Protein AF-A0A4S8LI85-F1 (afdb_monomer)

InterPro domains:
  IPR003107 HAT (Half-A-TPR) repeat [SM00386] (54-86)
  IPR003107 HAT (Half-A-TPR) repeat [SM00386] (88-119)
  IPR003107 HAT (Half-A-TPR) repeat [SM00386] (122-157)
  IPR003107 HAT (Half-A-TPR) repeat [SM00386] (202-234)
  IPR003107 HAT (Half-A-TPR) repeat [SM00386] (372-404)
  IPR003107 HAT (Half-A-TPR) repeat [SM00386] (406-440)
  IPR008847 Suppressor of forked [PF05843] (28-160)
  IPR008847 Suppressor of forked [PF05843] (167-483)
  IPR011990 Tetratricopeptide-like helical domain superfamily [SSF48452] (32-484)
  IPR045243 mRNA 3'-end-processing protein Rna14-like [PTHR19980] (164-557)

pLDDT: mean 75.92, std 24.06, range [22.66, 98.44]

Sequence (604 aa):
MKTTAAPEITLPKNDRPTASTKPTEFDLLRARLQKYPFDVAGWQKFIVCAEDSGDIEKVKTAYEDLLKHYPHTSTVQISYIKHFSRSGTFDQVEHLFERFFKGPKSVELLRFYLSYIRRKTSATDTIRKAYEFVLSRVGHERDSGDIWASYITFLNAERPLHYLPTLPTFTPSERQLVGKWKAYLKWEESDPLGLQETETALLHSRISRAYQKAVVQMRYFPEIWFMAYTRMNNIGRHHEAIQILKTGMDANPASFVLNFAHIDLLESKREFQEVHNAFDRFLDVLRKNLEIVHKEASTASVHEPSDSDTEPGELMQRKQEYGLVWIMYLRFGRRAEGVQTARMIFAKARQCKFTPWQVYEAAASTEYHCFGEKEVAIKIFNLGMKLYSDDMDFVLKYFRFLISLNDENNAQALFEGVVSACPPEHSKILWQHWSSYQYQYGTFEATQKLEKRMMQVFPEDPPIKRFAQRYTYLDIDAVASRDIGFAIAKHHERLGTSNTGFLKRQREECSDLGLDYGQKKEAQSDRTKRQRTLSPHPTRYTQTRDVSRDDPADPSHHVEPREYVVDFEATATSAQSAKREEDRKSRWKKGVGMFSKWSDLQRA

Structure (mmCIF, N/CA/C/O backbone):
data_AF-A0A4S8LI85-F1
#
_entry.id   AF-A0A4S8LI85-F1
#
loop_
_atom_site.group_PDB
_atom_site.id
_atom_site.type_symbol
_atom_site.label_atom_id
_atom_site.label_alt_id
_atom_site.label_comp_id
_atom_site.label_asym_id
_atom_site.label_entity_id
_atom_site.label_seq_id
_atom_site.pdbx_PDB_ins_code
_atom_site.Cartn_x
_atom_site.Cartn_y
_atom_site.Cartn_z
_atom_site.occupancy
_atom_site.B_iso_or_equiv
_atom_site.auth_seq_id
_atom_site.auth_comp_id
_atom_site.auth_asym_id
_atom_site.auth_atom_id
_atom_site.pdbx_PDB_model_num
ATOM 1 N N . MET A 1 1 ? -95.830 19.476 -0.090 1.00 38.00 1 MET A N 1
ATOM 2 C CA . MET A 1 1 ? -96.177 18.112 -0.554 1.00 38.00 1 MET A CA 1
ATOM 3 C C . MET A 1 1 ? -95.115 17.179 0.015 1.00 38.00 1 MET A C 1
ATOM 5 O O . MET A 1 1 ? -93.973 17.359 -0.352 1.00 38.00 1 MET A O 1
ATOM 9 N N . LYS A 1 2 ? -95.318 16.269 0.963 1.00 40.12 2 LYS A N 1
ATOM 10 C CA . LYS A 1 2 ? -96.495 15.602 1.515 1.00 40.12 2 LYS A CA 1
ATOM 11 C C . LYS A 1 2 ? -96.198 15.282 2.995 1.00 40.12 2 LYS A C 1
ATOM 13 O O . LYS A 1 2 ? -95.214 14.616 3.281 1.00 40.12 2 LYS A O 1
ATOM 18 N N . THR A 1 3 ? -97.055 15.812 3.869 1.00 32.94 3 THR A N 1
ATOM 19 C CA . THR A 1 3 ? -97.715 15.145 5.012 1.00 32.94 3 THR A CA 1
ATOM 20 C C . THR A 1 3 ? -96.855 14.256 5.916 1.00 32.94 3 THR A C 1
ATOM 22 O O . THR A 1 3 ? -96.609 13.108 5.568 1.00 32.94 3 THR A O 1
ATOM 25 N N . THR A 1 4 ? -96.293 14.735 7.034 1.00 38.06 4 THR A N 1
ATOM 26 C CA . THR A 1 4 ? -96.929 15.151 8.316 1.00 38.06 4 THR A CA 1
ATOM 27 C C . THR A 1 4 ? -97.978 14.170 8.835 1.00 38.06 4 THR A C 1
ATOM 29 O O . THR A 1 4 ? -99.131 14.217 8.409 1.00 38.06 4 THR A O 1
ATOM 32 N N . ALA A 1 5 ? -97.569 13.336 9.795 1.00 33.16 5 ALA A N 1
ATOM 33 C CA . ALA A 1 5 ? -98.447 12.602 10.696 1.00 33.16 5 ALA A CA 1
ATOM 34 C C . ALA A 1 5 ? -98.347 13.206 12.106 1.00 33.16 5 ALA A C 1
ATOM 36 O O . ALA A 1 5 ? -97.271 13.589 12.564 1.00 33.16 5 ALA A O 1
ATOM 37 N N . ALA A 1 6 ? -99.522 13.332 12.710 1.00 33.12 6 ALA A N 1
ATOM 38 C CA . ALA A 1 6 ? -99.835 13.901 14.010 1.00 33.12 6 ALA A CA 1
ATOM 39 C C . ALA A 1 6 ? -99.440 12.944 15.172 1.00 33.12 6 ALA A C 1
ATOM 41 O O . ALA A 1 6 ? -98.984 11.832 14.910 1.00 33.12 6 ALA A O 1
ATOM 42 N N . PRO A 1 7 ? -99.575 13.376 16.442 1.00 45.12 7 PRO A N 1
ATOM 43 C CA . PRO A 1 7 ? -98.860 12.830 17.593 1.00 45.12 7 PRO A CA 1
ATOM 44 C C . PRO A 1 7 ? -99.625 11.710 18.310 1.00 45.12 7 PRO A C 1
ATOM 46 O O . PRO A 1 7 ? -100.852 11.663 18.268 1.00 45.12 7 PRO A O 1
ATOM 49 N N . GLU A 1 8 ? -98.902 10.877 19.060 1.00 27.08 8 GLU A N 1
ATOM 50 C CA . GLU A 1 8 ? -99.484 9.998 20.075 1.00 27.08 8 GLU A CA 1
ATOM 51 C C . GLU A 1 8 ? -99.005 10.452 21.461 1.00 27.08 8 GLU A C 1
ATOM 53 O O . GLU A 1 8 ? -97.812 10.505 21.763 1.00 27.08 8 GLU A O 1
ATOM 58 N N . ILE A 1 9 ? -99.969 10.876 22.276 1.00 42.50 9 ILE A N 1
ATOM 59 C CA . ILE A 1 9 ? -99.804 11.281 23.669 1.00 42.50 9 ILE A CA 1
ATOM 60 C C . ILE A 1 9 ? -99.775 9.999 24.502 1.00 42.50 9 ILE A C 1
ATOM 62 O O . ILE A 1 9 ? -100.798 9.333 24.634 1.00 42.50 9 ILE A O 1
ATOM 66 N N . THR A 1 10 ? -98.635 9.674 25.110 1.00 31.36 10 THR A N 1
ATOM 67 C CA . THR A 1 10 ? -98.537 8.589 26.099 1.00 31.36 10 THR A CA 1
ATOM 68 C C . THR A 1 10 ? -97.812 9.058 27.358 1.00 31.36 10 THR A C 1
ATOM 70 O O . THR A 1 10 ? -96.620 9.358 27.335 1.00 31.36 10 THR A O 1
ATOM 73 N N . LEU A 1 11 ? -98.565 9.100 28.463 1.00 43.28 11 LEU A N 1
ATOM 74 C CA . LEU A 1 11 ? -98.096 9.179 29.853 1.00 43.28 11 LEU A CA 1
ATOM 75 C C . LEU A 1 11 ? -96.982 8.151 30.122 1.00 43.28 11 LEU A C 1
ATOM 77 O O . LEU A 1 11 ? -97.105 7.008 29.676 1.00 43.28 11 LEU A O 1
ATOM 81 N N . PRO A 1 12 ? -95.965 8.485 30.941 1.00 35.44 12 PRO A N 1
ATOM 82 C CA . PRO A 1 12 ? -95.834 7.709 32.179 1.00 35.44 12 PRO A CA 1
ATOM 83 C C . PRO A 1 12 ? -95.256 8.458 33.401 1.00 35.44 12 PRO A C 1
ATOM 85 O O . PRO A 1 12 ? -94.268 9.174 33.332 1.00 35.44 12 PRO A O 1
ATOM 88 N N . LYS A 1 13 ? -95.909 8.173 34.535 1.00 30.47 13 LYS A N 1
ATOM 89 C CA . LYS A 1 13 ? -95.389 7.713 35.840 1.00 30.47 13 LYS A CA 1
ATOM 90 C C . LYS A 1 13 ? -94.230 8.461 36.524 1.00 30.47 13 LYS A C 1
ATOM 92 O O . LYS A 1 13 ? -93.087 8.417 36.100 1.00 30.47 13 LYS A O 1
ATOM 97 N N . ASN A 1 14 ? -94.586 8.987 37.704 1.00 45.78 14 ASN A N 1
ATOM 98 C CA . ASN A 1 14 ? -93.811 8.992 38.952 1.00 45.78 14 ASN A CA 1
ATOM 99 C C . ASN A 1 14 ? -92.555 8.111 38.932 1.00 45.78 14 ASN A C 1
ATOM 101 O O . ASN A 1 14 ? -92.700 6.895 38.862 1.00 45.78 14 ASN A O 1
ATOM 105 N N . ASP A 1 15 ? -91.399 8.715 39.207 1.00 32.25 15 ASP A N 1
ATOM 106 C CA . ASP A 1 15 ? -90.348 8.081 40.000 1.00 32.25 15 ASP A CA 1
ATOM 107 C C . ASP A 1 15 ? -89.620 9.123 40.866 1.00 32.25 15 ASP A C 1
ATOM 109 O O . ASP A 1 15 ? -89.318 10.242 40.454 1.00 32.25 15 ASP A O 1
ATOM 113 N N . ARG A 1 16 ? -89.432 8.752 42.133 1.00 42.19 16 ARG A N 1
ATOM 114 C CA . ARG A 1 16 ? -88.870 9.553 43.232 1.00 42.19 16 ARG A CA 1
ATOM 115 C C . ARG A 1 16 ? -87.394 9.898 42.979 1.00 42.19 16 ARG A C 1
ATOM 117 O O . ARG A 1 16 ? -86.664 9.020 42.530 1.00 42.19 16 ARG A O 1
ATOM 124 N N . PRO A 1 17 ? -86.871 11.045 43.452 1.00 39.97 17 PRO A N 1
ATOM 125 C CA . PRO A 1 17 ? -85.443 11.179 43.710 1.00 39.97 17 PRO A CA 1
ATOM 126 C C . PRO A 1 17 ? -85.132 10.636 45.112 1.00 39.97 17 PRO A C 1
ATOM 128 O O . PRO A 1 17 ? -85.441 11.251 46.133 1.00 39.97 17 PRO A O 1
ATOM 131 N N . THR A 1 18 ? -84.549 9.443 45.164 1.00 36.78 18 THR A N 1
ATOM 132 C CA . THR A 1 18 ? -83.999 8.822 46.374 1.00 36.78 18 THR A CA 1
ATOM 133 C C . THR A 1 18 ? -82.570 9.283 46.673 1.00 36.78 18 THR A C 1
ATOM 135 O O . THR A 1 18 ? -81.748 9.380 45.770 1.00 36.78 18 THR A O 1
ATOM 138 N N . ALA A 1 19 ? -82.293 9.383 47.979 1.00 37.50 19 ALA A N 1
ATOM 139 C CA . ALA A 1 19 ? -81.012 9.193 48.672 1.00 37.50 19 ALA A CA 1
ATOM 140 C C . ALA A 1 19 ? -80.005 10.363 48.748 1.00 37.50 19 ALA A C 1
ATOM 142 O O . ALA A 1 19 ? -79.158 10.577 47.889 1.00 37.50 19 ALA A O 1
ATOM 143 N N . SER A 1 20 ? -80.025 11.014 49.917 1.00 48.56 20 SER A N 1
ATOM 144 C CA . SER A 1 20 ? -78.868 11.637 50.570 1.00 48.56 20 SER A CA 1
ATOM 145 C C . SER A 1 20 ? -77.725 10.616 50.703 1.00 48.56 20 SER A C 1
ATOM 147 O O . SER A 1 20 ? -77.860 9.613 51.408 1.00 48.56 20 SER A O 1
ATOM 149 N N . THR A 1 21 ? -76.608 10.848 50.016 1.00 45.41 21 THR A N 1
ATOM 150 C CA . THR A 1 21 ? -75.388 10.036 50.114 1.00 45.41 21 THR A CA 1
ATOM 151 C C . THR A 1 21 ? -74.506 10.551 51.251 1.00 45.41 21 THR A C 1
ATOM 153 O O . THR A 1 21 ? -74.122 11.718 51.295 1.00 45.41 21 THR A O 1
ATOM 156 N N . LYS A 1 22 ? -74.190 9.674 52.211 1.00 53.69 22 LYS A N 1
ATOM 157 C CA . LYS A 1 22 ? -73.179 9.938 53.246 1.00 53.69 22 LYS A CA 1
ATOM 158 C C . LYS A 1 22 ? -71.815 10.169 52.567 1.00 53.69 22 LYS A C 1
ATOM 160 O O . LYS A 1 22 ? -71.556 9.493 51.571 1.00 53.69 22 LYS A O 1
ATOM 165 N N . PRO A 1 23 ? -70.946 11.063 53.083 1.00 62.62 23 PRO A N 1
ATOM 166 C CA . PRO A 1 23 ? -69.619 11.280 52.512 1.00 62.62 23 PRO A CA 1
ATOM 167 C C . PRO A 1 23 ? -68.854 9.958 52.435 1.00 62.62 23 PRO A C 1
ATOM 169 O O . PRO A 1 23 ? -68.764 9.239 53.434 1.00 62.62 23 PRO A O 1
ATOM 172 N N . THR A 1 24 ? -68.332 9.629 51.256 1.00 75.00 24 THR A N 1
ATOM 173 C CA . THR A 1 24 ? -67.541 8.413 51.050 1.00 75.00 24 THR A CA 1
ATOM 174 C C . THR A 1 24 ? -66.251 8.510 51.866 1.00 75.00 24 THR A C 1
ATOM 176 O O . THR A 1 24 ? -65.745 9.607 52.103 1.00 75.00 24 THR A O 1
ATOM 179 N N . GLU A 1 25 ? -65.671 7.380 52.278 1.00 79.00 25 GLU A N 1
ATOM 180 C CA . GLU A 1 25 ? -64.390 7.359 53.007 1.00 79.00 25 GLU A CA 1
ATOM 181 C C . GLU A 1 25 ? -63.289 8.148 52.268 1.00 79.00 25 GLU A C 1
ATOM 183 O O . GLU A 1 25 ? -62.542 8.908 52.882 1.00 79.00 25 GLU A O 1
ATOM 188 N N . PHE A 1 26 ? -63.284 8.074 50.933 1.00 81.50 26 PHE A N 1
ATOM 189 C CA . PHE A 1 26 ? -62.443 8.875 50.042 1.00 81.50 26 PHE A CA 1
ATOM 190 C C . PHE A 1 26 ? -62.625 10.395 50.226 1.00 81.50 26 PHE A C 1
ATOM 192 O O . PHE A 1 26 ? -61.642 11.130 50.320 1.00 81.50 26 PHE A O 1
ATOM 199 N N . ASP A 1 27 ? -63.867 10.874 50.328 1.00 81.88 27 ASP A N 1
ATOM 200 C CA . ASP A 1 27 ? -64.187 12.303 50.458 1.00 81.88 27 ASP A CA 1
ATOM 201 C C . ASP A 1 27 ? -63.795 12.839 51.842 1.00 81.88 27 ASP A C 1
ATOM 203 O O . ASP A 1 27 ? -63.278 13.953 51.967 1.00 81.88 27 ASP A O 1
ATOM 207 N N . LEU A 1 28 ? -63.973 12.019 52.885 1.00 81.88 28 LEU A N 1
ATOM 208 C CA . LEU A 1 28 ? -63.549 12.333 54.253 1.00 81.88 28 LEU A CA 1
ATOM 209 C C . LEU A 1 28 ? -62.022 12.408 54.370 1.00 81.88 28 LEU A C 1
ATOM 211 O O . LEU A 1 28 ? -61.493 13.331 55.000 1.00 81.88 28 LEU A O 1
ATOM 215 N N . LEU A 1 29 ? -61.308 11.464 53.749 1.00 81.50 29 LEU A N 1
ATOM 216 C CA . LEU A 1 29 ? -59.845 11.455 53.710 1.00 81.50 29 LEU A CA 1
ATOM 217 C C . LEU A 1 29 ? -59.304 12.656 52.928 1.00 81.50 29 LEU A C 1
ATOM 219 O O . LEU A 1 29 ? -58.412 13.347 53.424 1.00 81.50 29 LEU A O 1
ATOM 223 N N . ARG A 1 30 ? -59.893 12.980 51.771 1.00 83.19 30 ARG A N 1
ATOM 224 C CA . ARG A 1 30 ? -59.517 14.156 50.973 1.00 83.19 30 ARG A CA 1
ATOM 225 C C . ARG A 1 30 ? -59.725 15.466 51.739 1.00 83.19 30 ARG A C 1
ATOM 227 O O . ARG A 1 30 ? -58.825 16.304 51.769 1.00 83.19 30 ARG A O 1
ATOM 234 N N . ALA A 1 31 ? -60.866 15.631 52.415 1.00 81.38 31 ALA A N 1
ATOM 235 C CA . ALA A 1 31 ? -61.155 16.816 53.229 1.00 81.38 31 ALA A CA 1
ATOM 236 C C . ALA A 1 31 ? -60.197 16.956 54.428 1.00 81.38 31 ALA A C 1
ATOM 238 O O . ALA A 1 31 ? -59.749 18.057 54.760 1.00 81.38 31 ALA A O 1
ATOM 239 N N . ARG A 1 32 ? -59.826 15.836 55.064 1.00 82.25 32 ARG A N 1
ATOM 240 C CA . ARG A 1 32 ? -58.830 15.819 56.144 1.00 82.25 32 ARG A CA 1
ATOM 241 C C . ARG A 1 32 ? -57.442 16.218 55.646 1.00 82.25 32 ARG A C 1
ATOM 243 O O . ARG A 1 32 ? -56.770 16.991 56.323 1.00 82.25 32 ARG A O 1
ATOM 250 N N . LEU A 1 33 ? -57.033 15.731 54.478 1.00 84.38 33 LEU A N 1
ATOM 251 C CA . LEU A 1 33 ? -55.728 16.030 53.882 1.00 84.38 33 LEU A CA 1
ATOM 252 C C . LEU A 1 33 ? -55.632 17.465 53.349 1.00 84.38 33 LEU A C 1
ATOM 254 O O . LEU A 1 33 ? -54.560 18.057 53.410 1.00 84.38 33 LEU A O 1
ATOM 258 N N . GLN A 1 34 ? -56.750 18.079 52.947 1.00 81.25 34 GLN A N 1
ATOM 259 C CA . GLN A 1 34 ? -56.801 19.526 52.694 1.00 81.25 34 GLN A CA 1
ATOM 260 C C . GLN A 1 34 ? -56.544 20.349 53.966 1.00 81.25 34 GLN A C 1
ATOM 262 O O . GLN A 1 34 ? -55.906 21.398 53.902 1.00 81.25 34 GLN A O 1
ATOM 267 N N . LYS A 1 35 ? -57.018 19.875 55.127 1.00 80.44 35 LYS A N 1
ATOM 268 C CA . LYS A 1 35 ? -56.817 20.541 56.423 1.00 80.44 35 LYS A CA 1
ATOM 269 C C . LYS A 1 35 ? -55.443 20.252 57.041 1.00 80.44 35 LYS A C 1
ATOM 271 O O . LYS A 1 35 ? -54.898 21.114 57.726 1.00 80.44 35 LYS A O 1
ATOM 276 N N . TYR A 1 36 ? -54.877 19.071 56.786 1.00 82.44 36 TYR A N 1
ATOM 277 C CA . TYR A 1 36 ? -53.571 18.636 57.292 1.00 82.44 36 TYR A CA 1
ATOM 278 C C . TYR A 1 36 ? -52.677 18.081 56.161 1.00 82.44 36 TYR A C 1
ATOM 280 O O . TYR A 1 36 ? -52.477 16.868 56.076 1.00 82.44 36 TYR A O 1
ATOM 288 N N . PRO A 1 37 ? -52.088 18.948 55.309 1.00 79.19 37 PRO A N 1
ATOM 289 C CA . PRO A 1 37 ? -51.366 18.518 54.104 1.00 79.19 37 PRO A CA 1
ATOM 290 C C . PRO A 1 37 ? -50.074 17.724 54.343 1.00 79.19 37 PRO A C 1
ATOM 292 O O . PRO A 1 37 ? -49.581 17.080 53.422 1.00 79.19 37 PRO A O 1
ATOM 295 N N . PHE A 1 38 ? -49.519 17.754 55.557 1.00 79.50 38 PHE A N 1
ATOM 296 C CA . PHE A 1 38 ? -48.265 17.074 55.909 1.00 79.50 38 PHE A CA 1
ATOM 297 C C . PHE A 1 38 ? -48.467 15.693 56.572 1.00 79.50 38 PHE A C 1
ATOM 299 O O . PHE A 1 38 ? -47.505 15.093 57.049 1.00 79.50 38 PHE A O 1
ATOM 306 N N . ASP A 1 39 ? -49.702 15.176 56.623 1.00 84.12 39 ASP A N 1
ATOM 307 C CA . ASP A 1 39 ? -50.019 13.851 57.181 1.00 84.12 39 ASP A CA 1
ATOM 308 C C . ASP A 1 39 ? -49.652 12.724 56.194 1.00 84.12 39 ASP A C 1
ATOM 310 O O . ASP A 1 39 ? -50.459 12.295 55.367 1.00 84.12 39 ASP A O 1
ATOM 314 N N . VAL A 1 40 ? -48.411 12.232 56.278 1.00 80.75 40 VAL A N 1
ATOM 315 C CA . VAL A 1 40 ? -47.877 11.172 55.397 1.00 80.75 40 VAL A CA 1
ATOM 316 C C . VAL A 1 40 ? -48.691 9.874 55.490 1.00 80.75 40 VAL A C 1
ATOM 318 O O . VAL A 1 40 ? -48.956 9.236 54.471 1.00 80.75 40 VAL A O 1
ATOM 321 N N . ALA A 1 41 ? -49.117 9.488 56.696 1.00 83.88 41 ALA A N 1
ATOM 322 C CA . ALA A 1 41 ? -49.907 8.275 56.908 1.00 83.88 41 ALA A CA 1
ATOM 323 C C . ALA A 1 41 ? -51.324 8.421 56.328 1.00 83.88 41 ALA A C 1
ATOM 325 O O . ALA A 1 41 ? -51.878 7.463 55.784 1.00 83.88 41 ALA A O 1
ATOM 326 N N . GLY A 1 42 ? -51.895 9.626 56.402 1.00 83.75 42 GLY A N 1
ATOM 327 C CA . GLY A 1 42 ? -53.155 9.965 55.748 1.00 83.75 42 GLY A CA 1
ATOM 328 C C . GLY A 1 42 ? -53.070 9.861 54.222 1.00 83.75 42 GLY A C 1
ATOM 329 O O . GLY A 1 42 ? -53.935 9.234 53.612 1.00 83.75 42 GLY A O 1
ATOM 330 N N . TRP A 1 43 ? -52.005 10.388 53.608 1.00 85.31 43 TRP A N 1
ATOM 331 C CA . TRP A 1 43 ? -51.785 10.295 52.158 1.00 85.31 43 TRP A CA 1
ATOM 332 C C . TRP A 1 43 ? -51.614 8.852 51.664 1.00 85.31 43 TRP A C 1
ATOM 334 O O . TRP A 1 43 ? -52.157 8.495 50.620 1.00 85.31 43 TRP A O 1
ATOM 344 N N . GLN A 1 44 ? -50.913 8.000 52.419 1.00 84.12 44 GLN A N 1
ATOM 345 C CA . GLN A 1 44 ? -50.784 6.574 52.091 1.00 84.12 44 GLN A CA 1
ATOM 346 C C . GLN A 1 44 ? -52.141 5.860 52.110 1.00 84.12 44 GLN A C 1
ATOM 348 O O . GLN A 1 44 ? -52.472 5.152 51.162 1.00 84.12 44 GLN A O 1
ATOM 353 N N . LYS A 1 45 ? -52.954 6.090 53.151 1.00 84.44 45 LYS A N 1
ATOM 354 C CA . LYS A 1 45 ? -54.314 5.530 53.241 1.00 84.44 45 LYS A CA 1
ATOM 355 C C . LYS A 1 45 ? -55.227 6.042 52.128 1.00 84.44 45 LYS A C 1
ATOM 357 O O . LYS A 1 45 ? -56.046 5.285 51.622 1.00 84.44 45 LYS A O 1
ATOM 362 N N . PHE A 1 46 ? -55.065 7.300 51.725 1.00 84.94 46 PHE A N 1
ATOM 363 C CA . PHE A 1 46 ? -55.831 7.899 50.636 1.00 84.94 46 PHE A CA 1
ATOM 364 C C . PHE A 1 46 ? -55.500 7.280 49.272 1.00 84.94 46 PHE A C 1
ATOM 366 O O . PHE A 1 46 ? -56.420 6.976 48.519 1.00 84.94 46 PHE A O 1
ATOM 373 N N . ILE A 1 47 ? -54.219 7.017 48.983 1.00 85.56 47 ILE A N 1
ATOM 374 C CA . ILE A 1 47 ? -53.818 6.298 47.762 1.00 85.56 47 ILE A CA 1
ATOM 375 C C . ILE A 1 47 ? -54.373 4.874 47.764 1.00 85.56 47 ILE A C 1
ATOM 377 O O . ILE A 1 47 ? -54.970 4.475 46.773 1.00 85.56 47 ILE A O 1
ATOM 381 N N . VAL A 1 48 ? -54.225 4.130 48.866 1.00 85.56 48 VAL A N 1
ATOM 382 C CA . VAL A 1 48 ? -54.733 2.748 48.960 1.00 85.56 48 VAL A CA 1
ATOM 383 C C . VAL A 1 48 ? -56.249 2.712 48.754 1.00 85.56 48 VAL A C 1
ATOM 385 O O . VAL A 1 48 ? -56.731 1.961 47.917 1.00 85.56 48 VAL A O 1
ATOM 388 N N . CYS A 1 49 ? -56.995 3.603 49.415 1.00 84.94 49 CYS A N 1
ATOM 389 C CA . CYS A 1 49 ? -58.443 3.735 49.227 1.00 84.94 49 CYS A CA 1
ATOM 390 C C . CYS A 1 49 ? -58.818 4.061 47.766 1.00 84.94 49 CYS A C 1
ATOM 392 O O . CYS A 1 49 ? -59.818 3.558 47.253 1.00 84.94 49 CYS A O 1
ATOM 394 N N . ALA A 1 50 ? -58.015 4.879 47.077 1.00 83.56 50 ALA A N 1
ATOM 395 C CA . ALA A 1 50 ? -58.216 5.189 45.665 1.00 83.56 50 ALA A CA 1
ATOM 396 C C . ALA A 1 50 ? -57.929 3.978 44.761 1.00 83.56 50 ALA A C 1
ATOM 398 O O . ALA A 1 50 ? -58.738 3.675 43.885 1.00 83.56 50 ALA A O 1
ATOM 399 N N . GLU A 1 51 ? -56.818 3.271 44.978 1.00 84.06 51 GLU A N 1
ATOM 400 C CA . GLU A 1 51 ? -56.438 2.086 44.199 1.00 84.06 51 GLU A CA 1
ATOM 401 C C . GLU A 1 51 ? -57.425 0.925 44.397 1.00 84.06 51 GLU A C 1
ATOM 403 O O . GLU A 1 51 ? -57.836 0.311 43.411 1.00 84.06 51 GLU A O 1
ATOM 408 N N . ASP A 1 52 ? -57.878 0.686 45.632 1.00 84.00 52 ASP A N 1
ATOM 409 C CA . ASP A 1 52 ? -58.861 -0.353 45.976 1.00 84.00 52 ASP A CA 1
ATOM 410 C C . ASP A 1 52 ? -60.248 -0.065 45.383 1.00 84.00 52 ASP A C 1
ATOM 412 O O . ASP A 1 52 ? -61.032 -0.982 45.135 1.00 84.00 52 ASP A O 1
ATOM 416 N N . SER A 1 53 ? -60.559 1.208 45.117 1.00 80.88 53 SER A N 1
ATOM 417 C CA . SER A 1 53 ? -61.827 1.593 44.493 1.00 80.88 53 SER A CA 1
ATOM 418 C C . SER A 1 53 ? -61.927 1.202 43.013 1.00 80.88 53 SER A C 1
ATOM 420 O O . SER A 1 53 ? -63.032 1.189 42.470 1.00 80.88 53 SER A O 1
ATOM 422 N N . GLY A 1 54 ? -60.798 0.915 42.349 1.00 75.44 54 GLY A N 1
ATOM 423 C CA . GLY A 1 54 ? -60.730 0.577 40.921 1.00 75.44 54 GLY A CA 1
ATOM 424 C C . GLY A 1 54 ? -61.115 1.712 39.957 1.00 75.44 54 GLY A C 1
ATOM 425 O O . GLY A 1 54 ? -61.108 1.513 38.743 1.00 75.44 54 GLY A O 1
ATOM 426 N N . ASP A 1 55 ? -61.446 2.898 40.474 1.00 81.88 55 ASP A N 1
ATOM 427 C CA . ASP A 1 55 ? -61.881 4.059 39.699 1.00 81.88 55 ASP A CA 1
ATOM 428 C C . ASP A 1 55 ? -60.677 4.916 39.275 1.00 81.88 55 ASP A C 1
ATOM 430 O O . ASP A 1 55 ? -60.020 5.572 40.090 1.00 81.88 55 ASP A O 1
ATOM 434 N N . ILE A 1 56 ? -60.406 4.930 37.967 1.00 81.38 56 ILE A N 1
ATOM 435 C CA . ILE A 1 56 ? -59.258 5.613 37.357 1.00 81.38 56 ILE A CA 1
ATOM 436 C C . ILE A 1 56 ? -59.246 7.115 37.684 1.00 81.38 56 ILE A C 1
ATOM 438 O O . ILE A 1 56 ? -58.175 7.690 37.894 1.00 81.38 56 ILE A O 1
ATOM 442 N N . GLU A 1 57 ? -60.409 7.766 37.753 1.00 82.44 57 GLU A N 1
ATOM 443 C CA . GLU A 1 57 ? -60.483 9.208 38.007 1.00 82.44 57 GLU A CA 1
ATOM 444 C C . GLU A 1 57 ? -60.221 9.539 39.481 1.00 82.44 57 GLU A C 1
ATOM 446 O O . GLU A 1 57 ? -59.561 10.540 39.785 1.00 82.44 57 GLU A O 1
ATOM 451 N N . LYS A 1 58 ? -60.628 8.661 40.407 1.00 84.25 58 LYS A N 1
ATOM 452 C CA . LYS A 1 58 ? -60.260 8.783 41.829 1.00 84.25 58 LYS A CA 1
ATOM 453 C C . LYS A 1 58 ? -58.767 8.580 42.040 1.00 84.25 58 LYS A C 1
ATOM 455 O O . LYS A 1 58 ? -58.161 9.344 42.790 1.00 84.25 58 LYS A O 1
ATOM 460 N N . VAL A 1 59 ? -58.162 7.621 41.339 1.00 85.06 59 VAL A N 1
ATOM 461 C CA . VAL A 1 59 ? -56.714 7.371 41.391 1.00 85.06 59 VAL A CA 1
ATOM 462 C C . VAL A 1 59 ? -55.925 8.564 40.846 1.00 85.06 59 VAL A C 1
ATOM 464 O O . VAL A 1 59 ? -55.015 9.046 41.524 1.00 85.06 59 VAL A O 1
ATOM 467 N N . LYS A 1 60 ? -56.299 9.108 39.677 1.00 85.00 60 LYS A N 1
ATOM 468 C CA . LYS A 1 60 ? -55.703 10.349 39.143 1.00 85.00 60 LYS A CA 1
ATOM 469 C C . LYS A 1 60 ? -55.802 11.483 40.147 1.00 85.00 60 LYS A C 1
ATOM 471 O O . LYS A 1 60 ? -54.795 12.096 40.480 1.00 85.00 60 LYS A O 1
ATOM 476 N N . THR A 1 61 ? -57.005 11.728 40.661 1.00 87.00 61 THR A N 1
ATOM 477 C CA . THR A 1 61 ? -57.255 12.811 41.617 1.00 87.00 61 THR A CA 1
ATOM 478 C C . THR A 1 61 ? -56.392 12.654 42.868 1.00 87.00 61 THR A C 1
ATOM 480 O O . THR A 1 61 ? -55.791 13.626 43.319 1.00 87.00 61 THR A O 1
ATOM 483 N N . ALA A 1 62 ? -56.267 11.433 43.395 1.00 86.12 62 ALA A N 1
ATOM 484 C CA . ALA A 1 62 ? -55.477 11.164 44.588 1.00 86.12 62 ALA A CA 1
ATOM 485 C C . ALA A 1 62 ? -53.973 11.400 44.380 1.00 86.12 62 ALA A C 1
ATOM 487 O O . ALA A 1 62 ? -53.327 12.047 45.209 1.00 86.12 62 ALA A O 1
ATOM 488 N N . TYR A 1 63 ? -53.417 10.925 43.262 1.00 87.44 63 TYR A N 1
ATOM 489 C CA . TYR A 1 63 ? -52.007 11.141 42.933 1.00 87.44 63 TYR A CA 1
ATOM 490 C C . TYR A 1 63 ? -51.697 12.594 42.551 1.00 87.44 63 TYR A C 1
ATOM 492 O O . TYR A 1 63 ? -50.649 13.103 42.945 1.00 87.44 63 TYR A O 1
ATOM 500 N N . GLU A 1 64 ? -52.582 13.282 41.826 1.00 87.88 64 GLU A N 1
ATOM 501 C CA . GLU A 1 64 ? -52.409 14.700 41.476 1.00 87.88 64 GLU A CA 1
ATOM 502 C C . GLU A 1 64 ? -52.474 15.602 42.716 1.00 87.88 64 GLU A C 1
ATOM 504 O O . GLU A 1 64 ? -51.621 16.479 42.875 1.00 87.88 64 GLU A O 1
ATOM 509 N N . ASP A 1 65 ? -53.421 15.357 43.630 1.00 85.75 65 ASP A N 1
ATOM 510 C CA . ASP A 1 65 ? -53.520 16.094 44.895 1.00 85.75 65 ASP A CA 1
ATOM 511 C C . ASP A 1 65 ? -52.262 15.877 45.757 1.00 85.75 65 ASP A C 1
ATOM 513 O O . ASP A 1 65 ? -51.727 16.830 46.327 1.00 85.75 65 ASP A O 1
ATOM 517 N N . LEU A 1 66 ? -51.720 14.654 45.790 1.00 85.94 66 LEU A N 1
ATOM 518 C CA . LEU A 1 66 ? -50.477 14.359 46.505 1.00 85.94 66 LEU A CA 1
ATOM 519 C C . LEU A 1 66 ? -49.253 15.028 45.860 1.00 85.94 66 LEU A C 1
ATOM 521 O O . LEU A 1 66 ? -48.438 15.642 46.553 1.00 85.94 66 LEU A O 1
ATOM 525 N N . LEU A 1 67 ? -49.112 14.935 44.535 1.00 86.38 67 LEU A N 1
ATOM 526 C CA . LEU A 1 67 ? -47.995 15.529 43.790 1.00 86.38 67 LEU A CA 1
ATOM 527 C C . LEU A 1 67 ? -48.043 17.062 43.789 1.00 86.38 67 LEU A C 1
ATOM 529 O O . LEU A 1 67 ? -47.008 17.699 43.601 1.00 86.38 67 LEU A O 1
ATOM 533 N N . LYS A 1 68 ? -49.202 17.673 44.056 1.00 86.75 68 LYS A N 1
ATOM 534 C CA . LYS A 1 68 ? -49.311 19.118 44.298 1.00 86.75 68 LYS A CA 1
ATOM 535 C C . LYS A 1 68 ? -48.551 19.549 45.556 1.00 86.75 68 LYS A C 1
ATOM 537 O O . LYS A 1 68 ? -47.953 20.623 45.561 1.00 86.75 68 LYS A O 1
ATOM 542 N N . HIS A 1 69 ? -48.555 18.718 46.598 1.00 82.94 69 HIS A N 1
ATOM 543 C CA . HIS A 1 69 ? -47.843 18.979 47.853 1.00 82.94 69 HIS A CA 1
ATOM 544 C C . HIS A 1 69 ? -46.410 18.427 47.854 1.00 82.94 69 HIS A C 1
ATOM 546 O O . HIS A 1 69 ? -45.520 19.039 48.441 1.00 82.94 69 HIS A O 1
ATOM 552 N N . TYR A 1 70 ? -46.169 17.315 47.153 1.00 82.75 70 TYR A N 1
ATOM 553 C CA . TYR A 1 70 ? -44.870 16.641 47.070 1.00 82.75 70 TYR A CA 1
ATOM 554 C C . TYR A 1 70 ? -44.425 16.426 45.608 1.00 82.75 70 TYR A C 1
ATOM 556 O O . TYR A 1 70 ? -44.343 15.289 45.134 1.00 82.75 70 TYR A O 1
ATOM 564 N N . PRO A 1 71 ? -44.101 17.502 44.867 1.00 79.44 71 PRO A N 1
ATOM 565 C CA . PRO A 1 71 ? -43.914 17.456 43.411 1.00 79.44 71 PRO A CA 1
ATOM 566 C C . PRO A 1 71 ? -42.693 16.660 42.935 1.00 79.44 71 PRO A C 1
ATOM 568 O O . PRO A 1 71 ? -42.615 16.301 41.759 1.00 79.44 71 PRO A O 1
ATOM 571 N N . HIS A 1 72 ? -41.723 16.393 43.812 1.00 78.31 72 HIS A N 1
ATOM 572 C CA . HIS A 1 72 ? -40.429 15.793 43.456 1.00 78.31 72 HIS A CA 1
ATOM 573 C C . HIS A 1 72 ? -40.212 14.395 44.038 1.00 78.31 72 HIS A C 1
ATOM 575 O O . HIS A 1 72 ? -39.124 13.835 43.916 1.00 78.31 72 HIS A O 1
ATOM 581 N N . THR A 1 73 ? -41.236 13.810 44.653 1.00 85.81 73 THR A N 1
ATOM 582 C CA . THR A 1 73 ? -41.133 12.484 45.260 1.00 85.81 73 THR A CA 1
ATOM 583 C C . THR A 1 73 ? -41.162 11.401 44.179 1.00 85.81 73 THR A C 1
ATOM 585 O O . THR A 1 73 ? -42.228 11.032 43.679 1.00 85.81 73 THR A O 1
ATOM 588 N N . SER A 1 74 ? -39.984 10.873 43.823 1.00 81.69 74 SER A N 1
ATOM 589 C CA . SER A 1 74 ? -39.813 9.872 42.757 1.00 81.69 74 SER A CA 1
ATOM 590 C C . SER A 1 74 ? -40.618 8.604 42.993 1.00 81.69 74 SER A C 1
ATOM 592 O O . SER A 1 74 ? -41.177 8.051 42.052 1.00 81.69 74 SER A O 1
ATOM 594 N N . THR A 1 75 ? -40.736 8.159 44.241 1.00 84.81 75 THR A N 1
ATOM 595 C CA . THR A 1 75 ? -41.497 6.957 44.600 1.00 84.81 75 THR A CA 1
ATOM 596 C C . THR A 1 75 ? -42.983 7.099 44.275 1.00 84.81 75 THR A C 1
ATOM 598 O O . THR A 1 75 ? -43.572 6.182 43.708 1.00 84.81 75 THR A O 1
ATOM 601 N N . VAL A 1 76 ? -43.574 8.268 44.540 1.00 84.94 76 VAL A N 1
ATOM 602 C CA . VAL A 1 76 ? -44.977 8.579 44.220 1.00 84.94 76 VAL A CA 1
ATOM 603 C C . VAL A 1 76 ? -45.177 8.686 42.710 1.00 84.94 76 VAL A C 1
ATOM 605 O O . VAL A 1 76 ? -46.109 8.087 42.178 1.00 84.94 76 VAL A O 1
ATOM 608 N N . GLN A 1 77 ? -44.274 9.377 42.007 1.00 87.25 77 GLN A N 1
ATOM 609 C CA . GLN A 1 77 ? -44.301 9.472 40.541 1.00 87.25 77 GLN A CA 1
ATOM 610 C C . GLN A 1 77 ? -44.217 8.084 39.883 1.00 87.25 77 GLN A C 1
ATOM 612 O O . GLN A 1 77 ? -44.983 7.779 38.971 1.00 87.25 77 GLN A O 1
ATOM 617 N N . ILE A 1 78 ? -43.324 7.215 40.370 1.00 86.25 78 ILE A N 1
ATOM 618 C CA . ILE A 1 78 ? -43.172 5.840 39.879 1.00 86.25 78 ILE A CA 1
ATOM 619 C C . ILE A 1 78 ? -44.431 5.017 40.163 1.00 86.25 78 ILE A C 1
ATOM 621 O O . ILE A 1 78 ? -44.869 4.284 39.279 1.00 86.25 78 ILE A O 1
ATOM 625 N N . SER A 1 79 ? -45.020 5.111 41.359 1.00 85.44 79 SER A N 1
ATOM 626 C CA . SER A 1 79 ? -46.261 4.393 41.691 1.00 85.44 79 SER A CA 1
ATOM 627 C C . SER A 1 79 ? -47.429 4.832 40.810 1.00 85.44 79 SER A C 1
ATOM 629 O O . SER A 1 79 ? -48.126 3.980 40.262 1.00 85.44 79 SER A O 1
ATOM 631 N N . TYR A 1 80 ? -47.557 6.137 40.561 1.00 87.25 80 TYR A N 1
ATOM 632 C CA . TYR A 1 80 ? -48.573 6.674 39.660 1.00 87.25 80 TYR A CA 1
ATOM 633 C C . TYR A 1 80 ? -48.411 6.134 38.230 1.00 87.25 80 TYR A C 1
ATOM 635 O O . TYR A 1 80 ? -49.371 5.664 37.622 1.00 87.25 80 TYR A O 1
ATOM 643 N N . ILE A 1 81 ? -47.177 6.086 37.713 1.00 86.38 81 ILE A N 1
ATOM 644 C CA . ILE A 1 81 ? -46.900 5.486 36.398 1.00 86.38 81 ILE A CA 1
ATOM 645 C C . ILE A 1 81 ? -47.155 3.968 36.404 1.00 86.38 81 ILE A C 1
ATOM 647 O O . ILE A 1 81 ? -47.689 3.425 35.435 1.00 86.38 81 ILE A O 1
ATOM 651 N N . LYS A 1 82 ? -46.778 3.254 37.473 1.00 85.75 82 LYS A N 1
ATOM 652 C CA . LYS A 1 82 ? -46.997 1.801 37.599 1.00 85.75 82 LYS A CA 1
ATOM 653 C C . LYS A 1 82 ? -48.478 1.442 37.519 1.00 85.75 82 LYS A C 1
ATOM 655 O O . LYS A 1 82 ? -48.788 0.415 36.919 1.00 85.75 82 LYS A O 1
ATOM 660 N N . HIS A 1 83 ? -49.358 2.271 38.078 1.00 83.00 83 HIS A N 1
ATOM 661 C CA . HIS A 1 83 ? -50.802 2.071 38.006 1.00 83.00 83 HIS A CA 1
ATOM 662 C C . HIS A 1 83 ? -51.285 2.041 36.545 1.00 83.00 83 HIS A C 1
ATOM 664 O O . HIS A 1 83 ? -51.854 1.044 36.103 1.00 83.00 83 HIS A O 1
ATOM 670 N N . PHE A 1 84 ? -50.923 3.049 35.743 1.00 79.69 84 PHE A N 1
ATOM 671 C CA . PHE A 1 84 ? -51.296 3.091 34.319 1.00 79.69 84 PHE A CA 1
ATOM 672 C C . PHE A 1 84 ? -50.560 2.087 33.436 1.00 79.69 84 PHE A C 1
ATOM 674 O O . PHE A 1 84 ? -51.066 1.664 32.396 1.00 79.69 84 PHE A O 1
ATOM 681 N N . SER A 1 85 ? -49.361 1.677 33.850 1.00 77.81 85 SER A N 1
ATOM 682 C CA . SER A 1 85 ? -48.626 0.608 33.176 1.00 77.81 85 SER A CA 1
ATOM 683 C C . SER A 1 85 ? -49.305 -0.755 33.347 1.00 77.81 85 SER A C 1
ATOM 685 O O . SER A 1 85 ? -49.062 -1.629 32.518 1.00 77.81 85 SER A O 1
ATOM 687 N N . ARG A 1 86 ? -50.110 -0.957 34.402 1.00 72.94 86 ARG A N 1
ATOM 688 C CA . ARG A 1 86 ? -50.891 -2.187 34.633 1.00 72.94 86 ARG A CA 1
ATOM 689 C C . ARG A 1 86 ? -52.220 -2.183 33.877 1.00 72.94 86 ARG A C 1
ATOM 691 O O . ARG A 1 86 ? -52.652 -3.243 33.445 1.00 72.94 86 ARG A O 1
ATOM 698 N N . SER A 1 87 ? -52.830 -1.014 33.677 1.00 69.81 87 SER A N 1
ATOM 699 C CA . SER A 1 87 ? -54.099 -0.855 32.951 1.00 69.81 87 SER A CA 1
ATOM 700 C C . SER A 1 87 ? -53.958 -0.820 31.421 1.00 69.81 87 SER A C 1
ATOM 702 O O . SER A 1 87 ? -54.960 -0.700 30.725 1.00 69.81 87 SER A O 1
ATOM 704 N N . GLY A 1 88 ? -52.736 -0.909 30.876 1.00 66.12 88 GLY A N 1
ATOM 705 C CA . GLY A 1 88 ? -52.483 -0.957 29.425 1.00 66.12 88 GLY A CA 1
ATOM 706 C C . GLY A 1 88 ? -52.605 0.388 28.693 1.00 66.12 88 GLY A C 1
ATOM 707 O O . GLY A 1 88 ? -52.523 0.439 27.469 1.00 66.12 88 GLY A O 1
ATOM 708 N N . THR A 1 89 ? -52.770 1.494 29.417 1.00 77.25 89 THR A N 1
ATOM 709 C CA . THR A 1 89 ? -52.908 2.850 28.860 1.00 77.25 89 THR A CA 1
ATOM 710 C C . THR A 1 89 ? -51.541 3.507 28.641 1.00 77.25 89 THR A C 1
ATOM 712 O O . THR A 1 89 ? -51.105 4.346 29.433 1.00 77.25 89 THR A O 1
ATOM 715 N N . PHE A 1 90 ? -50.850 3.118 27.566 1.00 75.12 90 PHE A N 1
ATOM 716 C CA . PHE A 1 90 ? -49.481 3.566 27.263 1.00 75.12 90 PHE A CA 1
ATOM 717 C C . PHE A 1 90 ? -49.355 5.074 26.985 1.00 75.12 90 PHE A C 1
ATOM 719 O O . PHE A 1 90 ? -48.376 5.683 27.416 1.00 75.12 90 PHE A O 1
ATOM 726 N N . ASP A 1 91 ? -50.356 5.702 26.361 1.00 76.44 91 ASP A N 1
ATOM 727 C CA . ASP A 1 91 ? -50.324 7.142 26.047 1.00 76.44 91 ASP A CA 1
ATOM 728 C C . ASP A 1 91 ? -50.267 8.011 27.313 1.00 76.44 91 ASP A C 1
ATOM 730 O O . ASP A 1 91 ? -49.550 9.010 27.384 1.00 76.44 91 ASP A O 1
ATOM 734 N N . GLN A 1 92 ? -50.977 7.591 28.366 1.00 78.38 92 GLN A N 1
ATOM 735 C CA . GLN A 1 92 ? -50.961 8.285 29.656 1.00 78.38 92 GLN A CA 1
ATOM 736 C C . GLN A 1 92 ? -49.617 8.105 30.370 1.00 78.38 92 GLN A C 1
ATOM 738 O O . GLN A 1 92 ? -49.111 9.047 30.977 1.00 78.38 92 GLN A O 1
ATOM 743 N N . VAL A 1 93 ? -49.002 6.923 30.260 1.00 81.94 93 VAL A N 1
ATOM 744 C CA . VAL A 1 93 ? -47.662 6.653 30.804 1.00 81.94 93 VAL A CA 1
ATOM 745 C C . VAL A 1 93 ? -46.615 7.568 30.165 1.00 81.94 93 VAL A C 1
ATOM 747 O O . VAL A 1 93 ? -45.777 8.127 30.875 1.00 81.94 93 VAL A O 1
ATOM 750 N N . GLU A 1 94 ? -46.672 7.765 28.847 1.00 82.25 94 GLU A N 1
ATOM 751 C CA . GLU A 1 94 ? -45.746 8.652 28.134 1.00 82.25 94 GLU A CA 1
ATOM 752 C C . GLU A 1 94 ? -45.910 10.110 28.548 1.00 82.25 94 GLU A C 1
ATOM 754 O O . GLU A 1 94 ? -44.922 10.749 28.914 1.00 82.25 94 GLU A O 1
ATOM 759 N N . HIS A 1 95 ? -47.149 10.598 28.605 1.00 83.75 95 HIS A N 1
ATOM 760 C CA . HIS A 1 95 ? -47.437 11.957 29.058 1.00 83.75 95 HIS A CA 1
ATOM 761 C C . HIS A 1 95 ? -46.960 12.206 30.505 1.00 83.75 95 HIS A C 1
ATOM 763 O O . HIS A 1 95 ? -46.430 13.275 30.829 1.00 83.75 95 HIS A O 1
ATOM 769 N N . LEU A 1 96 ? -47.087 11.211 31.391 1.00 84.25 96 LEU A N 1
ATOM 770 C CA . LEU A 1 96 ? -46.574 11.295 32.762 1.00 84.25 96 LEU A CA 1
ATOM 771 C C . LEU A 1 96 ? -45.042 11.335 32.807 1.00 84.25 96 LEU A C 1
ATOM 773 O O . LEU A 1 96 ? -44.480 12.163 33.528 1.00 84.25 96 LEU A O 1
ATOM 777 N N . PHE A 1 97 ? -44.355 10.505 32.014 1.00 84.69 97 PHE A N 1
ATOM 778 C CA . PHE A 1 97 ? -42.896 10.572 31.894 1.00 84.69 97 PHE A CA 1
ATOM 779 C C . PHE A 1 97 ? -42.435 11.941 31.377 1.00 84.69 97 PHE A C 1
ATOM 781 O O . PHE A 1 97 ? -41.549 12.551 31.978 1.00 84.69 97 PHE A O 1
ATOM 788 N N . GLU A 1 98 ? -43.060 12.467 30.322 1.00 83.44 98 GLU A N 1
ATOM 789 C CA . GLU A 1 98 ? -42.752 13.799 29.790 1.00 83.44 98 GLU A CA 1
ATOM 790 C C . GLU A 1 98 ? -42.908 14.904 30.836 1.00 83.44 98 GLU A C 1
ATOM 792 O O . GLU A 1 98 ? -42.055 15.792 30.941 1.00 83.44 98 GLU A O 1
ATOM 797 N N . ARG A 1 99 ? -43.987 14.854 31.624 1.00 84.12 99 ARG A N 1
ATOM 798 C CA . ARG A 1 99 ? -44.247 15.823 32.691 1.00 84.12 99 ARG A CA 1
ATOM 799 C C . ARG A 1 99 ? -43.197 15.731 33.794 1.00 84.12 99 ARG A C 1
ATOM 801 O O . ARG A 1 99 ? -42.641 16.759 34.183 1.00 84.12 99 ARG A O 1
ATOM 808 N N . PHE A 1 100 ? -42.889 14.530 34.280 1.00 83.50 100 PHE A N 1
ATOM 809 C CA . PHE A 1 100 ? -41.956 14.348 35.399 1.00 83.50 100 PHE A CA 1
ATOM 810 C C . PHE A 1 100 ? -40.493 14.585 35.008 1.00 83.50 100 PHE A C 1
ATOM 812 O O . PHE A 1 100 ? -39.696 15.010 35.843 1.00 83.50 100 PHE A O 1
ATOM 819 N N . PHE A 1 101 ? -40.138 14.450 33.728 1.00 78.81 101 PHE A N 1
ATOM 820 C CA . PHE A 1 101 ? -38.800 14.782 33.226 1.00 78.81 101 PHE A CA 1
ATOM 821 C C . PHE A 1 101 ? -38.492 16.280 33.122 1.00 78.81 101 PHE A C 1
ATOM 823 O O . PHE A 1 101 ? -37.333 16.626 32.862 1.00 78.81 101 PHE A O 1
ATOM 830 N N . LYS A 1 102 ? -39.488 17.157 33.312 1.00 75.38 102 LYS A N 1
ATOM 831 C CA . LYS A 1 102 ? -39.301 18.619 33.369 1.00 75.38 102 LYS A CA 1
ATOM 832 C C . LYS A 1 102 ? -38.818 19.106 34.747 1.00 75.38 102 LYS A C 1
ATOM 834 O O . LYS A 1 102 ? -38.349 20.235 34.841 1.00 75.38 102 LYS A O 1
ATOM 839 N N . GLY A 1 103 ? -38.915 18.275 35.790 1.00 68.19 103 GLY A N 1
ATOM 840 C CA . GLY A 1 103 ? -38.488 18.583 37.161 1.00 68.19 103 GLY A CA 1
ATOM 841 C C . GLY A 1 103 ? -37.069 18.099 37.524 1.00 68.19 103 GLY A C 1
ATOM 842 O O . GLY A 1 103 ? -36.332 17.621 36.656 1.00 68.19 103 GLY A O 1
ATOM 843 N N . PRO A 1 104 ? -36.662 18.215 38.807 1.00 62.94 104 PRO A N 1
ATOM 844 C CA . PRO A 1 104 ? -35.414 17.652 39.319 1.00 62.94 104 PRO A CA 1
ATOM 845 C C . PRO A 1 104 ? -35.364 16.137 39.092 1.00 62.94 104 PRO A C 1
ATOM 847 O O . PRO A 1 104 ? -36.350 15.418 39.254 1.00 62.94 104 PRO A O 1
ATOM 850 N N . LYS A 1 105 ? -34.202 15.664 38.645 1.00 69.56 105 LYS A N 1
ATOM 851 C CA . LYS A 1 105 ? -34.058 14.369 37.979 1.00 69.56 105 LYS A CA 1
ATOM 852 C C . LYS A 1 105 ? -33.643 13.301 38.985 1.00 69.56 105 LYS A C 1
ATOM 854 O O . LYS A 1 105 ? -32.480 13.225 39.353 1.00 69.56 105 LYS A O 1
ATOM 859 N N . SER A 1 106 ? -34.587 12.461 39.399 1.00 81.94 106 SER A N 1
ATOM 860 C CA . SER A 1 106 ? -34.281 11.296 40.236 1.00 81.94 106 SER A CA 1
ATOM 861 C C . SER A 1 106 ? -33.702 10.148 39.404 1.00 81.94 106 SER A C 1
ATOM 863 O O . SER A 1 106 ? -34.252 9.777 38.359 1.00 81.94 106 SER A O 1
ATOM 865 N N . VAL A 1 107 ? -32.613 9.551 39.899 1.00 83.62 107 VAL A N 1
ATOM 866 C CA . VAL A 1 107 ? -31.987 8.348 39.324 1.00 83.62 107 VAL A CA 1
ATOM 867 C C . VAL A 1 107 ? -32.988 7.187 39.270 1.00 83.62 107 VAL A C 1
ATOM 869 O O . VAL A 1 107 ? -33.026 6.444 38.290 1.00 83.62 107 VAL A O 1
ATOM 872 N N . GLU A 1 108 ? -33.857 7.060 40.276 1.00 84.25 108 GLU A N 1
ATOM 873 C CA . GLU A 1 108 ? -34.859 5.991 40.355 1.00 84.25 108 GLU A CA 1
ATOM 874 C C . GLU A 1 108 ? -35.910 6.082 39.247 1.00 84.25 108 GLU A C 1
ATOM 876 O O . GLU A 1 108 ? -36.251 5.069 38.633 1.00 84.25 108 GLU A O 1
ATOM 881 N N . LEU A 1 109 ? -36.399 7.294 38.959 1.00 86.38 109 LEU A N 1
ATOM 882 C CA . LEU A 1 109 ? -37.402 7.516 37.916 1.00 86.38 109 LEU A CA 1
ATOM 883 C C . LEU A 1 109 ? -36.834 7.173 36.533 1.00 86.38 109 LEU A C 1
ATOM 885 O O . LEU A 1 109 ? -37.497 6.516 35.730 1.00 86.38 109 LEU A O 1
ATOM 889 N N . LEU A 1 110 ? -35.588 7.572 36.260 1.00 87.06 110 LEU A N 1
ATOM 890 C CA . LEU A 1 110 ? -34.930 7.280 34.985 1.00 87.06 110 LEU A CA 1
ATOM 891 C C . LEU A 1 110 ? -34.531 5.802 34.854 1.00 87.06 110 LEU A C 1
ATOM 893 O O . LEU A 1 110 ? -34.623 5.239 33.763 1.00 87.06 110 LEU A O 1
ATOM 897 N N . ARG A 1 111 ? -34.177 5.131 35.958 1.00 87.75 111 ARG A N 1
ATOM 898 C CA . ARG A 1 111 ? -34.008 3.667 35.991 1.00 87.75 111 ARG A CA 1
ATOM 899 C C . ARG A 1 111 ? -35.323 2.954 35.645 1.00 87.75 111 ARG A C 1
ATOM 901 O O . ARG A 1 111 ? -35.331 2.001 34.859 1.00 87.75 111 ARG A O 1
ATOM 908 N N . PHE A 1 112 ? -36.445 3.432 36.185 1.00 88.31 112 PHE A N 1
ATOM 909 C CA . PHE A 1 112 ? -37.769 2.893 35.870 1.00 88.31 112 PHE A CA 1
ATOM 910 C C . PHE A 1 112 ? -38.161 3.138 34.403 1.00 88.31 112 PHE A C 1
ATOM 912 O O . PHE A 1 112 ? -38.689 2.237 33.752 1.00 88.31 112 PHE A O 1
ATOM 919 N N . TYR A 1 113 ? -37.816 4.301 33.848 1.00 87.62 113 TYR A N 1
ATOM 920 C CA . TYR A 1 113 ? -37.984 4.608 32.425 1.00 87.62 113 TYR A CA 1
ATOM 921 C C . TYR A 1 113 ? -37.202 3.658 31.506 1.00 87.62 113 TYR A C 1
ATOM 923 O O . TYR A 1 113 ? -37.776 3.121 30.560 1.00 87.62 113 TYR A O 1
ATOM 931 N N . LEU A 1 114 ? -35.931 3.366 31.807 1.00 88.06 114 LEU A N 1
ATOM 932 C CA . LEU A 1 114 ? -35.150 2.381 31.040 1.00 88.06 114 LEU A CA 1
ATOM 933 C C . LEU A 1 114 ? -35.797 0.993 31.082 1.00 88.06 114 LEU A C 1
ATOM 935 O O . LEU A 1 114 ? -35.868 0.300 30.068 1.00 88.06 114 LEU A O 1
ATOM 939 N N . SER A 1 115 ? -36.331 0.612 32.244 1.00 88.00 115 SER A N 1
ATOM 940 C CA . SER A 1 115 ? -37.067 -0.645 32.418 1.00 88.00 115 SER A CA 1
ATOM 941 C C . SER A 1 115 ? -38.397 -0.660 31.653 1.00 88.00 115 SER A C 1
ATOM 943 O O . SER A 1 115 ? -38.869 -1.720 31.251 1.00 88.00 115 SER A O 1
ATOM 945 N N . TYR A 1 116 ? -39.034 0.495 31.457 1.00 86.56 116 TYR A N 1
ATOM 946 C CA . TYR A 1 116 ? -40.225 0.636 30.618 1.00 86.56 116 TYR A CA 1
ATOM 947 C C . TYR A 1 116 ? -39.881 0.511 29.128 1.00 86.56 116 TYR A C 1
ATOM 949 O O . TYR A 1 116 ? -40.486 -0.310 28.444 1.00 86.56 116 TYR A O 1
ATOM 957 N N . ILE A 1 117 ? -38.863 1.226 28.636 1.00 86.38 117 ILE A N 1
ATOM 958 C CA . ILE A 1 117 ? -38.456 1.159 27.221 1.00 86.38 117 ILE A CA 1
ATOM 959 C C . ILE A 1 117 ? -38.030 -0.249 26.823 1.00 86.38 117 ILE A C 1
ATOM 961 O O . ILE A 1 117 ? -38.494 -0.749 25.803 1.00 86.38 117 ILE A O 1
ATOM 965 N N . ARG A 1 118 ? -37.230 -0.926 27.654 1.00 85.25 118 ARG A N 1
ATOM 966 C CA . ARG A 1 118 ? -36.811 -2.314 27.396 1.00 85.25 118 ARG A CA 1
ATOM 967 C C . ARG A 1 118 ? -37.969 -3.316 27.366 1.00 85.25 118 ARG A C 1
ATOM 969 O O . ARG A 1 118 ? -37.807 -4.392 26.808 1.00 85.25 118 ARG A O 1
ATOM 976 N N . ARG A 1 119 ? -39.110 -2.989 27.985 1.00 84.94 119 ARG A N 1
ATOM 977 C CA . ARG A 1 119 ? -40.344 -3.788 27.896 1.00 84.94 119 ARG A CA 1
ATOM 978 C C . ARG A 1 119 ? -41.180 -3.422 26.673 1.00 84.94 119 ARG A C 1
ATOM 980 O O . ARG A 1 119 ? -41.827 -4.296 26.113 1.00 84.94 119 ARG A O 1
ATOM 987 N N . LYS A 1 120 ? -41.182 -2.146 26.277 1.00 82.25 120 LYS A N 1
ATOM 988 C CA . LYS A 1 120 ? -41.968 -1.639 25.146 1.00 82.25 120 LYS A CA 1
ATOM 989 C C . LYS A 1 120 ? -41.379 -2.046 23.795 1.00 82.25 120 LYS A C 1
ATOM 991 O O . LYS A 1 120 ? -42.133 -2.325 22.872 1.00 82.25 120 LYS A O 1
ATOM 996 N N . THR A 1 121 ? -40.055 -2.033 23.660 1.00 80.12 121 THR A N 1
ATOM 997 C CA . THR A 1 121 ? -39.384 -2.302 22.386 1.00 80.12 121 THR A CA 1
ATOM 998 C C . THR A 1 121 ? -38.215 -3.258 22.554 1.00 80.12 121 THR A C 1
ATOM 1000 O O . THR A 1 121 ? -37.491 -3.208 23.548 1.00 80.12 121 THR A O 1
ATOM 1003 N N . SER A 1 122 ? -38.025 -4.110 21.550 1.00 81.81 122 SER A N 1
ATOM 1004 C CA . SER A 1 122 ? -36.831 -4.933 21.357 1.00 81.81 122 SER A CA 1
ATOM 1005 C C . SER A 1 122 ? -35.812 -4.276 20.415 1.00 81.81 122 SER A C 1
ATOM 1007 O O . SER A 1 122 ? -34.735 -4.832 20.211 1.00 81.81 122 SER A O 1
ATOM 1009 N N . ALA A 1 123 ? -36.121 -3.100 19.852 1.00 83.38 123 ALA A N 1
ATOM 1010 C CA . ALA A 1 123 ? -35.227 -2.384 18.948 1.00 83.38 123 ALA A CA 1
ATOM 1011 C C . ALA A 1 123 ? -33.987 -1.865 19.696 1.00 83.38 123 ALA A C 1
ATOM 1013 O O . ALA A 1 123 ? -34.070 -0.981 20.557 1.00 83.38 123 ALA A O 1
ATOM 1014 N N . THR A 1 124 ? -32.828 -2.409 19.333 1.00 82.94 124 THR A N 1
ATOM 1015 C CA . THR A 1 124 ? -31.518 -2.140 19.939 1.00 82.94 124 THR A CA 1
ATOM 1016 C C . THR A 1 124 ? -31.141 -0.663 19.900 1.00 82.94 124 THR A C 1
ATOM 1018 O O . THR A 1 124 ? -30.791 -0.086 20.930 1.00 82.94 124 THR A O 1
ATOM 1021 N N . ASP A 1 125 ? -31.302 -0.005 18.753 1.00 82.69 125 ASP A N 1
ATOM 1022 C CA . ASP A 1 125 ? -30.969 1.415 18.605 1.00 82.69 125 ASP A CA 1
ATOM 1023 C C . ASP A 1 125 ? -31.842 2.326 19.482 1.00 82.69 125 ASP A C 1
ATOM 1025 O O . ASP A 1 125 ? -31.345 3.306 20.042 1.00 82.69 125 ASP A O 1
ATOM 1029 N N . THR A 1 126 ? -33.125 2.006 19.665 1.00 84.94 126 THR A N 1
ATOM 1030 C CA . THR A 1 126 ? -34.022 2.768 20.548 1.00 84.94 126 THR A CA 1
ATOM 1031 C C . THR A 1 126 ? -33.618 2.605 22.013 1.00 84.94 126 THR A C 1
ATOM 1033 O O . THR A 1 126 ? -33.577 3.586 22.759 1.00 84.94 126 THR A O 1
ATOM 1036 N N . ILE A 1 127 ? -33.262 1.384 22.424 1.00 86.44 127 ILE A N 1
ATOM 1037 C CA . ILE A 1 127 ? -32.760 1.102 23.776 1.00 86.44 127 ILE A CA 1
ATOM 1038 C C . ILE A 1 127 ? -31.422 1.821 24.006 1.00 86.44 127 ILE A C 1
ATOM 1040 O O . ILE A 1 127 ? -31.243 2.454 25.049 1.00 86.44 127 ILE A O 1
ATOM 1044 N N . ARG A 1 128 ? -30.509 1.799 23.025 1.00 87.31 128 ARG A N 1
ATOM 1045 C CA . ARG A 1 128 ? -29.222 2.509 23.081 1.00 87.31 128 ARG A CA 1
ATOM 1046 C C . ARG A 1 128 ? -29.423 4.012 23.273 1.00 87.31 128 ARG A C 1
ATOM 1048 O O . ARG A 1 128 ? -28.896 4.579 24.230 1.00 87.31 128 ARG A O 1
ATOM 1055 N N . LYS A 1 129 ? -30.255 4.639 22.434 1.00 88.12 129 LYS A N 1
ATOM 1056 C CA . LYS A 1 129 ? -30.601 6.069 22.541 1.00 88.12 129 LYS A CA 1
ATOM 1057 C C . LYS A 1 129 ? -31.216 6.410 23.903 1.00 88.12 129 LYS A C 1
ATOM 1059 O O . LYS A 1 129 ? -30.914 7.460 24.467 1.00 88.12 129 LYS A O 1
ATOM 1064 N N . ALA A 1 130 ? -32.039 5.522 24.464 1.00 86.81 130 ALA A N 1
ATOM 1065 C CA . ALA A 1 130 ? -32.613 5.708 25.795 1.00 86.81 130 ALA A CA 1
ATOM 1066 C C . ALA A 1 130 ? -31.549 5.683 26.907 1.00 86.81 130 ALA A C 1
ATOM 1068 O O . ALA A 1 130 ? -31.578 6.540 27.794 1.00 86.81 130 ALA A O 1
ATOM 1069 N N . TYR A 1 131 ? -30.590 4.752 26.857 1.00 89.38 131 TYR A N 1
ATOM 1070 C CA . TYR A 1 131 ? -29.465 4.717 27.800 1.00 89.38 131 TYR A CA 1
ATOM 1071 C C . TYR A 1 131 ? -28.605 5.980 27.711 1.00 89.38 131 TYR A C 1
ATOM 1073 O O . TYR A 1 131 ? -28.312 6.591 28.739 1.00 89.38 131 TYR A O 1
ATOM 1081 N N . GLU A 1 132 ? -28.252 6.417 26.502 1.00 90.06 132 GLU A N 1
ATOM 1082 C CA . GLU A 1 132 ? -27.472 7.643 26.288 1.00 90.06 132 GLU A CA 1
ATOM 1083 C C . GLU A 1 132 ? -28.201 8.885 26.811 1.00 90.06 132 GLU A C 1
ATOM 1085 O O . GLU A 1 132 ? -27.608 9.716 27.506 1.00 90.06 132 GLU A O 1
ATOM 1090 N N . PHE A 1 133 ? -29.511 8.981 26.565 1.00 87.31 133 PHE A N 1
ATOM 1091 C CA . PHE A 1 133 ? -30.352 10.044 27.105 1.00 87.31 133 PHE A CA 1
ATOM 1092 C C . PHE A 1 133 ? -30.333 10.071 28.637 1.00 87.31 133 PHE A C 1
ATOM 1094 O O . PHE A 1 133 ? -30.120 11.132 29.232 1.00 87.31 133 PHE A O 1
ATOM 1101 N N . VAL A 1 134 ? -30.513 8.923 29.293 1.00 88.19 134 VAL A N 1
ATOM 1102 C CA . VAL A 1 134 ? -30.505 8.843 30.760 1.00 88.19 134 VAL A CA 1
ATOM 1103 C C . VAL A 1 134 ? -29.130 9.189 31.327 1.00 88.19 134 VAL A C 1
ATOM 1105 O O . VAL A 1 134 ? -29.033 10.018 32.235 1.00 88.19 134 VAL A O 1
ATOM 1108 N N . LEU A 1 135 ? -28.060 8.628 30.768 1.00 88.44 135 LEU A N 1
ATOM 1109 C CA . LEU A 1 135 ? -26.692 8.874 31.228 1.00 88.44 135 LEU A CA 1
ATOM 1110 C C . LEU A 1 135 ? -26.258 10.328 31.019 1.00 88.44 135 LEU A C 1
ATOM 1112 O O . LEU A 1 135 ? -25.578 10.886 31.879 1.00 88.44 135 LEU A O 1
ATOM 1116 N N . SER A 1 136 ? -26.720 10.993 29.956 1.00 86.50 136 SER A N 1
ATOM 1117 C CA . SER A 1 136 ? -26.478 12.432 29.768 1.00 86.50 136 SER A CA 1
ATOM 1118 C C . SER A 1 136 ? -27.064 13.286 30.901 1.00 86.50 136 SER A C 1
ATOM 1120 O O . SER A 1 136 ? -26.565 14.374 31.190 1.00 86.50 136 SER A O 1
ATOM 1122 N N . ARG A 1 137 ? -28.122 12.791 31.558 1.00 81.62 137 ARG A N 1
ATOM 1123 C CA . ARG A 1 137 ? -28.878 13.516 32.580 1.00 81.62 137 ARG A CA 1
ATOM 1124 C C . ARG A 1 137 ? -28.444 13.196 34.003 1.00 81.62 137 ARG A C 1
ATOM 1126 O O . ARG A 1 137 ? -28.366 14.130 34.790 1.00 81.62 137 ARG A O 1
ATOM 1133 N N . VAL A 1 138 ? -28.201 11.924 34.323 1.00 85.00 138 VAL A N 1
ATOM 1134 C CA . VAL A 1 138 ? -27.888 11.458 35.691 1.00 85.00 138 VAL A CA 1
ATOM 1135 C C . VAL A 1 138 ? -26.603 10.642 35.790 1.00 85.00 138 VAL A C 1
ATOM 1137 O O . VAL A 1 138 ? -26.277 10.155 36.860 1.00 85.00 138 VAL A O 1
ATOM 1140 N N . GLY A 1 139 ? -25.826 10.502 34.715 1.00 82.25 139 GLY A N 1
ATOM 1141 C CA . GLY A 1 139 ? -24.604 9.687 34.726 1.00 82.25 139 GLY A CA 1
ATOM 1142 C C . GLY A 1 139 ? -23.477 10.209 35.626 1.00 82.25 139 GLY A C 1
ATOM 1143 O O . GLY A 1 139 ? -22.496 9.499 35.814 1.00 82.25 139 GLY A O 1
ATOM 1144 N N . HIS A 1 140 ? -23.601 11.429 36.161 1.00 81.88 140 HIS A N 1
ATOM 1145 C CA . HIS A 1 140 ? -22.678 12.024 37.133 1.00 81.88 140 HIS A CA 1
ATOM 1146 C C . HIS A 1 140 ? -23.139 11.854 38.591 1.00 81.88 140 HIS A C 1
ATOM 1148 O O . HIS A 1 140 ? -22.380 12.171 39.503 1.00 81.88 140 HIS A O 1
ATOM 1154 N N . GLU A 1 141 ? -24.364 11.370 38.815 1.00 81.56 141 GLU A N 1
ATOM 1155 C CA . GLU A 1 141 ? -24.905 11.117 40.150 1.00 81.56 141 GLU A CA 1
ATOM 1156 C C . GLU A 1 141 ? -24.250 9.884 40.771 1.00 81.56 141 GLU A C 1
ATOM 1158 O O . GLU A 1 141 ? -23.983 8.893 40.080 1.00 81.56 141 GLU A O 1
ATOM 1163 N N . ARG A 1 142 ? -24.057 9.914 42.093 1.00 84.38 142 ARG A N 1
ATOM 1164 C CA . ARG A 1 142 ? -23.452 8.811 42.857 1.00 84.38 142 ARG A CA 1
ATOM 1165 C C . ARG A 1 142 ? -24.169 7.475 42.619 1.00 84.38 142 ARG A C 1
ATOM 1167 O O . ARG A 1 142 ? -23.513 6.452 42.453 1.00 84.38 142 ARG A O 1
ATOM 1174 N N . ASP A 1 143 ? -25.497 7.492 42.550 1.00 84.56 143 ASP A N 1
ATOM 1175 C CA . ASP A 1 143 ? -26.319 6.275 42.481 1.00 84.56 143 ASP A CA 1
ATOM 1176 C C . ASP A 1 143 ? -26.542 5.764 41.043 1.00 84.56 143 ASP A C 1
ATOM 1178 O O . ASP A 1 143 ? -27.305 4.824 40.813 1.00 84.56 143 ASP A O 1
ATOM 1182 N N . SER A 1 144 ? -25.881 6.367 40.048 1.00 87.75 144 SER A N 1
ATOM 1183 C CA . SER A 1 144 ? -26.020 5.998 38.631 1.00 87.75 144 SER A CA 1
ATOM 1184 C C . SER A 1 144 ? -25.235 4.744 38.220 1.00 87.75 144 SER A C 1
ATOM 1186 O O . SER A 1 144 ? -25.365 4.288 37.080 1.00 87.75 144 SER A O 1
ATOM 1188 N N . GLY A 1 145 ? -24.448 4.157 39.130 1.00 86.56 145 GLY A N 1
ATOM 1189 C CA . GLY A 1 145 ? -23.577 3.006 38.859 1.00 86.56 145 GLY A CA 1
ATOM 1190 C C . GLY A 1 145 ? -24.294 1.822 38.200 1.00 86.56 145 GLY A C 1
ATOM 1191 O O . GLY A 1 145 ? -23.808 1.288 37.203 1.00 86.56 145 GLY A O 1
ATOM 1192 N N . ASP A 1 146 ? -25.495 1.472 38.668 1.00 87.62 146 ASP A N 1
ATOM 1193 C CA . ASP A 1 146 ? -26.280 0.370 38.087 1.00 87.62 146 ASP A CA 1
ATOM 1194 C C . ASP A 1 146 ? -26.706 0.641 36.640 1.00 87.62 146 ASP A C 1
ATOM 1196 O O . ASP A 1 146 ? -26.846 -0.285 35.837 1.00 87.62 146 ASP A O 1
ATOM 1200 N N . ILE A 1 147 ? -26.939 1.914 36.299 1.00 89.62 147 ILE A N 1
ATOM 1201 C CA . ILE A 1 147 ? -27.335 2.329 34.950 1.00 89.62 147 ILE A CA 1
ATOM 1202 C C . ILE A 1 147 ? -26.148 2.147 34.004 1.00 89.62 147 ILE A C 1
ATOM 1204 O O . ILE A 1 147 ? -26.316 1.580 32.923 1.00 89.62 147 ILE A O 1
ATOM 1208 N N . TRP A 1 148 ? -24.950 2.556 34.433 1.00 88.56 148 TRP A N 1
ATOM 1209 C CA . TRP A 1 148 ? -23.708 2.318 33.697 1.00 88.56 148 TRP A CA 1
ATOM 1210 C C . TRP A 1 148 ? -23.438 0.826 33.506 1.00 88.56 148 TRP A C 1
ATOM 1212 O O . TRP A 1 148 ? -23.223 0.392 32.375 1.00 88.56 148 TRP A O 1
ATOM 1222 N N . ALA A 1 149 ? -23.510 0.033 34.579 1.00 88.75 149 ALA A N 1
ATOM 1223 C CA . ALA A 1 149 ? -23.312 -1.413 34.517 1.00 88.75 149 ALA A CA 1
ATOM 1224 C C . ALA A 1 149 ? -24.304 -2.072 33.545 1.00 88.75 149 ALA A C 1
ATOM 1226 O O . ALA A 1 149 ? -23.898 -2.813 32.652 1.00 88.75 149 ALA A O 1
ATOM 1227 N N . SER A 1 150 ? -25.589 -1.718 33.643 1.00 88.06 150 SER A N 1
ATOM 1228 C CA . SER A 1 150 ? -26.633 -2.227 32.749 1.00 88.06 150 SER A CA 1
ATOM 1229 C C . SER A 1 150 ? -26.401 -1.846 31.285 1.00 88.06 150 SER A C 1
ATOM 1231 O O . SER A 1 150 ? -26.647 -2.668 30.403 1.00 88.06 150 SER A O 1
ATOM 1233 N N . TYR A 1 151 ? -25.928 -0.624 31.011 1.00 91.62 151 TYR A N 1
ATOM 1234 C CA . TYR A 1 151 ? -25.631 -0.189 29.646 1.00 91.62 151 TYR A CA 1
ATOM 1235 C C . TYR A 1 151 ? -24.427 -0.935 29.065 1.00 91.62 151 TYR A C 1
ATOM 1237 O O . TYR A 1 151 ? -24.471 -1.382 27.924 1.00 91.62 151 TYR A O 1
ATOM 1245 N N . ILE A 1 152 ? -23.379 -1.145 29.864 1.00 86.50 152 ILE A N 1
ATOM 1246 C CA . ILE A 1 152 ? -22.206 -1.929 29.461 1.00 86.50 152 ILE A CA 1
ATOM 1247 C C . ILE A 1 152 ? -22.608 -3.374 29.151 1.00 86.50 152 ILE A C 1
ATOM 1249 O O . ILE A 1 152 ? -22.210 -3.906 28.117 1.00 86.50 152 ILE A O 1
ATOM 1253 N N . THR A 1 153 ? -23.425 -4.005 30.001 1.00 88.12 153 THR A N 1
ATOM 1254 C CA . THR A 1 153 ? -23.945 -5.357 29.747 1.00 88.12 153 THR A CA 1
ATOM 1255 C C . THR A 1 153 ? -24.773 -5.406 28.465 1.00 88.12 153 THR A C 1
ATOM 1257 O O . THR A 1 153 ? -24.597 -6.326 27.673 1.00 88.12 153 THR A O 1
ATOM 1260 N N . PHE A 1 154 ? -25.629 -4.408 28.229 1.00 87.44 154 PHE A N 1
ATOM 1261 C CA . PHE A 1 154 ? -26.410 -4.287 26.996 1.00 87.44 154 PHE A CA 1
ATOM 1262 C C . PHE A 1 154 ? -25.510 -4.171 25.753 1.00 87.44 154 PHE A C 1
ATOM 1264 O O . PHE A 1 154 ? -25.659 -4.951 24.817 1.00 87.44 154 PHE A O 1
ATOM 1271 N N . LEU A 1 155 ? -24.514 -3.280 25.775 1.00 83.94 155 LEU A N 1
ATOM 1272 C CA . LEU A 1 155 ? -23.563 -3.109 24.670 1.00 83.94 155 LEU A CA 1
ATOM 1273 C C . LEU A 1 155 ? -22.697 -4.352 24.433 1.00 83.94 155 LEU A C 1
ATOM 1275 O O . LEU A 1 155 ? -22.331 -4.643 23.298 1.00 83.94 155 LEU A O 1
ATOM 1279 N N . ASN A 1 156 ? -22.345 -5.083 25.490 1.00 79.50 156 ASN A N 1
ATOM 1280 C CA . ASN A 1 156 ? -21.580 -6.322 25.371 1.00 79.50 156 ASN A CA 1
ATOM 1281 C C . ASN A 1 156 ? -22.430 -7.484 24.849 1.00 79.50 156 ASN A C 1
ATOM 1283 O O . ASN A 1 156 ? -21.887 -8.339 24.162 1.00 79.50 156 ASN A O 1
ATOM 1287 N N . ALA A 1 157 ? -23.735 -7.511 25.133 1.00 76.69 157 ALA A N 1
ATOM 1288 C CA . ALA A 1 157 ? -24.652 -8.504 24.577 1.00 76.69 157 ALA A CA 1
ATOM 1289 C C . ALA A 1 157 ? -24.883 -8.313 23.065 1.00 76.69 157 ALA A C 1
ATOM 1291 O O . ALA A 1 157 ? -25.125 -9.285 22.359 1.00 76.69 157 ALA A O 1
ATOM 1292 N N . GLU A 1 158 ? -24.774 -7.079 22.560 1.00 66.81 158 GLU A N 1
ATOM 1293 C CA . GLU A 1 158 ? -24.797 -6.786 21.118 1.00 66.81 158 GLU A CA 1
ATOM 1294 C C . GLU A 1 158 ? -23.493 -7.154 20.402 1.00 66.81 158 GLU A C 1
ATOM 1296 O O . GLU A 1 158 ? -23.468 -7.269 19.175 1.00 66.81 158 GLU A O 1
ATOM 1301 N N . ARG A 1 159 ? -22.389 -7.326 21.136 1.00 63.84 159 ARG A N 1
ATOM 1302 C CA . ARG A 1 159 ? -21.143 -7.789 20.529 1.00 63.84 159 ARG A CA 1
ATOM 1303 C C . ARG A 1 159 ? -21.272 -9.285 20.253 1.00 63.84 159 ARG A C 1
ATOM 1305 O O . ARG A 1 159 ? -21.619 -10.031 21.168 1.00 63.84 159 ARG A O 1
ATOM 1312 N N . PRO A 1 160 ? -20.948 -9.752 19.035 1.00 60.19 160 PRO A N 1
ATOM 1313 C CA . PRO A 1 160 ? -20.827 -11.179 18.785 1.00 60.19 160 PRO A CA 1
ATOM 1314 C C . PRO A 1 160 ? -19.899 -11.786 19.841 1.00 60.19 160 PRO A C 1
ATOM 1316 O O . PRO A 1 160 ? -18.815 -11.248 20.082 1.00 60.19 160 PRO A O 1
ATOM 1319 N N . LEU A 1 161 ? -20.306 -12.906 20.453 1.00 56.59 161 LEU A N 1
ATOM 1320 C CA . LEU A 1 161 ? -19.512 -13.626 21.464 1.00 56.59 161 LEU A CA 1
ATOM 1321 C C . LEU A 1 161 ? -18.086 -13.952 20.974 1.00 56.59 161 LEU A C 1
ATOM 1323 O O . LEU A 1 161 ? -17.173 -14.127 21.780 1.00 56.59 161 LEU A O 1
ATOM 1327 N N . HIS A 1 162 ? -17.881 -13.945 19.654 1.00 66.75 162 HIS A N 1
ATOM 1328 C CA . HIS A 1 162 ? -16.586 -14.035 18.998 1.00 66.75 162 HIS A CA 1
ATOM 1329 C C . HIS A 1 162 ? -16.449 -12.905 17.969 1.00 66.75 162 HIS A C 1
ATOM 1331 O O . HIS A 1 162 ? -16.898 -13.026 16.832 1.00 66.75 162 HIS A O 1
ATOM 1337 N N . TYR A 1 163 ? -15.837 -11.785 18.360 1.00 67.31 163 TYR A N 1
ATOM 1338 C CA . TYR A 1 163 ? -15.402 -10.782 17.388 1.00 67.31 163 TYR A CA 1
ATOM 1339 C C . TYR A 1 163 ? -14.277 -11.380 16.537 1.00 67.31 163 TYR A C 1
ATOM 1341 O O . TYR A 1 163 ? -13.176 -11.622 17.035 1.00 67.31 163 TYR A O 1
ATOM 1349 N N . LEU A 1 164 ? -14.565 -11.623 15.260 1.00 77.94 164 LEU A N 1
ATOM 1350 C CA . LEU A 1 164 ? -13.565 -11.964 14.257 1.00 77.94 164 LEU A CA 1
ATOM 1351 C C . LEU A 1 164 ? -13.237 -10.694 13.464 1.00 77.94 164 LEU A C 1
ATOM 1353 O O . LEU A 1 164 ? -14.161 -10.047 12.968 1.00 77.94 164 LEU A O 1
ATOM 1357 N N . PRO A 1 165 ? -11.953 -10.314 13.341 1.00 83.69 165 PRO A N 1
ATOM 1358 C CA . PRO A 1 165 ? -11.562 -9.212 12.474 1.00 83.69 165 PRO A CA 1
ATOM 1359 C C . PRO A 1 165 ? -12.056 -9.454 11.044 1.00 83.69 165 PRO A C 1
ATOM 1361 O O . PRO A 1 165 ? -12.070 -10.590 10.575 1.00 83.69 165 PRO A O 1
ATOM 1364 N N . THR A 1 166 ? -12.439 -8.393 10.341 1.00 84.44 166 THR A N 1
ATOM 1365 C CA . THR A 1 166 ? -12.832 -8.448 8.927 1.00 84.44 166 THR A CA 1
ATOM 1366 C C . THR A 1 166 ? -11.723 -7.896 8.041 1.00 84.44 166 THR A C 1
ATOM 1368 O O . THR A 1 166 ? -10.886 -7.109 8.494 1.00 84.44 166 THR A O 1
ATOM 1371 N N . LEU A 1 167 ? -11.711 -8.303 6.769 1.00 88.19 167 LEU A N 1
ATOM 1372 C CA . LEU A 1 167 ? -10.798 -7.733 5.780 1.00 88.19 167 LEU A CA 1
ATOM 1373 C C . LEU A 1 167 ? -11.043 -6.219 5.635 1.00 88.19 167 LEU A C 1
ATOM 1375 O O . LEU A 1 167 ? -12.196 -5.785 5.703 1.00 88.19 167 LEU A O 1
ATOM 1379 N N . PRO A 1 168 ? -9.982 -5.414 5.453 1.00 89.06 168 PRO A N 1
ATOM 1380 C CA . PRO A 1 168 ? -10.109 -3.970 5.346 1.00 89.06 168 PRO A CA 1
ATOM 1381 C C . PRO A 1 168 ? -10.827 -3.593 4.051 1.00 89.06 168 PRO A C 1
ATOM 1383 O O . PRO A 1 168 ? -10.422 -3.992 2.961 1.00 89.06 168 PRO A O 1
ATOM 1386 N N . THR A 1 169 ? -11.856 -2.761 4.171 1.00 86.75 169 THR A N 1
ATOM 1387 C CA . THR A 1 169 ? -12.509 -2.096 3.030 1.00 86.75 169 THR A CA 1
ATOM 1388 C C . THR A 1 169 ? -11.964 -0.681 2.819 1.00 86.75 169 THR A C 1
ATOM 1390 O O . THR A 1 169 ? -12.279 -0.012 1.837 1.00 86.75 169 THR A O 1
ATOM 1393 N N . PHE A 1 170 ? -11.122 -0.214 3.749 1.00 86.69 170 PHE A N 1
ATOM 1394 C CA . PHE A 1 170 ? -10.488 1.103 3.770 1.00 86.69 170 PHE A CA 1
ATOM 1395 C C . PHE A 1 170 ? -11.480 2.267 3.740 1.00 86.69 170 PHE A C 1
ATOM 1397 O O . PHE A 1 170 ? -11.131 3.371 3.297 1.00 86.69 170 PHE A O 1
ATOM 1404 N N . THR A 1 171 ? -12.686 2.053 4.272 1.00 89.44 171 THR A N 1
ATOM 1405 C CA . THR A 1 171 ? -13.680 3.114 4.453 1.00 89.44 171 THR A CA 1
ATOM 1406 C C . THR A 1 171 ? -13.127 4.243 5.334 1.00 89.44 171 THR A C 1
ATOM 1408 O O . THR A 1 171 ? -12.241 4.018 6.168 1.00 89.44 171 THR A O 1
ATOM 1411 N N . PRO A 1 172 ? -13.643 5.481 5.210 1.00 90.69 172 PRO A N 1
ATOM 1412 C CA . PRO A 1 172 ? -13.204 6.593 6.053 1.00 90.69 172 PRO A CA 1
ATOM 1413 C C . PRO A 1 172 ? -13.291 6.285 7.558 1.00 90.69 172 PRO A C 1
ATOM 1415 O O . PRO A 1 172 ? -12.401 6.669 8.318 1.00 90.69 172 PRO A O 1
ATOM 1418 N N . SER A 1 173 ? -14.319 5.541 7.975 1.00 87.06 173 SER A N 1
ATOM 1419 C CA . SER A 1 173 ? -14.519 5.095 9.358 1.00 87.06 173 SER A CA 1
ATOM 1420 C C . SER A 1 173 ? -13.437 4.115 9.823 1.00 87.06 173 SER A C 1
ATOM 1422 O O . SER A 1 173 ? -12.879 4.291 10.908 1.00 87.06 173 SER A O 1
ATOM 1424 N N . GLU A 1 174 ? -13.079 3.124 8.998 1.00 88.38 174 GLU A N 1
ATOM 1425 C CA . GLU A 1 174 ? -11.972 2.201 9.287 1.00 88.38 174 GLU A CA 1
ATOM 1426 C C . GLU A 1 174 ? -10.631 2.936 9.355 1.00 88.38 174 GLU A C 1
ATOM 1428 O O . GLU A 1 174 ? -9.863 2.735 10.296 1.00 88.38 174 GLU A O 1
ATOM 1433 N N . ARG A 1 175 ? -10.362 3.856 8.419 1.00 91.12 175 ARG A N 1
ATOM 1434 C CA . ARG A 1 175 ? -9.141 4.682 8.451 1.00 91.12 175 ARG A CA 1
ATOM 1435 C C . ARG A 1 175 ? -9.066 5.523 9.722 1.00 91.12 175 ARG A C 1
ATOM 1437 O O . ARG A 1 175 ? -7.995 5.652 10.316 1.00 91.12 175 ARG A O 1
ATOM 1444 N N . GLN A 1 176 ? -10.194 6.068 10.178 1.00 92.75 176 GLN A N 1
ATOM 1445 C CA . GLN A 1 176 ? -10.258 6.789 11.447 1.00 92.75 176 GLN A CA 1
ATOM 1446 C C . GLN A 1 176 ? -9.975 5.861 12.638 1.00 92.75 176 GLN A C 1
ATOM 1448 O O . GLN A 1 176 ? -9.275 6.265 13.569 1.00 92.75 176 GLN A O 1
ATOM 1453 N N . LEU A 1 177 ? -10.487 4.627 12.619 1.00 90.12 177 LEU A N 1
ATOM 1454 C CA . LEU A 1 177 ? -10.222 3.625 1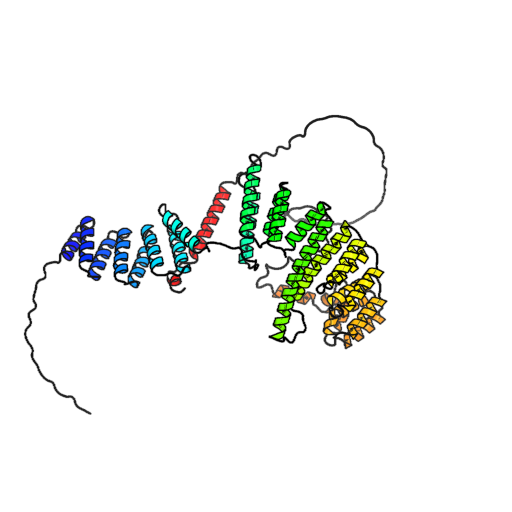3.653 1.00 90.12 177 LEU A CA 1
ATOM 1455 C C . LEU A 1 177 ? -8.736 3.241 13.704 1.00 90.12 177 LEU A C 1
ATOM 1457 O O . LEU A 1 177 ? -8.142 3.280 14.782 1.00 90.12 177 LEU A O 1
ATOM 1461 N N . VAL A 1 178 ? -8.116 2.958 12.554 1.00 92.94 178 VAL A N 1
ATOM 1462 C CA . VAL A 1 178 ? -6.661 2.740 12.438 1.00 92.94 178 VAL A CA 1
ATOM 1463 C C . VAL A 1 178 ? -5.903 3.948 12.995 1.00 92.94 178 VAL A C 1
ATOM 1465 O O . VAL A 1 178 ? -4.986 3.791 13.798 1.00 92.94 178 VAL A O 1
ATOM 1468 N N . GLY A 1 179 ? -6.326 5.168 12.648 1.00 94.25 179 GLY A N 1
ATOM 1469 C CA . GLY A 1 179 ? -5.741 6.404 13.169 1.00 94.25 179 GLY A CA 1
ATOM 1470 C C . GLY A 1 179 ? -5.785 6.506 14.699 1.00 94.25 179 GLY A C 1
ATOM 1471 O O . GLY A 1 179 ? -4.793 6.898 15.314 1.00 94.25 179 GLY A O 1
ATOM 1472 N N . LYS A 1 180 ? -6.896 6.101 15.329 1.00 93.44 180 LYS A N 1
ATOM 1473 C CA . LYS A 1 180 ? -7.027 6.050 16.797 1.00 93.44 180 LYS A CA 1
ATOM 1474 C C . LYS A 1 180 ? -6.086 5.016 17.418 1.00 93.44 180 LYS A C 1
ATOM 1476 O O . LYS A 1 180 ? -5.426 5.333 18.404 1.00 93.44 180 LYS A O 1
ATOM 1481 N N . TRP A 1 181 ? -5.975 3.824 16.828 1.00 95.44 181 TRP A N 1
ATOM 1482 C CA . TRP A 1 181 ? -5.020 2.803 17.275 1.00 95.44 181 TRP A CA 1
ATOM 1483 C C . TRP A 1 181 ? -3.577 3.291 17.185 1.00 95.44 181 TRP A C 1
ATOM 1485 O O . TRP A 1 181 ? -2.833 3.181 18.154 1.00 95.44 181 TRP A O 1
ATOM 1495 N N . LYS A 1 182 ? -3.193 3.908 16.065 1.00 96.06 182 LYS A N 1
ATOM 1496 C CA . LYS A 1 182 ? -1.856 4.492 15.889 1.00 96.06 182 LYS A CA 1
ATOM 1497 C C . LYS A 1 182 ? -1.563 5.576 16.923 1.00 96.06 182 LYS A C 1
ATOM 1499 O O . LYS A 1 182 ? -0.458 5.623 17.453 1.00 96.06 182 LYS A O 1
ATOM 1504 N N . ALA A 1 183 ? -2.537 6.436 17.218 1.00 95.56 183 ALA A N 1
ATOM 1505 C CA . ALA A 1 183 ? -2.393 7.456 18.252 1.00 95.56 183 ALA A CA 1
ATOM 1506 C C . ALA A 1 183 ? -2.207 6.834 19.646 1.00 95.56 183 ALA A C 1
ATOM 1508 O O . ALA A 1 183 ? -1.349 7.290 20.394 1.00 95.56 183 ALA A O 1
ATOM 1509 N N . TYR A 1 184 ? -2.957 5.776 19.971 1.00 94.75 184 TYR A N 1
ATOM 1510 C CA . TYR A 1 184 ? -2.798 5.037 21.226 1.00 94.75 184 TYR A CA 1
ATOM 1511 C C . TYR A 1 184 ? -1.418 4.374 21.342 1.00 94.75 184 TYR A C 1
ATOM 1513 O O . TYR A 1 184 ? -0.757 4.521 22.365 1.00 94.75 184 TYR A O 1
ATOM 1521 N N . LEU A 1 185 ? -0.949 3.704 20.286 1.00 95.06 185 LEU A N 1
ATOM 1522 C CA . LEU A 1 185 ? 0.367 3.058 20.271 1.00 95.06 185 LEU A CA 1
ATOM 1523 C C . LEU A 1 185 ? 1.494 4.080 20.453 1.00 95.06 185 LEU A C 1
ATOM 1525 O O . LEU A 1 185 ? 2.354 3.893 21.306 1.00 95.06 185 LEU A O 1
ATOM 1529 N N . LYS A 1 186 ? 1.433 5.207 19.732 1.00 95.06 186 LYS A N 1
ATOM 1530 C CA . LYS A 1 186 ? 2.384 6.315 19.909 1.00 95.06 186 LYS A CA 1
ATOM 1531 C C . LYS A 1 186 ? 2.324 6.930 21.305 1.00 95.06 186 LYS A C 1
ATOM 1533 O O . LYS A 1 186 ? 3.343 7.374 21.818 1.00 95.06 186 LYS A O 1
ATOM 1538 N N . TRP A 1 187 ? 1.140 6.979 21.914 1.00 93.44 187 TRP A N 1
ATOM 1539 C CA . TRP A 1 187 ? 0.989 7.452 23.286 1.00 93.44 187 TRP A CA 1
ATOM 1540 C C . TRP A 1 187 ? 1.663 6.503 24.284 1.00 93.44 187 TRP A C 1
ATOM 1542 O O . TRP A 1 187 ? 2.419 6.983 25.116 1.00 93.44 187 TRP A O 1
ATOM 1552 N N . GLU A 1 188 ? 1.492 5.181 24.173 1.00 92.69 188 GLU A N 1
ATOM 1553 C CA . GLU A 1 188 ? 2.236 4.228 25.024 1.00 92.69 188 GLU A CA 1
ATOM 1554 C C . GLU A 1 188 ? 3.754 4.303 24.778 1.00 92.69 188 GLU A C 1
ATOM 1556 O O . GLU A 1 188 ? 4.538 4.177 25.714 1.00 92.69 188 GLU A O 1
ATOM 1561 N N . GLU A 1 189 ? 4.184 4.549 23.535 1.00 92.12 189 GLU A N 1
ATOM 1562 C CA . GLU A 1 189 ? 5.601 4.752 23.199 1.00 92.12 189 GLU A CA 1
ATOM 1563 C C . GLU A 1 189 ? 6.189 6.043 23.767 1.00 92.12 189 GLU A C 1
ATOM 1565 O O . GLU A 1 189 ? 7.387 6.079 24.033 1.00 92.12 189 GLU A O 1
ATOM 1570 N N . SER A 1 190 ? 5.370 7.081 23.966 1.00 92.19 190 SER A N 1
ATOM 1571 C CA . SER A 1 190 ? 5.803 8.345 24.576 1.00 92.19 190 SER A CA 1
ATOM 1572 C C . SER A 1 190 ? 6.087 8.243 26.074 1.00 92.19 190 SER A C 1
ATOM 1574 O O . SER A 1 190 ? 6.436 9.249 26.681 1.00 92.19 190 SER A O 1
ATOM 1576 N N . ASP A 1 191 ? 5.916 7.049 26.650 1.00 90.50 191 ASP A N 1
ATOM 1577 C CA . ASP A 1 191 ? 6.138 6.749 28.059 1.00 90.50 191 ASP A CA 1
ATOM 1578 C C . ASP A 1 191 ? 5.499 7.788 29.001 1.00 90.50 191 ASP A C 1
ATOM 1580 O O . ASP A 1 191 ? 6.177 8.517 29.726 1.00 90.50 191 ASP A O 1
ATOM 1584 N N . PRO A 1 192 ? 4.158 7.868 29.025 1.00 88.69 192 PRO A N 1
ATOM 1585 C CA . PRO A 1 192 ? 3.431 8.867 29.807 1.00 88.69 192 PRO A CA 1
ATOM 1586 C C . PRO A 1 192 ? 3.627 8.712 31.323 1.00 88.69 192 PRO A C 1
ATOM 1588 O O . PRO A 1 192 ? 3.147 9.551 32.082 1.00 88.69 192 PRO A O 1
ATOM 1591 N N . LEU A 1 193 ? 4.268 7.627 31.765 1.00 85.19 193 LEU A N 1
ATOM 1592 C CA . LEU A 1 193 ? 4.544 7.326 33.165 1.00 85.19 193 LEU A CA 1
ATOM 1593 C C . LEU A 1 193 ? 6.025 7.495 33.535 1.00 85.19 193 LEU A C 1
ATOM 1595 O O . LEU A 1 193 ? 6.350 7.295 34.701 1.00 85.19 193 LEU A O 1
ATOM 1599 N N . GLY A 1 194 ? 6.898 7.856 32.587 1.00 86.50 194 GLY A N 1
ATOM 1600 C CA . GLY A 1 194 ? 8.329 8.051 32.841 1.00 86.50 194 GLY A CA 1
ATOM 1601 C C . GLY A 1 194 ? 9.035 6.795 33.364 1.00 86.50 194 GLY A C 1
ATOM 1602 O O . GLY A 1 194 ? 9.914 6.886 34.216 1.00 86.50 194 GLY A O 1
ATOM 1603 N N . LEU A 1 195 ? 8.623 5.613 32.901 1.00 83.31 195 LEU A N 1
ATOM 1604 C CA . LEU A 1 195 ? 9.181 4.322 33.312 1.00 83.31 195 LEU A CA 1
ATOM 1605 C C . LEU A 1 195 ? 10.544 4.020 32.677 1.00 83.31 195 LEU A C 1
ATOM 1607 O O . LEU A 1 195 ? 11.204 3.069 33.090 1.00 83.31 195 LEU A O 1
ATOM 1611 N N . GLN A 1 196 ? 10.966 4.766 31.657 1.00 81.19 196 GLN A N 1
ATOM 1612 C CA . GLN A 1 196 ? 12.187 4.487 30.903 1.00 81.19 196 GLN A CA 1
ATOM 1613 C C . GLN A 1 196 ? 13.443 4.472 31.785 1.00 81.19 196 GLN A C 1
ATOM 1615 O O . GLN A 1 196 ? 14.307 3.622 31.569 1.00 81.19 196 GLN A O 1
ATOM 1620 N N . GLU A 1 197 ? 13.522 5.368 32.772 1.00 73.31 197 GLU A N 1
ATOM 1621 C CA . GLU A 1 197 ? 14.689 5.540 33.650 1.00 73.31 197 GLU A CA 1
ATOM 1622 C C . GLU A 1 197 ? 14.736 4.524 34.799 1.00 73.31 197 GLU A C 1
ATOM 1624 O O . GLU A 1 197 ? 15.816 4.128 35.231 1.00 73.31 197 GLU A O 1
ATOM 1629 N N . THR A 1 198 ? 13.576 4.080 35.288 1.00 77.19 198 THR A N 1
ATOM 1630 C CA . THR A 1 198 ? 13.457 3.258 36.505 1.00 77.19 198 THR A CA 1
ATOM 1631 C C . THR A 1 198 ? 13.124 1.796 36.213 1.00 77.19 198 THR A C 1
ATOM 1633 O O . THR A 1 198 ? 13.655 0.896 36.861 1.00 77.19 198 THR A O 1
ATOM 1636 N N . GLU A 1 199 ? 12.267 1.533 35.225 1.00 86.81 199 GLU A N 1
ATOM 1637 C CA . GLU A 1 199 ? 11.680 0.217 34.955 1.00 86.81 199 GLU A CA 1
ATOM 1638 C C . GLU A 1 199 ? 11.540 -0.051 33.445 1.00 86.81 199 GLU A C 1
ATOM 1640 O O . GLU A 1 199 ? 10.470 -0.400 32.930 1.00 86.81 199 GLU A O 1
ATOM 1645 N N . THR A 1 200 ? 12.644 0.054 32.701 1.00 87.19 200 THR A N 1
ATOM 1646 C CA . THR A 1 200 ? 12.663 -0.110 31.235 1.00 87.19 200 THR A CA 1
ATOM 1647 C C . THR A 1 200 ? 12.033 -1.434 30.767 1.00 87.19 200 THR A C 1
ATOM 1649 O O . THR A 1 200 ? 11.332 -1.487 29.754 1.00 87.19 200 THR A O 1
ATOM 1652 N N . ALA A 1 201 ? 12.220 -2.521 31.525 1.00 87.25 201 ALA A N 1
ATOM 1653 C CA . ALA A 1 201 ? 11.613 -3.820 31.226 1.00 87.25 201 ALA A CA 1
ATOM 1654 C C . ALA A 1 201 ? 10.074 -3.794 31.315 1.00 87.25 201 ALA A C 1
ATOM 1656 O O . ALA A 1 201 ? 9.393 -4.399 30.477 1.00 87.25 201 ALA A O 1
ATOM 1657 N N . LEU A 1 202 ? 9.513 -3.064 32.287 1.00 88.25 202 LEU A N 1
ATOM 1658 C CA . LEU A 1 202 ? 8.068 -2.888 32.414 1.00 88.25 202 LEU A CA 1
ATOM 1659 C C . LEU A 1 202 ? 7.523 -2.061 31.246 1.00 88.25 202 LEU A C 1
ATOM 1661 O O . LEU A 1 202 ? 6.504 -2.439 30.662 1.00 88.25 202 LEU A O 1
ATOM 1665 N N . LEU A 1 203 ? 8.214 -0.985 30.859 1.00 88.00 203 LEU A N 1
ATOM 1666 C CA . LEU A 1 203 ? 7.853 -0.176 29.692 1.00 88.00 203 LEU A CA 1
ATOM 1667 C C . LEU A 1 203 ? 7.798 -1.031 28.417 1.00 88.00 203 LEU A C 1
ATOM 1669 O O . LEU A 1 203 ? 6.797 -1.015 27.697 1.00 88.00 203 LEU A O 1
ATOM 1673 N N . HIS A 1 204 ? 8.826 -1.848 28.167 1.00 89.44 204 HIS A N 1
ATOM 1674 C CA . HIS A 1 204 ? 8.854 -2.757 27.017 1.00 89.44 204 HIS A CA 1
ATOM 1675 C C . HIS A 1 204 ? 7.697 -3.766 27.038 1.00 89.44 204 HIS A C 1
ATOM 1677 O O . HIS A 1 204 ? 7.069 -4.003 26.003 1.00 89.44 204 HIS A O 1
ATOM 1683 N N . SER A 1 205 ? 7.367 -4.320 28.208 1.00 89.00 205 SER A N 1
ATOM 1684 C CA . SER A 1 205 ? 6.227 -5.230 28.380 1.00 89.00 205 SER A CA 1
ATOM 1685 C C . SER A 1 205 ? 4.886 -4.539 28.099 1.00 89.00 205 SER A C 1
ATOM 1687 O O . SER A 1 205 ? 4.036 -5.082 27.386 1.00 89.00 205 SER A O 1
ATOM 1689 N N . ARG A 1 206 ? 4.703 -3.302 28.581 1.00 91.25 206 ARG A N 1
ATOM 1690 C CA . ARG A 1 206 ? 3.501 -2.494 28.316 1.00 91.25 206 ARG A CA 1
ATOM 1691 C C . ARG A 1 206 ? 3.325 -2.209 26.831 1.00 91.25 206 ARG A C 1
ATOM 1693 O O . ARG A 1 206 ? 2.243 -2.462 26.298 1.00 91.25 206 ARG A O 1
ATOM 1700 N N . ILE A 1 207 ? 4.388 -1.755 26.168 1.00 91.44 207 ILE A N 1
ATOM 1701 C CA . ILE A 1 207 ? 4.386 -1.468 24.730 1.00 91.44 207 ILE A CA 1
ATOM 1702 C C . ILE A 1 207 ? 4.095 -2.747 23.936 1.00 91.44 207 ILE A C 1
ATOM 1704 O O . ILE A 1 207 ? 3.195 -2.746 23.097 1.00 91.44 207 ILE A O 1
ATOM 1708 N N . SER A 1 208 ? 4.778 -3.861 24.230 1.00 90.56 208 SER A N 1
ATOM 1709 C CA . SER A 1 208 ? 4.523 -5.144 23.554 1.00 90.56 208 SER A CA 1
ATOM 1710 C C . SER A 1 208 ? 3.067 -5.583 23.719 1.00 90.56 208 SER A C 1
ATOM 1712 O O . SER A 1 208 ? 2.400 -5.915 22.738 1.00 90.56 208 SER A O 1
ATOM 1714 N N . ARG A 1 209 ? 2.499 -5.463 24.925 1.00 91.19 209 ARG A N 1
ATOM 1715 C CA . ARG A 1 209 ? 1.094 -5.811 25.173 1.00 91.19 209 ARG A CA 1
ATOM 1716 C C . ARG A 1 209 ? 0.108 -4.883 24.457 1.00 91.19 209 ARG A C 1
ATOM 1718 O O . ARG A 1 209 ? -0.950 -5.343 24.025 1.00 91.19 209 ARG A O 1
ATOM 1725 N N . ALA A 1 210 ? 0.425 -3.596 24.319 1.00 93.75 210 ALA A N 1
ATOM 1726 C CA . ALA A 1 210 ? -0.379 -2.658 23.535 1.00 93.75 210 ALA A CA 1
ATOM 1727 C C . ALA A 1 210 ? -0.384 -3.044 22.047 1.00 93.75 210 ALA A C 1
ATOM 1729 O O . ALA A 1 210 ? -1.453 -3.127 21.437 1.00 93.75 210 ALA A O 1
ATOM 1730 N N . TYR A 1 211 ? 0.786 -3.378 21.494 1.00 95.25 211 TYR A N 1
ATOM 1731 C CA . TYR A 1 211 ? 0.913 -3.862 20.121 1.00 95.25 211 TYR A CA 1
ATOM 1732 C C . TYR A 1 211 ? 0.190 -5.191 19.898 1.00 95.25 211 TYR A C 1
ATOM 1734 O O . TYR A 1 211 ? -0.565 -5.295 18.936 1.00 95.25 211 TYR A O 1
ATOM 1742 N N . GLN A 1 212 ? 0.327 -6.166 20.804 1.00 92.69 212 GLN A N 1
ATOM 1743 C CA . GLN A 1 212 ? -0.392 -7.448 20.745 1.00 92.69 212 GLN A CA 1
ATOM 1744 C C . GLN A 1 212 ? -1.912 -7.252 20.685 1.00 92.69 212 GLN A C 1
ATOM 1746 O O . GLN A 1 212 ? -2.589 -7.859 19.856 1.00 92.69 212 GLN A O 1
ATOM 1751 N N . LYS A 1 213 ? -2.461 -6.355 21.514 1.00 91.75 213 LYS A N 1
ATOM 1752 C CA . LYS A 1 213 ? -3.890 -6.007 21.458 1.00 91.75 213 LYS A CA 1
ATOM 1753 C C . LYS A 1 213 ? -4.272 -5.410 20.104 1.00 91.75 213 LYS A C 1
ATOM 1755 O O . LYS A 1 213 ? -5.302 -5.788 19.548 1.00 91.75 213 LYS A O 1
ATOM 1760 N N . ALA A 1 214 ? -3.449 -4.507 19.576 1.00 94.19 214 ALA A N 1
ATOM 1761 C CA . ALA A 1 214 ? -3.711 -3.855 18.301 1.00 94.19 214 ALA A CA 1
ATOM 1762 C C . ALA A 1 214 ? -3.694 -4.851 17.130 1.00 94.19 214 ALA A C 1
ATOM 1764 O O . ALA A 1 214 ? -4.625 -4.838 16.330 1.00 94.19 214 ALA A O 1
ATOM 1765 N N . VAL A 1 215 ? -2.708 -5.755 17.047 1.00 93.81 215 VAL A N 1
ATOM 1766 C CA . VAL A 1 215 ? -2.633 -6.747 15.954 1.00 93.81 215 VAL A CA 1
ATOM 1767 C C . VAL A 1 215 ? -3.730 -7.809 16.023 1.00 93.81 215 VAL A C 1
ATOM 1769 O O . VAL A 1 215 ? -4.127 -8.333 14.989 1.00 93.81 215 VAL A O 1
ATOM 1772 N N . VAL A 1 216 ? -4.277 -8.112 17.205 1.00 91.00 216 VAL A N 1
ATOM 1773 C CA . VAL A 1 216 ? -5.451 -8.996 17.317 1.00 91.00 216 VAL A CA 1
ATOM 1774 C C . VAL A 1 216 ? -6.701 -8.307 16.772 1.00 91.00 216 VAL A C 1
ATOM 1776 O O . VAL A 1 216 ? -7.450 -8.907 16.006 1.00 91.00 216 VAL A O 1
ATOM 1779 N N . GLN A 1 217 ? -6.921 -7.041 17.133 1.00 89.12 217 GLN A N 1
ATOM 1780 C CA . GLN A 1 217 ? -8.106 -6.284 16.712 1.00 89.12 217 GLN A CA 1
ATOM 1781 C C . GLN A 1 217 ? -8.044 -5.863 15.238 1.00 89.12 217 GLN A C 1
ATOM 1783 O O . GLN A 1 217 ? -9.060 -5.872 14.547 1.00 89.12 217 GLN A O 1
ATOM 1788 N N . MET A 1 218 ? -6.843 -5.539 14.755 1.00 91.19 218 MET A N 1
ATOM 1789 C CA . MET A 1 218 ? -6.558 -5.042 13.408 1.00 91.19 218 MET A CA 1
ATOM 1790 C C . MET A 1 218 ? -5.728 -6.062 12.613 1.00 91.19 218 MET A C 1
ATOM 1792 O O . MET A 1 218 ? -4.775 -5.703 11.921 1.00 91.19 218 MET A O 1
ATOM 1796 N N . ARG A 1 219 ? -6.088 -7.350 12.713 1.00 93.94 219 ARG A N 1
ATOM 1797 C CA . ARG A 1 219 ? -5.327 -8.478 12.141 1.00 93.94 219 ARG A CA 1
ATOM 1798 C C . ARG A 1 219 ? -5.008 -8.319 10.659 1.00 93.94 219 ARG A C 1
ATOM 1800 O O . ARG A 1 219 ? -3.909 -8.680 10.245 1.00 93.94 219 ARG A O 1
ATOM 1807 N N . TYR A 1 220 ? -5.929 -7.753 9.887 1.00 94.88 220 TYR A N 1
ATOM 1808 C CA . TYR A 1 220 ? -5.784 -7.611 8.440 1.00 94.88 220 TYR A CA 1
ATOM 1809 C C . TYR A 1 220 ? -5.213 -6.260 7.986 1.00 94.88 220 TYR A C 1
ATOM 1811 O O . TYR A 1 220 ? -5.346 -5.887 6.825 1.00 94.88 220 TYR A O 1
ATOM 1819 N N . PHE A 1 221 ? -4.603 -5.494 8.899 1.00 95.00 221 PHE A N 1
ATOM 1820 C CA . PHE A 1 221 ? -4.012 -4.187 8.605 1.00 95.00 221 PHE A CA 1
ATOM 1821 C C . PHE A 1 221 ? -2.480 -4.266 8.696 1.00 95.00 221 PHE A C 1
ATOM 1823 O O . PHE A 1 221 ? -1.924 -4.137 9.793 1.00 95.00 221 PHE A O 1
ATOM 1830 N N . PRO A 1 222 ? -1.772 -4.439 7.561 1.00 95.94 222 PRO A N 1
ATOM 1831 C CA . PRO A 1 222 ? -0.317 -4.595 7.525 1.00 95.94 222 PRO A CA 1
ATOM 1832 C C . PRO A 1 222 ? 0.472 -3.478 8.210 1.00 95.94 222 PRO A C 1
ATOM 1834 O O . PRO A 1 222 ? 1.529 -3.726 8.780 1.00 95.94 222 PRO A O 1
ATOM 1837 N N . GLU A 1 223 ? -0.050 -2.250 8.194 1.00 95.19 223 GLU A N 1
ATOM 1838 C CA . GLU A 1 223 ? 0.596 -1.096 8.824 1.00 95.19 223 GLU A CA 1
ATOM 1839 C C . GLU A 1 223 ? 0.825 -1.303 10.331 1.00 95.19 223 GLU A C 1
ATOM 1841 O O . GLU A 1 223 ? 1.896 -0.979 10.842 1.00 95.19 223 GLU A O 1
ATOM 1846 N N . ILE A 1 224 ? -0.144 -1.886 11.046 1.00 96.25 224 ILE A N 1
ATOM 1847 C CA . ILE A 1 224 ? -0.037 -2.114 12.496 1.00 96.25 224 ILE A CA 1
ATOM 1848 C C . ILE A 1 224 ? 1.018 -3.182 12.801 1.00 96.25 224 ILE A C 1
ATOM 1850 O O . ILE A 1 224 ? 1.811 -3.022 13.730 1.00 96.25 224 ILE A O 1
ATOM 1854 N N . TRP A 1 225 ? 1.073 -4.239 11.988 1.00 97.44 225 TRP A N 1
ATOM 1855 C CA . TRP A 1 225 ? 2.112 -5.268 12.073 1.00 97.44 225 TRP A CA 1
ATOM 1856 C C . TRP A 1 225 ? 3.505 -4.692 11.817 1.00 97.44 225 TRP A C 1
ATOM 1858 O O . TRP A 1 225 ? 4.437 -4.981 12.566 1.00 97.44 225 TRP A O 1
ATOM 1868 N N . PHE A 1 226 ? 3.644 -3.836 10.803 1.00 97.50 226 PHE A N 1
ATOM 1869 C CA . PHE A 1 226 ? 4.912 -3.188 10.479 1.00 97.50 226 PHE A CA 1
ATOM 1870 C C . PHE A 1 226 ? 5.381 -2.237 11.590 1.00 97.50 226 PHE A C 1
ATOM 1872 O O . PHE A 1 226 ? 6.566 -2.225 11.932 1.00 97.50 226 PHE A O 1
ATOM 1879 N N . MET A 1 227 ? 4.462 -1.489 12.212 1.00 96.81 227 MET A N 1
ATOM 1880 C CA . MET A 1 227 ? 4.774 -0.672 13.390 1.00 96.81 227 MET A CA 1
ATOM 1881 C C . MET A 1 227 ? 5.260 -1.535 14.563 1.00 96.81 227 MET A C 1
ATOM 1883 O O . MET A 1 227 ? 6.284 -1.218 15.168 1.00 96.81 227 MET A O 1
ATOM 1887 N N . ALA A 1 228 ? 4.578 -2.652 14.843 1.00 96.31 228 ALA A N 1
ATOM 1888 C CA . ALA A 1 228 ? 4.974 -3.584 15.898 1.00 96.31 228 ALA A CA 1
ATOM 1889 C C . ALA A 1 228 ? 6.375 -4.167 15.646 1.00 96.31 228 ALA A C 1
ATOM 1891 O O . ALA A 1 228 ? 7.222 -4.149 16.541 1.00 96.31 228 ALA A O 1
ATOM 1892 N N . TYR A 1 229 ? 6.636 -4.624 14.416 1.00 96.44 229 TYR A N 1
ATOM 1893 C CA . TYR A 1 229 ? 7.948 -5.098 13.974 1.00 96.44 229 TYR A CA 1
ATOM 1894 C C . TYR A 1 229 ? 9.030 -4.035 14.194 1.00 96.44 229 TYR A C 1
ATOM 1896 O O . TYR A 1 229 ? 10.021 -4.295 14.876 1.00 96.44 229 TYR A O 1
ATOM 1904 N N . THR A 1 230 ? 8.807 -2.824 13.681 1.00 95.94 230 THR A N 1
ATOM 1905 C CA . THR A 1 230 ? 9.766 -1.715 13.770 1.00 95.94 230 THR A CA 1
ATOM 1906 C C . THR A 1 230 ? 10.078 -1.377 15.224 1.00 95.94 230 THR A C 1
ATOM 1908 O O . THR A 1 230 ? 11.242 -1.220 15.590 1.00 95.94 230 THR A O 1
ATOM 1911 N N . ARG A 1 231 ? 9.057 -1.321 16.090 1.00 94.25 231 ARG A N 1
ATOM 1912 C CA . ARG A 1 231 ? 9.260 -1.004 17.506 1.00 94.25 231 ARG A CA 1
ATOM 1913 C C . ARG A 1 231 ? 10.057 -2.087 18.229 1.00 94.25 231 ARG A C 1
ATOM 1915 O O . ARG A 1 231 ? 11.001 -1.744 18.936 1.00 94.25 231 ARG A O 1
ATOM 1922 N N . MET A 1 232 ? 9.721 -3.365 18.046 1.00 93.31 232 MET A N 1
ATOM 1923 C CA . MET A 1 232 ? 10.467 -4.460 18.687 1.00 93.31 232 MET A CA 1
ATOM 1924 C C . MET A 1 232 ? 11.903 -4.554 18.172 1.00 93.31 232 MET A C 1
ATOM 1926 O O . MET A 1 232 ? 12.817 -4.823 18.953 1.00 93.31 232 MET A O 1
ATOM 1930 N N . ASN A 1 233 ? 12.117 -4.262 16.886 1.00 93.69 233 ASN A N 1
ATOM 1931 C CA . ASN A 1 233 ? 13.450 -4.204 16.301 1.00 93.69 233 ASN A CA 1
ATOM 1932 C C . ASN A 1 233 ? 14.283 -3.062 16.907 1.00 93.69 233 ASN A C 1
ATOM 1934 O O . ASN A 1 233 ? 15.425 -3.286 17.296 1.00 93.69 233 ASN A O 1
ATOM 1938 N N . ASN A 1 234 ? 13.690 -1.876 17.081 1.00 92.12 234 ASN A N 1
ATOM 1939 C CA . ASN A 1 234 ? 14.356 -0.716 17.688 1.00 92.12 234 ASN A CA 1
ATOM 1940 C C . ASN A 1 234 ? 14.678 -0.910 19.178 1.00 92.12 234 ASN A C 1
ATOM 1942 O O . ASN A 1 234 ? 15.614 -0.302 19.682 1.00 92.12 234 ASN A O 1
ATOM 1946 N N . ILE A 1 235 ? 13.919 -1.752 19.887 1.00 89.94 235 ILE A N 1
ATOM 1947 C CA . ILE A 1 235 ? 14.199 -2.135 21.283 1.00 89.94 235 ILE A CA 1
ATOM 1948 C C . ILE A 1 235 ? 15.348 -3.172 21.368 1.00 89.94 235 ILE A C 1
ATOM 1950 O O . ILE A 1 235 ? 15.834 -3.477 22.453 1.00 89.94 235 ILE A O 1
ATOM 1954 N N . GLY A 1 236 ? 15.795 -3.738 20.240 1.00 89.50 236 GLY A N 1
ATOM 1955 C CA . GLY A 1 236 ? 16.808 -4.801 20.196 1.00 89.50 236 GLY A CA 1
ATOM 1956 C C . GLY A 1 236 ? 16.242 -6.213 20.398 1.00 89.50 236 GLY A C 1
ATOM 1957 O O . GLY A 1 236 ? 16.986 -7.193 20.445 1.00 89.50 236 GLY A O 1
ATOM 1958 N N . ARG A 1 237 ? 14.912 -6.372 20.473 1.00 90.81 237 ARG A N 1
ATOM 1959 C CA . ARG A 1 237 ? 14.237 -7.683 20.579 1.00 90.81 237 ARG A CA 1
ATOM 1960 C C . ARG A 1 237 ? 14.027 -8.300 19.192 1.00 90.81 237 ARG A C 1
ATOM 1962 O O . ARG A 1 237 ? 12.907 -8.615 18.791 1.00 90.81 237 ARG A O 1
ATOM 1969 N N . HIS A 1 238 ? 15.121 -8.504 18.458 1.00 93.00 238 HIS A N 1
ATOM 1970 C CA . HIS A 1 238 ? 15.100 -8.928 17.051 1.00 93.00 238 HIS A CA 1
ATOM 1971 C C . HIS A 1 238 ? 14.343 -10.244 16.811 1.00 93.00 238 HIS A C 1
ATOM 1973 O O . HIS A 1 238 ? 13.597 -10.356 15.843 1.00 93.00 238 HIS A O 1
ATOM 1979 N N . HIS A 1 239 ? 14.477 -11.236 17.699 1.00 93.44 239 HIS A N 1
ATOM 1980 C CA . HIS A 1 239 ? 13.781 -12.520 17.547 1.00 93.44 239 HIS A CA 1
ATOM 1981 C C . HIS A 1 239 ? 12.250 -12.372 17.607 1.00 93.44 239 HIS A C 1
ATOM 1983 O O . HIS A 1 239 ? 11.529 -12.949 16.795 1.00 93.44 239 HIS A O 1
ATOM 1989 N N . GLU A 1 240 ? 11.738 -11.565 18.540 1.00 92.69 240 GLU A N 1
ATOM 1990 C CA . GLU A 1 240 ? 10.300 -11.284 18.641 1.00 92.69 240 GLU A CA 1
ATOM 1991 C C . GLU A 1 240 ? 9.817 -10.458 17.446 1.00 92.69 240 GLU A C 1
ATOM 1993 O O . GLU A 1 240 ? 8.763 -10.756 16.891 1.00 92.69 240 GLU A O 1
ATOM 1998 N N . ALA A 1 241 ? 10.608 -9.477 16.997 1.00 94.62 241 ALA A N 1
ATOM 1999 C CA . ALA A 1 241 ? 10.299 -8.693 15.804 1.00 94.62 241 ALA A CA 1
ATOM 2000 C C . ALA A 1 241 ? 10.115 -9.599 14.571 1.00 94.62 241 ALA A C 1
ATOM 2002 O O . ALA A 1 241 ? 9.121 -9.481 13.854 1.00 94.62 241 ALA A O 1
ATOM 2003 N N . ILE A 1 242 ? 11.017 -10.566 14.368 1.00 94.69 242 ILE A N 1
ATOM 2004 C CA . ILE A 1 242 ? 10.918 -11.554 13.282 1.00 94.69 242 ILE A CA 1
ATOM 2005 C C . ILE A 1 242 ? 9.639 -12.380 13.400 1.00 94.69 242 ILE A C 1
ATOM 2007 O O . ILE A 1 242 ? 8.959 -12.605 12.399 1.00 94.69 242 ILE A O 1
ATOM 2011 N N . GLN A 1 243 ? 9.293 -12.820 14.610 1.00 95.50 243 GLN A N 1
ATOM 2012 C CA . GLN A 1 243 ? 8.080 -13.601 14.835 1.00 95.50 243 GLN A CA 1
ATOM 2013 C C . GLN A 1 243 ? 6.814 -12.787 14.541 1.00 95.50 243 GLN A C 1
ATOM 2015 O O . GLN A 1 243 ? 5.887 -13.297 13.910 1.00 95.50 243 GLN A O 1
ATOM 2020 N N . ILE A 1 244 ? 6.779 -11.514 14.944 1.00 95.56 244 ILE A N 1
ATOM 2021 C CA . ILE A 1 244 ? 5.689 -10.582 14.616 1.00 95.56 244 ILE A CA 1
ATOM 2022 C C . ILE A 1 244 ? 5.559 -10.432 13.099 1.00 95.56 244 ILE A C 1
ATOM 2024 O O . ILE A 1 244 ? 4.453 -10.472 12.569 1.00 95.56 244 ILE A O 1
ATOM 2028 N N . LEU A 1 245 ? 6.679 -10.306 12.390 1.00 95.81 245 LEU A N 1
ATOM 2029 C CA . LEU A 1 245 ? 6.667 -10.148 10.941 1.00 95.81 245 LEU A CA 1
ATOM 2030 C C . LEU A 1 245 ? 6.155 -11.409 10.230 1.00 95.81 245 LEU A C 1
ATOM 2032 O O . LEU A 1 245 ? 5.255 -11.308 9.399 1.00 95.81 245 LEU A O 1
ATOM 2036 N N . LYS A 1 246 ? 6.649 -12.594 10.615 1.00 95.81 246 LYS A N 1
ATOM 2037 C CA . LYS A 1 246 ? 6.189 -13.888 10.075 1.00 95.81 246 LYS A CA 1
ATOM 2038 C C . LYS A 1 246 ? 4.699 -14.115 10.333 1.00 95.81 246 LYS A C 1
ATOM 2040 O O . LYS A 1 246 ? 3.949 -14.376 9.403 1.00 95.81 246 LYS A O 1
ATOM 2045 N N . THR A 1 247 ? 4.247 -13.915 11.570 1.00 96.12 247 THR A N 1
ATOM 2046 C CA . THR A 1 247 ? 2.822 -14.059 11.922 1.00 96.12 247 THR A CA 1
ATOM 2047 C C . THR A 1 247 ? 1.931 -13.032 11.220 1.00 96.12 247 THR A C 1
ATOM 2049 O O . THR A 1 247 ? 0.796 -13.346 10.856 1.00 96.12 247 THR A O 1
ATOM 2052 N N . GLY A 1 248 ? 2.439 -11.820 10.982 1.00 96.44 248 GLY A N 1
ATOM 2053 C CA . GLY A 1 248 ? 1.767 -10.803 10.179 1.00 96.44 248 GLY A CA 1
ATOM 2054 C C . GLY A 1 248 ? 1.648 -11.192 8.704 1.00 96.44 248 GLY A C 1
ATOM 2055 O O . GLY A 1 248 ? 0.599 -10.947 8.106 1.00 96.44 248 GLY A O 1
ATOM 2056 N N . MET A 1 249 ? 2.679 -11.824 8.132 1.00 96.62 249 MET A N 1
ATOM 2057 C CA . MET A 1 249 ? 2.658 -12.371 6.769 1.00 96.62 249 MET A CA 1
ATOM 2058 C C . MET A 1 249 ? 1.695 -13.552 6.642 1.00 96.62 249 MET A C 1
ATOM 2060 O O . MET A 1 249 ? 0.932 -13.596 5.685 1.00 96.62 249 MET A O 1
ATOM 2064 N N . ASP A 1 250 ? 1.652 -14.453 7.624 1.00 95.19 250 ASP A N 1
ATOM 2065 C CA . ASP A 1 250 ? 0.680 -15.555 7.640 1.00 95.19 250 ASP A CA 1
ATOM 2066 C C . ASP A 1 250 ? -0.763 -15.028 7.711 1.00 95.19 250 ASP A C 1
ATOM 2068 O O . ASP A 1 250 ? -1.680 -15.590 7.114 1.00 95.19 250 ASP A O 1
ATOM 2072 N N . ALA A 1 251 ? -0.977 -13.921 8.430 1.00 94.81 251 ALA A N 1
ATOM 2073 C CA . ALA A 1 251 ? -2.268 -13.240 8.476 1.00 94.81 251 ALA A CA 1
ATOM 2074 C C . ALA A 1 251 ? -2.594 -12.478 7.178 1.00 94.81 251 ALA A C 1
ATOM 2076 O O . ALA A 1 251 ? -3.765 -12.376 6.814 1.00 94.81 251 ALA A O 1
ATOM 2077 N N . ASN A 1 252 ? -1.579 -11.931 6.502 1.00 96.00 252 ASN A N 1
ATOM 2078 C CA . ASN A 1 252 ? -1.706 -11.057 5.335 1.00 96.00 252 ASN A CA 1
ATOM 2079 C C . ASN A 1 252 ? -0.713 -11.458 4.229 1.00 96.00 252 ASN A C 1
ATOM 2081 O O . ASN A 1 252 ? 0.226 -10.708 3.943 1.00 96.00 252 ASN A O 1
ATOM 2085 N N . PRO A 1 253 ? -0.911 -12.606 3.564 1.00 95.94 253 PRO A N 1
ATOM 2086 C CA . PRO A 1 253 ? 0.090 -13.152 2.647 1.00 95.94 253 PRO A CA 1
ATOM 2087 C C . PRO A 1 253 ? 0.309 -12.274 1.406 1.00 95.94 253 PRO A C 1
ATOM 2089 O O . PRO A 1 253 ? 1.418 -12.198 0.887 1.00 95.94 253 PRO A O 1
ATOM 2092 N N . ALA A 1 254 ? -0.723 -11.549 0.964 1.00 95.50 254 ALA A N 1
ATOM 2093 C CA . ALA A 1 254 ? -0.654 -10.631 -0.175 1.00 95.50 254 ALA A CA 1
ATOM 2094 C C . ALA A 1 254 ? -0.132 -9.221 0.184 1.00 95.50 254 ALA A C 1
ATOM 2096 O O . ALA A 1 254 ? -0.122 -8.329 -0.661 1.00 95.50 254 ALA A O 1
ATOM 2097 N N . SER A 1 255 ? 0.276 -8.976 1.433 1.00 96.75 255 SER A N 1
ATOM 2098 C CA . SER A 1 255 ? 0.725 -7.650 1.860 1.00 96.75 255 SER A CA 1
ATOM 2099 C C . SER A 1 255 ? 2.119 -7.314 1.322 1.00 96.75 255 SER A C 1
ATOM 2101 O O . SER A 1 255 ? 3.113 -7.847 1.814 1.00 96.75 255 SER A O 1
ATOM 2103 N N . PHE A 1 256 ? 2.215 -6.303 0.462 1.00 97.56 256 PHE A N 1
ATOM 2104 C CA . PHE A 1 256 ? 3.490 -5.752 -0.017 1.00 97.56 256 PHE A CA 1
ATOM 2105 C C . PHE A 1 256 ? 4.397 -5.259 1.118 1.00 97.56 256 PHE A C 1
ATOM 2107 O O . PHE A 1 256 ? 5.572 -5.603 1.153 1.00 97.56 256 PHE A O 1
ATOM 2114 N N . VAL A 1 257 ? 3.846 -4.514 2.086 1.00 97.44 257 VAL A N 1
ATOM 2115 C CA . VAL A 1 257 ? 4.624 -3.907 3.185 1.00 97.44 257 VAL A CA 1
ATOM 2116 C C . VAL A 1 257 ? 5.372 -4.966 3.996 1.00 97.44 257 VAL A C 1
ATOM 2118 O O . VAL A 1 257 ? 6.579 -4.868 4.177 1.00 97.44 257 VAL A O 1
ATOM 2121 N N . LEU A 1 258 ? 4.661 -5.994 4.469 1.00 97.75 258 LEU A N 1
ATOM 2122 C CA . LEU A 1 258 ? 5.249 -7.052 5.294 1.00 97.75 258 LEU A CA 1
ATOM 2123 C C . LEU A 1 258 ? 6.213 -7.952 4.517 1.00 97.75 258 LEU A C 1
ATOM 2125 O O . LEU A 1 258 ? 7.274 -8.275 5.043 1.00 97.75 258 LEU A O 1
ATOM 2129 N N . ASN A 1 259 ? 5.880 -8.321 3.274 1.00 98.12 259 ASN A N 1
ATOM 2130 C CA . ASN A 1 259 ? 6.774 -9.135 2.449 1.00 98.12 259 ASN A CA 1
ATOM 2131 C C . ASN A 1 259 ? 8.084 -8.391 2.151 1.00 98.12 259 ASN A C 1
ATOM 2133 O O . ASN A 1 259 ? 9.155 -8.955 2.358 1.00 98.12 259 ASN A O 1
ATOM 2137 N N . PHE A 1 260 ? 8.023 -7.117 1.745 1.00 98.25 260 PHE A N 1
ATOM 2138 C CA . PHE A 1 260 ? 9.231 -6.326 1.495 1.00 98.25 260 PHE A CA 1
ATOM 2139 C C . PHE A 1 260 ? 10.028 -6.058 2.771 1.00 98.25 260 PHE A C 1
ATOM 2141 O O . PHE A 1 260 ? 11.238 -6.236 2.760 1.00 98.25 260 PHE A O 1
ATOM 2148 N N . ALA A 1 261 ? 9.373 -5.761 3.897 1.00 97.56 261 ALA A N 1
ATOM 2149 C CA . ALA A 1 261 ? 10.066 -5.631 5.179 1.00 97.56 261 ALA A CA 1
ATOM 2150 C C . ALA A 1 261 ? 10.797 -6.924 5.587 1.00 97.56 261 ALA A C 1
ATOM 2152 O O . ALA A 1 261 ? 11.872 -6.873 6.185 1.00 97.56 261 ALA A O 1
ATOM 2153 N N . HIS A 1 262 ? 10.224 -8.090 5.268 1.00 97.25 262 HIS A N 1
ATOM 2154 C CA . HIS A 1 262 ? 10.863 -9.376 5.535 1.00 97.25 262 HIS A CA 1
ATOM 2155 C C . HIS A 1 262 ? 12.041 -9.634 4.598 1.00 97.25 262 HIS A C 1
ATOM 2157 O O . HIS A 1 262 ? 13.092 -10.075 5.059 1.00 97.25 262 HIS A O 1
ATOM 2163 N N . ILE A 1 263 ? 11.885 -9.315 3.315 1.00 97.50 263 ILE A N 1
ATOM 2164 C CA . ILE A 1 263 ? 12.950 -9.393 2.312 1.00 97.50 263 ILE A CA 1
ATOM 2165 C C . ILE A 1 263 ? 14.124 -8.487 2.694 1.00 97.50 263 ILE A C 1
ATOM 2167 O O . ILE A 1 263 ? 15.251 -8.970 2.734 1.00 97.50 263 ILE A O 1
ATOM 2171 N N . ASP A 1 264 ? 13.869 -7.230 3.061 1.00 96.25 264 ASP A N 1
ATOM 2172 C CA . ASP A 1 264 ? 14.906 -6.282 3.488 1.00 96.25 264 ASP A CA 1
ATOM 2173 C C . ASP A 1 264 ? 15.666 -6.805 4.714 1.00 96.25 264 ASP A C 1
ATOM 2175 O O . ASP A 1 264 ? 16.891 -6.705 4.797 1.00 96.25 264 ASP A O 1
ATOM 2179 N N . LEU A 1 265 ? 14.952 -7.423 5.662 1.00 95.44 265 LEU A N 1
ATOM 2180 C CA . LEU A 1 265 ? 15.576 -8.059 6.816 1.00 95.44 265 LEU A CA 1
ATOM 2181 C C . LEU A 1 265 ? 16.485 -9.227 6.397 1.00 95.44 265 LEU A C 1
ATOM 2183 O O . LEU A 1 265 ? 17.611 -9.318 6.888 1.00 95.44 265 LEU A O 1
ATOM 2187 N N . LEU A 1 266 ? 16.019 -10.124 5.527 1.00 96.06 266 LEU A N 1
ATOM 2188 C CA . LEU A 1 266 ? 16.810 -11.266 5.049 1.00 96.06 266 LEU A CA 1
ATOM 2189 C C . LEU A 1 266 ? 18.035 -10.805 4.245 1.00 96.06 266 LEU A C 1
ATOM 2191 O O . LEU A 1 266 ? 19.139 -11.314 4.446 1.00 96.06 266 LEU A O 1
ATOM 2195 N N . GLU A 1 267 ? 17.870 -9.785 3.402 1.00 96.06 267 GLU A N 1
ATOM 2196 C CA . GLU A 1 267 ? 18.961 -9.176 2.640 1.00 96.06 267 GLU A CA 1
ATOM 2197 C C . GLU A 1 267 ? 19.989 -8.519 3.569 1.00 96.06 267 GLU A C 1
ATOM 2199 O O . GLU A 1 267 ? 21.191 -8.703 3.372 1.00 96.06 267 GLU A O 1
ATOM 2204 N N . SER A 1 268 ? 19.549 -7.838 4.636 1.00 94.56 268 SER A N 1
ATOM 2205 C CA . SER A 1 268 ? 20.456 -7.242 5.632 1.00 94.56 268 SER A CA 1
ATOM 2206 C C . SER A 1 268 ? 21.320 -8.284 6.351 1.00 94.56 268 SER A C 1
ATOM 2208 O O . SER A 1 268 ? 22.473 -8.013 6.690 1.00 94.56 268 SER A O 1
ATOM 2210 N N . LYS A 1 269 ? 20.794 -9.503 6.520 1.00 94.31 269 LYS A N 1
ATOM 2211 C CA . LYS A 1 269 ? 21.516 -10.659 7.070 1.00 94.31 269 LYS A CA 1
ATOM 2212 C C . LYS A 1 269 ? 22.353 -11.409 6.035 1.00 94.31 269 LYS A C 1
ATOM 2214 O O . LYS A 1 269 ? 23.063 -12.341 6.402 1.00 94.31 269 LYS A O 1
ATOM 2219 N N . ARG A 1 270 ? 22.290 -11.004 4.761 1.00 95.50 270 ARG A N 1
ATOM 2220 C CA . ARG A 1 270 ? 22.918 -11.678 3.612 1.00 95.50 270 ARG A CA 1
ATOM 2221 C C . ARG A 1 270 ? 22.429 -13.117 3.404 1.00 95.50 270 ARG A C 1
ATOM 2223 O O . ARG A 1 270 ? 23.134 -13.941 2.829 1.00 95.50 270 ARG A O 1
ATOM 2230 N N . GLU A 1 271 ? 21.204 -13.418 3.829 1.00 96.56 271 GLU A N 1
ATOM 2231 C CA . GLU A 1 271 ? 20.546 -14.711 3.607 1.00 96.56 271 GLU A CA 1
ATOM 2232 C C . GLU A 1 271 ? 19.895 -14.736 2.208 1.00 96.56 271 GLU A C 1
ATOM 2234 O O . GLU A 1 271 ? 18.676 -14.829 2.068 1.00 96.56 271 GLU A O 1
ATOM 2239 N N . PHE A 1 272 ? 20.698 -14.603 1.144 1.00 97.00 272 PHE A N 1
ATOM 2240 C CA . PHE A 1 272 ? 20.194 -14.380 -0.223 1.00 97.00 272 PHE A CA 1
ATOM 2241 C C . PHE A 1 272 ? 19.298 -15.508 -0.744 1.00 97.00 272 PHE A C 1
ATOM 2243 O O . PHE A 1 272 ? 18.281 -15.239 -1.382 1.00 97.00 272 PHE A O 1
ATOM 2250 N N . GLN A 1 273 ? 19.595 -16.762 -0.399 1.00 97.00 273 GLN A N 1
ATOM 2251 C CA . GLN A 1 273 ? 18.737 -17.888 -0.772 1.00 97.00 273 GLN A CA 1
ATOM 2252 C C . GLN A 1 273 ? 17.325 -17.762 -0.175 1.00 97.00 273 GLN A C 1
ATOM 2254 O O . GLN A 1 273 ? 16.335 -18.043 -0.851 1.00 97.00 273 GLN A O 1
ATOM 2259 N N . GLU A 1 274 ? 17.211 -17.287 1.066 1.00 96.94 274 GLU A N 1
ATOM 2260 C CA . GLU A 1 274 ? 15.913 -17.051 1.699 1.00 96.94 274 GLU A CA 1
ATOM 2261 C C . GLU A 1 274 ? 15.193 -15.842 1.096 1.00 96.94 274 GLU A C 1
ATOM 2263 O O . GLU A 1 274 ? 13.964 -15.850 1.010 1.00 96.94 274 GLU A O 1
ATOM 2268 N N . VAL A 1 275 ? 15.933 -14.837 0.612 1.00 98.06 275 VAL A N 1
ATOM 2269 C CA . VAL A 1 275 ? 15.357 -13.722 -0.157 1.00 98.06 275 VAL A CA 1
ATOM 2270 C C . VAL A 1 275 ? 14.709 -14.233 -1.446 1.00 98.06 275 VAL A C 1
ATOM 2272 O O . VAL A 1 275 ? 13.553 -13.899 -1.711 1.00 98.06 275 VAL A O 1
ATOM 2275 N N . HIS A 1 276 ? 15.396 -15.092 -2.209 1.00 98.12 276 HIS A N 1
ATOM 2276 C CA . HIS A 1 276 ? 14.813 -15.750 -3.386 1.00 98.12 276 HIS A CA 1
ATOM 2277 C C . HIS A 1 276 ? 13.537 -16.519 -3.019 1.00 98.12 276 HIS A C 1
ATOM 2279 O O . HIS A 1 276 ? 12.489 -16.305 -3.631 1.00 98.12 276 HIS A O 1
ATOM 2285 N N . ASN A 1 277 ? 13.589 -17.332 -1.958 1.00 97.81 277 ASN A N 1
ATOM 2286 C CA . ASN A 1 277 ? 12.433 -18.089 -1.471 1.00 97.81 277 ASN A CA 1
ATOM 2287 C C . ASN A 1 277 ? 11.274 -17.174 -1.032 1.00 97.81 277 ASN A C 1
ATOM 2289 O O . ASN A 1 277 ? 10.107 -17.551 -1.141 1.00 97.81 277 ASN A O 1
ATOM 2293 N N . ALA A 1 278 ? 11.561 -15.997 -0.470 1.00 97.38 278 ALA A N 1
ATOM 2294 C CA . ALA A 1 278 ? 10.550 -15.026 -0.058 1.00 97.38 278 ALA A CA 1
ATOM 2295 C C . ALA A 1 278 ? 9.870 -14.365 -1.268 1.00 97.38 278 ALA A C 1
ATOM 2297 O O . ALA A 1 278 ? 8.640 -14.299 -1.303 1.00 97.38 278 ALA A O 1
ATOM 2298 N N . PHE A 1 279 ? 10.640 -13.950 -2.281 1.00 98.31 279 PHE A N 1
ATOM 2299 C CA . PHE A 1 279 ? 10.085 -13.432 -3.535 1.00 98.31 279 PHE A CA 1
ATOM 2300 C C . PHE A 1 279 ? 9.245 -14.480 -4.263 1.00 98.31 279 PHE A C 1
ATOM 2302 O O . PHE A 1 279 ? 8.118 -14.177 -4.649 1.00 98.31 279 PHE A O 1
ATOM 2309 N N . ASP A 1 280 ? 9.747 -15.708 -4.400 1.00 97.69 280 ASP A N 1
ATOM 2310 C CA . ASP A 1 280 ? 9.042 -16.784 -5.103 1.00 97.69 280 ASP A CA 1
ATOM 2311 C C . ASP A 1 280 ? 7.710 -17.119 -4.397 1.00 97.69 280 ASP A C 1
ATOM 2313 O O . ASP A 1 280 ? 6.661 -17.170 -5.042 1.00 97.69 280 ASP A O 1
ATOM 2317 N N . ARG A 1 281 ? 7.703 -17.214 -3.055 1.00 97.44 281 ARG A N 1
ATOM 2318 C CA . ARG A 1 281 ? 6.466 -17.387 -2.265 1.00 97.44 281 ARG A CA 1
ATOM 2319 C C . ARG A 1 281 ? 5.480 -16.239 -2.466 1.00 97.44 281 ARG A C 1
ATOM 2321 O O . ARG A 1 281 ? 4.281 -16.482 -2.615 1.00 97.44 281 ARG A O 1
ATOM 2328 N N . PHE A 1 282 ? 5.957 -14.996 -2.457 1.00 97.88 282 PHE A N 1
ATOM 2329 C CA . PHE A 1 282 ? 5.087 -13.833 -2.615 1.00 97.88 282 PHE A CA 1
ATOM 2330 C C . PHE A 1 282 ? 4.490 -13.763 -4.028 1.00 97.88 282 PHE A C 1
ATOM 2332 O O . PHE A 1 282 ? 3.283 -13.570 -4.190 1.00 97.88 282 PHE A O 1
ATOM 2339 N N . LEU A 1 283 ? 5.310 -14.012 -5.050 1.00 97.81 283 LEU A N 1
ATOM 2340 C CA . LEU A 1 283 ? 4.878 -14.105 -6.442 1.00 97.81 283 LEU A CA 1
ATOM 2341 C C . LEU A 1 283 ? 3.855 -15.226 -6.642 1.00 97.81 283 LEU A C 1
ATOM 2343 O O . LEU A 1 283 ? 2.874 -15.024 -7.355 1.00 97.81 283 LEU A O 1
ATOM 2347 N N . ASP A 1 284 ? 4.022 -16.376 -5.992 1.00 97.00 284 ASP A N 1
ATOM 2348 C CA . ASP A 1 284 ? 3.057 -17.477 -6.057 1.00 97.00 284 ASP A CA 1
ATOM 2349 C C . ASP A 1 284 ? 1.693 -17.103 -5.458 1.00 97.00 284 ASP A C 1
ATOM 2351 O O . ASP A 1 284 ? 0.655 -17.459 -6.026 1.00 97.00 284 ASP A O 1
ATOM 2355 N N . VAL A 1 285 ? 1.671 -16.372 -4.337 1.00 96.94 285 VAL A N 1
ATOM 2356 C CA . VAL A 1 285 ? 0.426 -15.862 -3.733 1.00 96.94 285 VAL A CA 1
ATOM 2357 C C . VAL A 1 285 ? -0.273 -14.895 -4.687 1.00 96.94 285 VAL A C 1
ATOM 2359 O O . VAL A 1 285 ? -1.466 -15.047 -4.959 1.00 96.94 285 VAL A O 1
ATOM 2362 N N . LEU A 1 286 ? 0.461 -13.924 -5.235 1.00 96.56 286 LEU A N 1
ATOM 2363 C CA . LEU A 1 286 ? -0.107 -12.941 -6.159 1.00 96.56 286 LEU A CA 1
ATOM 2364 C C . LEU A 1 286 ? -0.568 -13.577 -7.474 1.00 96.56 286 LEU A C 1
ATOM 2366 O O . LEU A 1 286 ? -1.631 -13.216 -7.974 1.00 96.56 286 LEU A O 1
ATOM 2370 N N . ARG A 1 287 ? 0.174 -14.560 -8.001 1.00 96.12 287 ARG A N 1
ATOM 2371 C CA . ARG A 1 287 ? -0.217 -15.317 -9.198 1.00 96.12 287 ARG A CA 1
ATOM 2372 C C . ARG A 1 287 ? -1.553 -16.026 -8.987 1.00 96.12 287 ARG A C 1
ATOM 2374 O O . ARG A 1 287 ? -2.432 -15.903 -9.830 1.00 96.12 287 ARG A O 1
ATOM 2381 N N . LYS A 1 288 ? -1.739 -16.710 -7.852 1.00 95.38 288 LYS A N 1
ATOM 2382 C CA . LYS A 1 288 ? -3.014 -17.374 -7.522 1.00 95.38 288 LYS A CA 1
ATOM 2383 C C . LYS A 1 288 ? -4.170 -16.376 -7.423 1.00 95.38 288 LYS A C 1
ATOM 2385 O O . LYS A 1 288 ? -5.242 -16.638 -7.957 1.00 95.38 288 LYS A O 1
ATOM 2390 N N . ASN A 1 289 ? -3.947 -15.219 -6.796 1.00 93.12 289 ASN A N 1
ATOM 2391 C CA . ASN A 1 289 ? -4.962 -14.163 -6.718 1.00 93.12 289 ASN A CA 1
ATOM 2392 C C . ASN A 1 289 ? -5.327 -13.625 -8.112 1.00 93.12 289 ASN A C 1
ATOM 2394 O O . ASN A 1 289 ? -6.502 -13.444 -8.414 1.00 93.12 289 ASN A O 1
ATOM 2398 N N . LEU A 1 290 ? -4.332 -13.425 -8.979 1.00 93.62 290 LEU A N 1
ATOM 2399 C CA . LEU A 1 290 ? -4.531 -13.022 -10.371 1.00 93.62 290 LEU A CA 1
ATOM 2400 C C . LEU A 1 290 ? -5.314 -14.057 -11.180 1.00 93.62 290 LEU A C 1
ATOM 2402 O O . LEU A 1 290 ? -6.183 -13.687 -11.961 1.00 93.62 290 LEU A O 1
ATOM 2406 N N . GLU A 1 291 ? -5.038 -15.347 -10.990 1.00 93.75 291 GLU A N 1
ATOM 2407 C CA . GLU A 1 291 ? -5.781 -16.426 -11.648 1.00 93.75 291 GLU A CA 1
ATOM 2408 C C . GLU A 1 291 ? -7.260 -16.439 -11.245 1.00 93.75 291 GLU A C 1
ATOM 2410 O O . GLU A 1 291 ? -8.107 -16.736 -12.086 1.00 93.75 291 GLU A O 1
ATOM 2415 N N . ILE A 1 292 ? -7.579 -16.106 -9.989 1.00 91.44 292 ILE A N 1
ATOM 2416 C CA . ILE A 1 292 ? -8.962 -15.982 -9.505 1.00 91.44 292 ILE A CA 1
ATOM 2417 C C . ILE A 1 292 ? -9.651 -14.796 -10.186 1.00 91.44 292 ILE A C 1
ATOM 2419 O O . ILE A 1 292 ? -10.656 -14.995 -10.864 1.00 91.44 292 ILE A O 1
ATOM 2423 N N . VAL A 1 293 ? -9.060 -13.599 -10.108 1.00 89.75 293 VAL A N 1
ATOM 2424 C CA . VAL A 1 293 ? -9.625 -12.378 -10.716 1.00 89.75 293 VAL A CA 1
ATOM 2425 C C . VAL A 1 293 ? -9.779 -12.531 -12.231 1.00 89.75 293 VAL A C 1
ATOM 2427 O O . VAL A 1 293 ? -10.782 -12.126 -12.811 1.00 89.75 293 VAL A O 1
ATOM 2430 N N . HIS A 1 294 ? -8.814 -13.168 -12.898 1.00 89.31 294 HIS A N 1
ATOM 24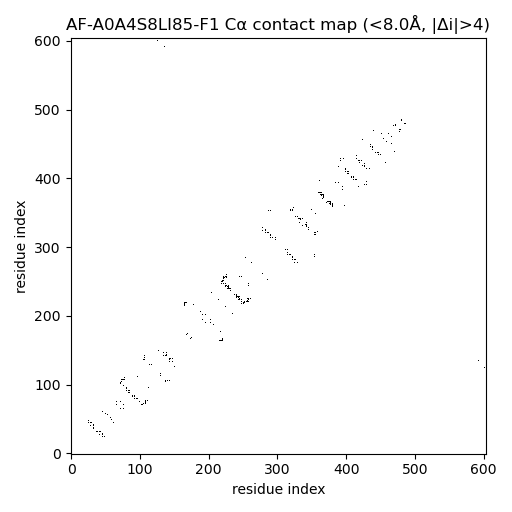31 C CA . HIS A 1 294 ? -8.888 -13.428 -14.334 1.00 89.31 294 HIS A CA 1
ATOM 2432 C C . HIS A 1 294 ? -10.037 -14.380 -14.697 1.00 89.31 294 HIS A C 1
ATOM 2434 O O . HIS A 1 294 ? -10.702 -14.172 -15.715 1.00 89.31 294 HIS A O 1
ATOM 2440 N N . LYS A 1 295 ? -10.300 -15.407 -13.876 1.00 88.69 295 LYS A N 1
ATOM 2441 C CA . LYS A 1 295 ? -11.453 -16.304 -14.061 1.00 88.69 295 LYS A CA 1
ATOM 2442 C C . LYS A 1 295 ? -12.770 -15.561 -13.855 1.00 88.69 295 LYS A C 1
ATOM 2444 O O . LYS A 1 295 ? -13.651 -15.692 -14.696 1.00 88.69 295 LYS A O 1
ATOM 2449 N N . GLU A 1 296 ? -12.875 -14.755 -12.801 1.00 87.06 296 GLU A N 1
ATOM 2450 C CA . GLU A 1 296 ? -14.064 -13.945 -12.505 1.00 87.06 296 GLU A CA 1
ATOM 2451 C C . GLU A 1 296 ? -14.367 -12.953 -13.640 1.00 87.06 296 GLU A C 1
ATOM 2453 O O . GLU A 1 296 ? -15.492 -12.906 -14.140 1.00 87.06 296 GLU A O 1
ATOM 2458 N N . ALA A 1 297 ? -13.347 -12.252 -14.141 1.00 83.44 297 ALA A N 1
ATOM 2459 C CA . ALA A 1 297 ? -13.458 -11.364 -15.297 1.00 83.44 297 ALA A CA 1
ATOM 2460 C C . ALA A 1 297 ? -13.922 -12.103 -16.565 1.00 83.44 297 ALA A C 1
ATOM 2462 O O . ALA A 1 297 ? -14.798 -11.623 -17.283 1.00 83.44 297 ALA A O 1
ATOM 2463 N N . SER A 1 298 ? -13.374 -13.298 -16.810 1.00 81.00 298 SER A N 1
ATOM 2464 C CA . SER A 1 298 ? -13.763 -14.127 -17.957 1.00 81.00 298 SER A CA 1
ATOM 2465 C C . SER A 1 298 ? -15.221 -14.579 -17.854 1.00 81.00 298 SER A C 1
ATOM 2467 O O . SER A 1 298 ? -15.932 -14.590 -18.852 1.00 81.00 298 SER A O 1
ATOM 2469 N N . THR A 1 299 ? -15.696 -14.923 -16.653 1.00 80.50 299 THR A N 1
ATOM 2470 C CA . THR A 1 299 ? -17.101 -15.299 -16.437 1.00 80.50 299 THR A CA 1
ATOM 2471 C C . THR A 1 299 ? -18.068 -14.121 -16.539 1.00 80.50 299 THR A C 1
ATOM 2473 O O . THR A 1 299 ? -19.176 -14.298 -17.040 1.00 80.50 299 THR A O 1
ATOM 2476 N N . ALA A 1 300 ? -17.657 -12.927 -16.106 1.00 70.81 300 ALA A N 1
ATOM 2477 C CA . ALA A 1 300 ? -18.482 -11.722 -16.166 1.00 70.81 300 ALA A CA 1
ATOM 2478 C C . ALA A 1 300 ? -18.711 -11.260 -17.615 1.00 70.81 300 ALA A C 1
ATOM 2480 O O . ALA A 1 300 ? -19.839 -10.953 -17.991 1.00 70.81 300 ALA A O 1
ATOM 2481 N N . SER A 1 301 ? -17.669 -11.323 -18.453 1.00 64.88 301 SER A N 1
ATOM 2482 C CA . SER A 1 301 ? -17.742 -10.995 -19.886 1.00 64.88 301 SER A CA 1
ATOM 2483 C C . SER A 1 301 ? -18.704 -11.898 -20.677 1.00 64.88 301 SER A C 1
ATOM 2485 O O . SER A 1 301 ? -19.256 -11.468 -21.686 1.00 64.88 301 SER A O 1
ATOM 2487 N N . VAL A 1 302 ? -18.957 -13.129 -20.211 1.00 64.19 302 VAL A N 1
ATOM 2488 C CA . VAL A 1 302 ? -19.933 -14.047 -20.830 1.00 64.19 302 VAL A CA 1
ATOM 2489 C C . VAL A 1 302 ? -21.382 -13.667 -20.493 1.00 64.19 302 VAL A C 1
ATOM 2491 O O . VAL A 1 302 ? -22.285 -13.995 -21.259 1.00 64.19 302 VAL A O 1
ATOM 2494 N N . HIS A 1 303 ? -21.627 -13.000 -19.360 1.00 61.44 303 HIS A N 1
ATOM 2495 C CA . HIS A 1 303 ? -22.976 -12.631 -18.911 1.00 61.44 303 HIS A CA 1
ATOM 2496 C C . HIS A 1 303 ? -23.434 -11.257 -19.421 1.00 61.44 303 HIS A C 1
ATOM 2498 O O . HIS A 1 303 ? -24.617 -11.091 -19.705 1.00 61.44 303 HIS A O 1
ATOM 2504 N N . GLU A 1 304 ? -22.516 -10.301 -19.583 1.00 54.66 304 GLU A N 1
ATOM 2505 C CA . GLU A 1 304 ? -22.784 -8.991 -20.188 1.00 54.66 304 GLU A CA 1
ATOM 2506 C C . GLU A 1 304 ? -21.638 -8.620 -21.144 1.00 54.66 304 GLU A C 1
ATOM 2508 O O . GLU A 1 304 ? -20.558 -8.231 -20.689 1.00 54.66 304 GLU A O 1
ATOM 2513 N N . PRO A 1 305 ? -21.826 -8.744 -22.470 1.00 52.50 305 PRO A N 1
ATOM 2514 C CA . PRO A 1 305 ? -20.836 -8.279 -23.428 1.00 52.50 305 PRO A CA 1
ATOM 2515 C C . PRO A 1 305 ? -20.854 -6.745 -23.447 1.00 52.50 305 PRO A C 1
ATOM 2517 O O . PRO A 1 305 ? -21.756 -6.127 -24.006 1.00 52.50 305 PRO A O 1
ATOM 2520 N N . SER A 1 306 ? -19.875 -6.121 -22.795 1.00 48.50 306 SER A N 1
ATOM 2521 C CA . SER A 1 306 ? -19.613 -4.687 -22.929 1.00 48.50 306 SER A CA 1
ATOM 2522 C C . SER A 1 306 ? -18.789 -4.419 -24.191 1.00 48.50 306 SER A C 1
ATOM 2524 O O . SER A 1 306 ? -17.738 -5.031 -24.358 1.00 48.50 306 SER A O 1
ATOM 2526 N N . ASP A 1 307 ? -19.213 -3.456 -25.015 1.00 44.59 307 ASP A N 1
ATOM 2527 C CA . ASP A 1 307 ? -18.597 -3.027 -26.291 1.00 44.59 307 ASP A CA 1
ATOM 2528 C C . ASP A 1 307 ? -17.184 -2.392 -26.181 1.00 44.59 307 ASP A C 1
ATOM 2530 O O . ASP A 1 307 ? -16.715 -1.739 -27.112 1.00 44.59 307 ASP A O 1
ATOM 2534 N N . SER A 1 308 ? -16.476 -2.547 -25.059 1.00 50.84 308 SER A N 1
ATOM 2535 C CA . SER A 1 308 ? -15.096 -2.073 -24.911 1.00 50.84 308 SER A CA 1
ATOM 2536 C C . SER A 1 308 ? -14.138 -3.248 -24.735 1.00 50.84 308 SER A C 1
ATOM 2538 O O . SER A 1 308 ? -14.154 -3.888 -23.686 1.00 50.84 308 SER A O 1
ATOM 2540 N N . ASP A 1 309 ? -13.244 -3.458 -25.705 1.00 49.97 309 ASP A N 1
ATOM 2541 C CA . ASP A 1 309 ? -12.116 -4.413 -25.673 1.00 49.97 309 ASP A CA 1
ATOM 2542 C C . ASP A 1 309 ? -11.062 -4.113 -24.575 1.00 49.97 309 ASP A C 1
ATOM 2544 O O . ASP A 1 309 ? -9.975 -4.692 -24.540 1.00 49.97 309 ASP A O 1
ATOM 2548 N N . THR A 1 310 ? -11.352 -3.187 -23.662 1.00 59.03 310 THR A N 1
ATOM 2549 C CA . THR A 1 310 ? -10.457 -2.772 -22.585 1.00 59.03 310 THR A CA 1
ATOM 2550 C C . THR A 1 310 ? -10.492 -3.800 -21.457 1.00 59.03 310 THR A C 1
ATOM 2552 O O . THR A 1 310 ? -11.544 -4.041 -20.861 1.00 59.03 310 THR A O 1
ATOM 2555 N N . GLU A 1 311 ? -9.337 -4.388 -21.121 1.00 63.19 311 GLU A N 1
ATOM 2556 C CA . GLU A 1 311 ? -9.221 -5.276 -19.959 1.00 63.19 311 GLU A CA 1
ATOM 2557 C C . GLU A 1 311 ? -9.799 -4.600 -18.697 1.00 63.19 311 GLU A C 1
ATOM 2559 O O . GLU A 1 311 ? -9.559 -3.407 -18.479 1.00 63.19 311 GLU A O 1
ATOM 2564 N N . PRO A 1 312 ? -10.517 -5.336 -17.822 1.00 76.31 312 PRO A N 1
ATOM 2565 C CA . PRO A 1 312 ? -11.062 -4.763 -16.598 1.00 76.31 312 PRO A CA 1
ATOM 2566 C C . PRO A 1 312 ? -9.974 -4.050 -15.791 1.00 76.31 312 PRO A C 1
ATOM 2568 O O . PRO A 1 312 ? -8.925 -4.634 -15.510 1.00 76.31 312 PRO A O 1
ATOM 2571 N N . GLY A 1 313 ? -10.232 -2.802 -15.385 1.00 82.56 313 GLY A N 1
ATOM 2572 C CA . GLY A 1 313 ? -9.234 -1.965 -14.706 1.00 82.56 313 GLY A CA 1
ATOM 2573 C C . GLY A 1 313 ? -8.630 -2.619 -13.457 1.00 82.56 313 GLY A C 1
ATOM 2574 O O . GLY A 1 313 ? -7.439 -2.464 -13.193 1.00 82.56 313 GLY A O 1
ATOM 2575 N N . GLU A 1 314 ? -9.409 -3.434 -12.737 1.00 85.75 314 GLU A N 1
ATOM 2576 C CA . GLU A 1 314 ? -8.898 -4.219 -11.610 1.00 85.75 314 GLU A CA 1
ATOM 2577 C C . GLU A 1 314 ? -7.863 -5.268 -12.051 1.00 85.75 314 GLU A C 1
ATOM 2579 O O . GLU A 1 314 ? -6.810 -5.386 -11.425 1.00 85.75 314 GLU A O 1
ATOM 2584 N N . LEU A 1 315 ? -8.099 -5.998 -13.146 1.00 88.62 315 LEU A N 1
ATOM 2585 C CA . LEU A 1 315 ? -7.150 -6.994 -13.652 1.00 88.62 315 LEU A CA 1
ATOM 2586 C C . LEU A 1 315 ? -5.826 -6.333 -14.057 1.00 88.62 315 LEU A C 1
ATOM 2588 O O . LEU A 1 315 ? -4.755 -6.841 -13.712 1.00 88.62 315 LEU A O 1
ATOM 2592 N N . MET A 1 316 ? -5.894 -5.186 -14.738 1.00 88.81 316 MET A N 1
ATOM 2593 C CA . MET A 1 316 ? -4.712 -4.402 -15.104 1.00 88.81 316 MET A CA 1
ATOM 2594 C C . MET A 1 316 ? -3.935 -3.953 -13.859 1.00 88.81 316 MET A C 1
ATOM 2596 O O . MET A 1 316 ? -2.718 -4.141 -13.793 1.00 88.81 316 MET A O 1
ATOM 2600 N N . GLN A 1 317 ? -4.631 -3.441 -12.841 1.00 91.50 317 GLN A N 1
ATOM 2601 C CA . GLN A 1 317 ? -4.016 -3.032 -11.577 1.00 91.50 317 GLN A CA 1
ATOM 2602 C C . GLN A 1 317 ? -3.305 -4.206 -10.886 1.00 91.50 317 GLN A C 1
ATOM 2604 O O . GLN A 1 317 ? -2.143 -4.080 -10.494 1.00 91.50 317 GLN A O 1
ATOM 2609 N N . ARG A 1 318 ? -3.942 -5.381 -10.795 1.00 93.19 318 ARG A N 1
ATOM 2610 C CA . ARG A 1 318 ? -3.315 -6.571 -10.192 1.00 93.19 318 ARG A CA 1
ATOM 2611 C C . ARG A 1 318 ? -2.104 -7.063 -10.991 1.00 93.19 318 ARG A C 1
ATOM 2613 O O . ARG A 1 318 ? -1.133 -7.532 -10.397 1.00 93.19 318 ARG A O 1
ATOM 2620 N N . LYS A 1 319 ? -2.124 -6.960 -12.328 1.00 94.50 319 LYS A N 1
ATOM 2621 C CA . LYS A 1 319 ? -0.955 -7.280 -13.168 1.00 94.50 319 LYS A CA 1
ATOM 2622 C C . LYS A 1 319 ? 0.200 -6.322 -12.878 1.00 94.50 319 LYS A C 1
ATOM 2624 O O . LYS A 1 319 ? 1.331 -6.776 -12.728 1.00 94.50 319 LYS A O 1
ATOM 2629 N N . GLN A 1 320 ? -0.072 -5.022 -12.750 1.00 95.00 320 GLN A N 1
ATOM 2630 C CA . GLN A 1 320 ? 0.940 -4.022 -12.384 1.00 95.00 320 GLN A CA 1
ATOM 2631 C C . GLN A 1 320 ? 1.529 -4.286 -10.992 1.00 95.00 320 GLN A C 1
ATOM 2633 O O . GLN A 1 320 ? 2.748 -4.267 -10.831 1.00 95.00 320 GLN A O 1
ATOM 2638 N N . GLU A 1 321 ? 0.688 -4.603 -10.007 1.00 95.81 321 GLU A N 1
ATOM 2639 C CA . GLU A 1 321 ? 1.100 -5.015 -8.659 1.00 95.81 321 GLU A CA 1
ATOM 2640 C C . GLU A 1 321 ? 2.015 -6.252 -8.688 1.00 95.81 321 GLU A C 1
ATOM 2642 O O . GLU A 1 321 ? 3.063 -6.277 -8.041 1.00 95.81 321 GLU A O 1
ATOM 2647 N N . TYR A 1 322 ? 1.668 -7.262 -9.487 1.00 97.31 322 TYR A N 1
ATOM 2648 C CA . TYR A 1 322 ? 2.505 -8.443 -9.707 1.00 97.31 322 TYR A CA 1
ATOM 2649 C C . TYR A 1 322 ? 3.837 -8.099 -10.392 1.00 97.31 322 TYR A C 1
ATOM 2651 O O . TYR A 1 322 ? 4.901 -8.566 -9.976 1.00 97.31 322 TYR A O 1
ATOM 2659 N N . GLY A 1 323 ? 3.801 -7.226 -11.402 1.00 97.56 323 GLY A N 1
ATOM 2660 C CA . GLY A 1 323 ? 4.990 -6.705 -12.074 1.00 97.56 323 GLY A CA 1
ATOM 2661 C C . GLY A 1 323 ? 5.919 -5.938 -11.136 1.00 97.56 323 GLY A C 1
ATOM 2662 O O . GLY A 1 323 ? 7.135 -6.103 -11.214 1.00 97.56 323 GLY A O 1
ATOM 2663 N N . LEU A 1 324 ? 5.372 -5.163 -10.197 1.00 98.38 324 LEU A N 1
ATOM 2664 C CA . LEU A 1 324 ? 6.153 -4.434 -9.197 1.00 98.38 324 LEU A CA 1
ATOM 2665 C C . LEU A 1 324 ? 7.034 -5.379 -8.371 1.00 98.38 324 LEU A C 1
ATOM 2667 O O . LEU A 1 324 ? 8.202 -5.067 -8.132 1.00 98.38 324 LEU A O 1
ATOM 2671 N N . VAL A 1 325 ? 6.514 -6.547 -7.977 1.00 98.38 325 VAL A N 1
ATOM 2672 C CA . VAL A 1 325 ? 7.293 -7.546 -7.228 1.00 98.38 325 VAL A CA 1
ATOM 2673 C C . VAL A 1 325 ? 8.444 -8.091 -8.068 1.00 98.38 325 VAL A C 1
ATOM 2675 O O . VAL A 1 325 ? 9.568 -8.151 -7.574 1.00 98.38 325 VAL A O 1
ATOM 2678 N N . TRP A 1 326 ? 8.213 -8.403 -9.347 1.00 98.38 326 TRP A N 1
ATOM 2679 C CA . TRP A 1 326 ? 9.287 -8.800 -10.265 1.00 98.38 326 TRP A CA 1
ATOM 2680 C C . TRP A 1 326 ? 10.349 -7.711 -10.435 1.00 98.38 326 TRP A C 1
ATOM 2682 O O . TRP A 1 326 ? 11.539 -8.018 -10.446 1.00 98.38 326 TRP A O 1
ATOM 2692 N N . ILE A 1 327 ? 9.950 -6.440 -10.522 1.00 98.44 327 ILE A N 1
ATOM 2693 C CA . ILE A 1 327 ? 10.886 -5.309 -10.613 1.00 98.44 327 ILE A CA 1
ATOM 2694 C C . ILE A 1 327 ? 11.731 -5.205 -9.338 1.00 98.44 327 ILE A C 1
ATOM 2696 O O . ILE A 1 327 ? 12.945 -5.015 -9.423 1.00 98.44 327 ILE A O 1
ATOM 2700 N N . MET A 1 328 ? 11.127 -5.354 -8.156 1.00 98.38 328 MET A N 1
ATOM 2701 C CA . MET A 1 328 ? 11.884 -5.373 -6.899 1.00 98.38 328 MET A CA 1
ATOM 2702 C C . MET A 1 328 ? 12.825 -6.576 -6.822 1.00 98.38 328 MET A C 1
ATOM 2704 O O . MET A 1 328 ? 13.972 -6.422 -6.402 1.00 98.38 328 MET A O 1
ATOM 2708 N N . TYR A 1 329 ? 12.394 -7.737 -7.311 1.00 98.44 329 TYR A N 1
ATOM 2709 C CA . TYR A 1 329 ? 13.226 -8.934 -7.364 1.00 98.44 329 TYR A CA 1
ATOM 2710 C C . TYR A 1 329 ? 14.431 -8.750 -8.299 1.00 98.44 329 TYR A C 1
ATOM 2712 O O . TYR A 1 329 ? 15.563 -9.051 -7.925 1.00 98.44 329 TYR A O 1
ATOM 2720 N N . LEU A 1 330 ? 14.221 -8.154 -9.477 1.00 97.44 330 LEU A N 1
ATOM 2721 C CA . LEU A 1 330 ? 15.292 -7.772 -10.403 1.00 97.44 330 LEU A CA 1
ATOM 2722 C C . LEU A 1 330 ? 16.294 -6.816 -9.752 1.00 97.44 330 LEU A C 1
ATOM 2724 O O . LEU A 1 330 ? 17.506 -7.001 -9.880 1.00 97.44 330 LEU A O 1
ATOM 2728 N N . ARG A 1 331 ? 15.799 -5.805 -9.025 1.00 97.25 331 ARG A N 1
ATOM 2729 C CA . ARG A 1 331 ? 16.646 -4.847 -8.300 1.00 97.25 331 ARG A CA 1
ATOM 2730 C C . ARG A 1 331 ? 17.485 -5.535 -7.226 1.00 97.25 331 ARG A C 1
ATOM 2732 O O . ARG A 1 331 ? 18.663 -5.198 -7.122 1.00 97.25 331 ARG A O 1
ATOM 2739 N N . PHE A 1 332 ? 16.901 -6.475 -6.479 1.00 97.69 332 PHE A N 1
ATOM 2740 C CA . PHE A 1 332 ? 17.616 -7.307 -5.510 1.00 97.69 332 PHE A CA 1
ATOM 2741 C C . PHE A 1 332 ? 18.711 -8.128 -6.196 1.00 97.69 332 PHE A C 1
ATOM 2743 O O . PHE A 1 332 ? 19.880 -7.944 -5.873 1.00 97.69 332 PHE A O 1
ATOM 2750 N N . GLY A 1 333 ? 18.366 -8.953 -7.192 1.00 96.88 333 GLY A N 1
ATOM 2751 C CA . GLY A 1 333 ? 19.336 -9.835 -7.846 1.00 96.88 333 GLY A CA 1
ATOM 2752 C C . GLY A 1 333 ? 20.505 -9.058 -8.447 1.00 96.88 333 GLY A C 1
ATOM 2753 O O . GLY A 1 333 ? 21.659 -9.427 -8.264 1.00 96.88 333 GLY A O 1
ATOM 2754 N N . ARG A 1 334 ? 20.224 -7.901 -9.058 1.00 95.69 334 ARG A N 1
ATOM 2755 C CA . ARG A 1 334 ? 21.257 -6.976 -9.539 1.00 95.69 334 ARG A CA 1
ATOM 2756 C C . ARG A 1 334 ? 22.144 -6.434 -8.414 1.00 95.69 334 ARG A C 1
ATOM 2758 O O . ARG A 1 334 ? 23.358 -6.401 -8.581 1.00 95.69 334 ARG A O 1
ATOM 2765 N N . ARG A 1 335 ? 21.551 -5.924 -7.327 1.00 95.44 335 ARG A N 1
ATOM 2766 C CA . ARG A 1 335 ? 22.275 -5.236 -6.241 1.00 95.44 335 ARG A CA 1
ATOM 2767 C C . ARG A 1 335 ? 23.090 -6.202 -5.381 1.00 95.44 335 ARG A C 1
ATOM 2769 O O . ARG A 1 335 ? 24.176 -5.829 -4.954 1.00 95.44 335 ARG A O 1
ATOM 2776 N N . ALA A 1 336 ? 22.555 -7.387 -5.105 1.00 95.56 336 ALA A N 1
ATOM 2777 C CA . ALA A 1 336 ? 23.156 -8.354 -4.195 1.00 95.56 336 ALA A CA 1
ATOM 2778 C C . ALA A 1 336 ? 24.087 -9.347 -4.908 1.00 95.56 336 ALA A C 1
ATOM 2780 O O . ALA A 1 336 ? 25.141 -9.675 -4.370 1.00 95.56 336 ALA A O 1
ATOM 2781 N N . GLU A 1 337 ? 23.727 -9.798 -6.116 1.00 95.62 337 GLU A N 1
ATOM 2782 C CA . GLU A 1 337 ? 24.397 -10.924 -6.792 1.00 95.62 337 GLU A CA 1
ATOM 2783 C C . GLU A 1 337 ? 24.920 -10.595 -8.204 1.00 95.62 337 GLU A C 1
ATOM 2785 O O . GLU A 1 337 ? 25.712 -11.342 -8.777 1.00 95.62 337 GLU A O 1
ATOM 2790 N N . GLY A 1 338 ? 24.524 -9.452 -8.770 1.00 94.50 338 GLY A N 1
ATOM 2791 C CA . GLY A 1 338 ? 25.043 -8.932 -10.032 1.00 94.50 338 GLY A CA 1
ATOM 2792 C C . GLY A 1 338 ? 24.247 -9.328 -11.281 1.00 94.50 338 GLY A C 1
ATOM 2793 O O . GLY A 1 338 ? 23.067 -9.685 -11.243 1.00 94.50 338 GLY A O 1
ATOM 2794 N N . VAL A 1 339 ? 24.899 -9.193 -12.442 1.00 96.06 339 VAL A N 1
ATOM 2795 C CA . VAL A 1 339 ? 24.250 -9.231 -13.767 1.00 96.06 339 VAL A CA 1
ATOM 2796 C C . VAL A 1 339 ? 23.605 -10.573 -14.110 1.00 96.06 339 VAL A C 1
ATOM 2798 O O . VAL A 1 339 ? 22.495 -10.599 -14.641 1.00 96.06 339 VAL A O 1
ATOM 2801 N N . GLN A 1 340 ? 24.260 -11.693 -13.793 1.00 95.81 340 GLN A N 1
ATOM 2802 C CA . GLN A 1 340 ? 23.760 -13.019 -14.169 1.00 95.81 340 GLN A CA 1
ATOM 2803 C C . GLN A 1 340 ? 22.465 -13.362 -13.429 1.00 95.81 340 GLN A C 1
ATOM 2805 O O . GLN A 1 340 ? 21.498 -13.794 -14.059 1.00 95.81 340 GLN A O 1
ATOM 2810 N N . THR A 1 341 ? 22.399 -13.086 -12.123 1.00 96.94 341 THR A N 1
ATOM 2811 C CA . THR A 1 341 ? 21.169 -13.271 -11.347 1.00 96.94 341 THR A CA 1
ATOM 2812 C C . THR A 1 341 ? 20.050 -12.377 -11.867 1.00 96.94 341 THR A C 1
ATOM 2814 O O . THR A 1 341 ? 18.938 -12.859 -12.080 1.00 96.94 341 THR A O 1
ATOM 2817 N N . ALA A 1 342 ? 20.320 -11.094 -12.131 1.00 96.81 342 ALA A N 1
ATOM 2818 C CA . ALA A 1 342 ? 19.307 -10.187 -12.672 1.00 96.81 342 ALA A CA 1
ATOM 2819 C C . ALA A 1 342 ? 18.714 -10.713 -13.995 1.00 96.81 342 ALA A C 1
ATOM 2821 O O . ALA A 1 342 ? 17.492 -10.762 -14.160 1.00 96.81 342 ALA A O 1
ATOM 2822 N N . ARG A 1 343 ? 19.563 -11.199 -14.910 1.00 97.31 343 ARG A N 1
ATOM 2823 C CA . ARG A 1 343 ? 19.128 -11.812 -16.177 1.00 97.31 343 ARG A CA 1
ATOM 2824 C C . ARG A 1 343 ? 18.340 -13.103 -15.965 1.00 97.31 343 ARG A C 1
ATOM 2826 O O . ARG A 1 343 ? 17.327 -13.301 -16.634 1.00 97.31 343 ARG A O 1
ATOM 2833 N N . MET A 1 344 ? 18.751 -13.952 -15.022 1.00 97.38 344 MET A N 1
ATOM 2834 C CA . MET A 1 344 ? 18.011 -15.163 -14.647 1.00 97.38 344 MET A CA 1
ATOM 2835 C C . MET A 1 344 ? 16.611 -14.827 -14.116 1.00 97.38 344 MET A C 1
ATOM 2837 O O . MET A 1 344 ? 15.632 -15.448 -14.529 1.00 97.38 344 MET A O 1
ATOM 2841 N N . ILE A 1 345 ? 16.493 -13.836 -13.230 1.00 98.06 345 ILE A N 1
ATOM 2842 C CA . ILE A 1 345 ? 15.201 -13.387 -12.693 1.00 98.06 345 ILE A CA 1
ATOM 2843 C C . ILE A 1 345 ? 14.317 -12.864 -13.827 1.00 98.06 345 ILE A C 1
ATOM 2845 O O . ILE A 1 345 ? 13.147 -13.232 -13.912 1.00 98.06 345 ILE A O 1
ATOM 2849 N N . PHE A 1 346 ? 14.871 -12.073 -14.749 1.00 98.06 346 PHE A N 1
ATOM 2850 C CA . PHE A 1 346 ? 14.106 -11.579 -15.892 1.00 98.06 346 PHE A CA 1
ATOM 2851 C C . PHE A 1 346 ? 13.651 -12.715 -16.813 1.00 98.06 346 PHE A C 1
ATOM 2853 O O . PHE A 1 346 ? 12.514 -12.709 -17.290 1.00 98.06 346 PHE A O 1
ATOM 2860 N N . ALA A 1 347 ? 14.511 -13.715 -17.029 1.00 97.81 347 ALA A N 1
ATOM 2861 C CA . ALA A 1 347 ? 14.181 -14.912 -17.791 1.00 97.81 347 ALA A CA 1
ATOM 2862 C C . ALA A 1 347 ? 13.025 -15.706 -17.155 1.00 97.81 347 ALA A C 1
ATOM 2864 O O . ALA A 1 347 ? 12.167 -16.195 -17.889 1.00 97.81 347 ALA A O 1
ATOM 2865 N N . LYS A 1 348 ? 12.946 -15.775 -15.818 1.00 97.31 348 LYS A N 1
ATOM 2866 C CA . LYS A 1 348 ? 11.786 -16.340 -15.103 1.00 97.31 348 LYS A CA 1
ATOM 2867 C C . LYS A 1 348 ? 10.534 -15.473 -15.280 1.00 97.31 348 LYS A C 1
ATOM 2869 O O . LYS A 1 348 ? 9.468 -15.989 -15.610 1.00 97.31 348 LYS A O 1
ATOM 2874 N N . ALA A 1 349 ? 10.661 -14.156 -15.120 1.00 97.19 349 ALA A N 1
ATOM 2875 C CA . ALA A 1 349 ? 9.532 -13.230 -15.201 1.00 97.19 349 ALA A CA 1
ATOM 2876 C C . ALA A 1 349 ? 8.817 -13.303 -16.560 1.00 97.19 349 ALA A C 1
ATOM 2878 O O . ALA A 1 349 ? 7.594 -13.398 -16.617 1.00 97.19 349 ALA A O 1
ATOM 2879 N N . ARG A 1 350 ? 9.555 -13.336 -17.674 1.00 95.38 350 ARG A N 1
ATOM 2880 C CA . ARG A 1 350 ? 8.959 -13.394 -19.026 1.00 95.38 350 ARG A CA 1
ATOM 2881 C C . ARG A 1 350 ? 8.215 -14.689 -19.358 1.00 95.38 350 ARG A C 1
ATOM 2883 O O . ARG A 1 350 ? 7.442 -14.703 -20.306 1.00 95.38 350 ARG A O 1
ATOM 2890 N N . GLN A 1 351 ? 8.468 -15.772 -18.624 1.00 93.88 351 GLN A N 1
ATOM 2891 C CA . GLN A 1 351 ? 7.752 -17.039 -18.809 1.00 93.88 351 GLN A CA 1
ATOM 2892 C C . GLN A 1 351 ? 6.373 -17.009 -18.137 1.00 93.88 351 GLN A C 1
ATOM 2894 O O . GLN A 1 351 ? 5.531 -17.864 -18.400 1.00 93.88 351 GLN A O 1
ATOM 2899 N N . CYS A 1 352 ? 6.128 -16.027 -17.267 1.00 93.75 352 CYS A N 1
ATOM 2900 C CA . CYS A 1 352 ? 4.876 -15.892 -16.544 1.00 93.75 352 CYS A CA 1
ATOM 2901 C C . CYS A 1 352 ? 3.829 -15.155 -17.397 1.00 93.75 352 CYS A C 1
ATOM 2903 O O . CYS A 1 352 ? 4.076 -14.060 -17.897 1.00 93.75 352 CYS A O 1
ATOM 2905 N N . LYS A 1 353 ? 2.623 -15.734 -17.502 1.00 89.31 353 LYS A N 1
ATOM 2906 C CA . LYS A 1 353 ? 1.502 -15.220 -18.318 1.00 89.31 353 LYS A CA 1
ATOM 2907 C C . LYS A 1 353 ? 1.087 -13.783 -17.974 1.00 89.31 353 LYS A C 1
ATOM 2909 O O . LYS A 1 353 ? 0.662 -13.042 -18.849 1.00 89.31 353 LYS A O 1
ATOM 2914 N N . PHE A 1 354 ? 1.161 -13.404 -16.700 1.00 92.44 354 PHE A N 1
ATOM 2915 C CA . PHE A 1 354 ? 0.620 -12.136 -16.192 1.00 92.44 354 PHE A CA 1
ATOM 2916 C C . PHE A 1 354 ? 1.664 -11.020 -16.050 1.00 92.44 354 PHE A C 1
ATOM 2918 O O . PHE A 1 354 ? 1.378 -9.992 -15.443 1.00 92.44 354 PHE A O 1
ATOM 2925 N N . THR A 1 355 ? 2.881 -11.223 -16.553 1.00 94.81 355 THR A N 1
ATOM 2926 C CA . THR A 1 355 ? 3.975 -10.255 -16.420 1.00 94.81 355 THR A CA 1
ATOM 2927 C C . THR A 1 355 ? 3.703 -9.024 -17.269 1.00 94.81 355 THR A C 1
ATOM 2929 O O . THR A 1 355 ? 3.655 -9.176 -18.481 1.00 94.81 355 THR A O 1
ATOM 2932 N N . PRO A 1 356 ? 3.575 -7.817 -16.698 1.00 96.00 356 PRO A N 1
ATOM 2933 C CA . PRO A 1 356 ? 3.232 -6.635 -17.476 1.00 96.00 356 PRO A CA 1
ATOM 2934 C C . PRO A 1 356 ? 4.478 -5.989 -18.116 1.00 96.00 356 PRO A C 1
ATOM 2936 O O . PRO A 1 356 ? 5.623 -6.312 -17.772 1.00 96.00 356 PRO A O 1
ATOM 2939 N N . TRP A 1 357 ? 4.273 -5.051 -19.043 1.00 95.94 357 TRP A N 1
ATOM 2940 C CA . TRP A 1 357 ? 5.354 -4.425 -19.816 1.00 95.94 357 TRP A CA 1
ATOM 2941 C C . TRP A 1 357 ? 6.365 -3.646 -18.963 1.00 95.94 357 TRP A C 1
ATOM 2943 O O . TRP A 1 357 ? 7.535 -3.555 -19.335 1.00 95.94 357 TRP A O 1
ATOM 2953 N N . GLN A 1 358 ? 5.966 -3.138 -17.791 1.00 97.31 358 GLN A N 1
ATOM 2954 C CA . GLN A 1 358 ? 6.837 -2.395 -16.868 1.00 97.31 358 GLN A CA 1
ATOM 2955 C C . GLN A 1 358 ? 8.043 -3.238 -16.434 1.00 97.31 358 GLN A C 1
ATOM 2957 O O . GLN A 1 358 ? 9.113 -2.700 -16.164 1.00 97.31 358 GLN A O 1
ATOM 2962 N N . VAL A 1 359 ? 7.905 -4.569 -16.407 1.00 97.94 359 VAL A N 1
ATOM 2963 C CA . VAL A 1 359 ? 9.019 -5.481 -16.111 1.00 97.94 359 VAL A CA 1
ATOM 2964 C C . VAL A 1 359 ? 10.050 -5.483 -17.244 1.00 97.94 359 VAL A C 1
ATOM 2966 O O . VAL A 1 359 ? 11.249 -5.539 -16.976 1.00 97.94 359 VAL A O 1
ATOM 2969 N N . TYR A 1 360 ? 9.607 -5.389 -18.502 1.00 98.00 360 TYR A N 1
ATOM 2970 C CA . TYR A 1 360 ? 10.491 -5.306 -19.670 1.00 98.00 360 TYR A CA 1
ATOM 2971 C C . TYR A 1 360 ? 11.226 -3.968 -19.714 1.00 98.00 360 TYR A C 1
ATOM 2973 O O . TYR A 1 360 ? 12.437 -3.955 -19.923 1.00 98.00 360 TYR A O 1
ATOM 2981 N N . GLU A 1 361 ? 10.516 -2.864 -19.467 1.00 97.31 361 GLU A N 1
ATOM 2982 C CA . GLU A 1 361 ? 11.127 -1.534 -19.364 1.00 97.31 361 GLU A CA 1
ATOM 2983 C C . GLU A 1 361 ? 12.169 -1.502 -18.239 1.00 97.31 361 GLU A C 1
ATOM 2985 O O . GLU A 1 361 ? 13.322 -1.158 -18.490 1.00 97.31 361 GLU A O 1
ATOM 2990 N N . ALA A 1 362 ? 11.824 -1.969 -17.036 1.00 97.75 362 ALA A N 1
ATOM 2991 C CA . ALA A 1 362 ? 12.751 -1.983 -15.908 1.00 97.75 362 ALA A CA 1
ATOM 2992 C C . ALA A 1 362 ? 13.984 -2.868 -16.161 1.00 97.75 362 ALA A C 1
ATOM 2994 O O . ALA A 1 362 ? 15.091 -2.525 -15.730 1.00 97.75 362 ALA A O 1
ATOM 2995 N N . ALA A 1 363 ? 13.819 -4.000 -16.855 1.00 97.69 363 ALA A N 1
ATOM 2996 C CA . ALA A 1 363 ? 14.927 -4.866 -17.249 1.00 97.69 363 ALA A CA 1
ATOM 2997 C C . ALA A 1 363 ? 15.835 -4.193 -18.292 1.00 97.69 363 ALA A C 1
ATOM 2999 O O . ALA A 1 363 ? 17.055 -4.221 -18.137 1.00 97.69 363 ALA A O 1
ATOM 3000 N N . ALA A 1 364 ? 15.266 -3.534 -19.305 1.00 97.44 364 ALA A N 1
ATOM 3001 C CA . ALA A 1 364 ? 16.035 -2.790 -20.303 1.00 97.44 364 ALA A CA 1
ATOM 3002 C C . ALA A 1 364 ? 16.794 -1.607 -19.678 1.00 97.44 364 ALA A C 1
ATOM 3004 O O . ALA A 1 364 ? 17.997 -1.457 -19.897 1.00 97.44 364 ALA A O 1
ATOM 3005 N N . SER A 1 365 ? 16.125 -0.828 -18.827 1.00 95.50 365 SER A N 1
ATOM 3006 C CA . SER A 1 365 ? 16.724 0.271 -18.064 1.00 95.50 365 SER A CA 1
ATOM 3007 C C . SER A 1 365 ? 17.833 -0.223 -17.131 1.00 95.50 365 SER A C 1
ATOM 3009 O O . SER A 1 365 ? 18.859 0.440 -16.980 1.00 95.50 365 SER A O 1
ATOM 3011 N N . THR A 1 366 ? 17.682 -1.416 -16.549 1.00 95.69 366 THR A N 1
ATOM 3012 C CA . THR A 1 366 ? 18.738 -2.060 -15.754 1.00 95.69 366 THR A CA 1
ATOM 3013 C C . THR A 1 366 ? 19.962 -2.399 -16.606 1.00 95.69 366 THR A C 1
ATOM 3015 O O . THR A 1 366 ? 21.077 -2.053 -16.216 1.00 95.69 366 THR A O 1
ATOM 3018 N N . GLU A 1 367 ? 19.778 -3.031 -17.767 1.00 96.50 367 GLU A N 1
ATOM 3019 C CA . GLU A 1 367 ? 20.886 -3.360 -18.676 1.00 96.50 367 GLU A CA 1
ATOM 3020 C C . GLU A 1 367 ? 21.633 -2.105 -19.143 1.00 96.50 367 GLU A C 1
ATOM 3022 O O . GLU A 1 367 ? 22.864 -2.069 -19.115 1.00 96.50 367 GLU A O 1
ATOM 3027 N N . TYR A 1 368 ? 20.899 -1.045 -19.482 1.00 96.06 368 TYR A N 1
ATOM 3028 C CA . TYR A 1 368 ? 21.492 0.213 -19.920 1.00 96.06 368 TYR A CA 1
ATOM 3029 C C . TYR A 1 368 ? 22.224 0.950 -18.791 1.00 96.06 368 TYR A C 1
ATOM 3031 O O . TYR A 1 368 ? 23.425 1.194 -18.889 1.00 96.06 368 TYR A O 1
ATOM 3039 N N . HIS A 1 369 ? 21.529 1.288 -17.701 1.00 94.56 369 HIS A N 1
ATOM 3040 C CA . HIS A 1 369 ? 22.085 2.161 -16.663 1.00 94.56 369 HIS A CA 1
ATOM 3041 C C . HIS A 1 369 ? 23.063 1.460 -15.723 1.00 94.56 369 HIS A C 1
ATOM 3043 O O . HIS A 1 369 ? 23.948 2.114 -15.177 1.00 94.56 369 HIS A O 1
ATOM 3049 N N . CYS A 1 370 ? 22.889 0.157 -15.483 1.00 93.75 370 CYS A N 1
ATOM 3050 C CA . CYS A 1 370 ? 23.711 -0.557 -14.505 1.00 93.75 370 CYS A CA 1
ATOM 3051 C C . CYS A 1 370 ? 24.835 -1.366 -15.148 1.00 93.75 370 CYS A C 1
ATOM 3053 O O . CYS A 1 370 ? 25.876 -1.524 -14.517 1.00 93.75 370 CYS A O 1
ATOM 3055 N N . PHE A 1 371 ? 24.633 -1.893 -16.359 1.00 92.56 371 PHE A N 1
ATOM 3056 C CA . PHE A 1 371 ? 25.627 -2.739 -17.028 1.00 92.56 371 PHE A CA 1
ATOM 3057 C C . PHE A 1 371 ? 26.264 -2.070 -18.253 1.00 92.56 371 PHE A C 1
ATOM 3059 O O . PHE A 1 371 ? 27.280 -2.558 -18.733 1.00 92.56 371 PHE A O 1
ATOM 3066 N N . GLY A 1 372 ? 25.719 -0.947 -18.738 1.00 92.69 372 GLY A N 1
ATOM 3067 C CA . GLY A 1 372 ? 26.228 -0.249 -19.924 1.00 92.69 372 GLY A CA 1
ATOM 3068 C C . GLY A 1 372 ? 25.893 -0.949 -21.247 1.00 92.69 372 GLY A C 1
ATOM 3069 O O . GLY A 1 372 ? 26.422 -0.586 -22.296 1.00 92.69 372 GLY A O 1
ATOM 3070 N N . GLU A 1 373 ? 25.003 -1.942 -21.224 1.00 93.81 373 GLU A N 1
ATOM 3071 C CA . GLU A 1 373 ? 24.717 -2.829 -22.353 1.00 93.81 373 GLU A CA 1
ATOM 3072 C C . GLU A 1 373 ? 23.547 -2.302 -23.199 1.00 93.81 373 GLU A C 1
ATOM 3074 O O . GLU A 1 373 ? 22.425 -2.821 -23.166 1.00 93.81 373 GLU A O 1
ATOM 3079 N N . LYS A 1 374 ? 23.806 -1.251 -23.989 1.00 94.62 374 LYS A N 1
ATOM 3080 C CA . LYS A 1 374 ? 22.776 -0.598 -24.826 1.00 94.62 374 LYS A CA 1
ATOM 3081 C C . LYS A 1 374 ? 22.106 -1.553 -25.823 1.00 94.62 374 LYS A C 1
ATOM 3083 O O . LYS A 1 374 ? 20.888 -1.529 -25.979 1.00 94.62 374 LYS A O 1
ATOM 3088 N N . GLU A 1 375 ? 22.878 -2.443 -26.445 1.00 94.69 375 GLU A N 1
ATOM 3089 C CA . GLU A 1 375 ? 22.364 -3.387 -27.445 1.00 94.69 375 GLU A CA 1
ATOM 3090 C C . GLU A 1 375 ? 21.441 -4.429 -26.808 1.00 94.69 375 GLU A C 1
ATOM 3092 O O . GLU A 1 375 ? 20.459 -4.868 -27.409 1.00 94.69 375 GLU A O 1
ATOM 3097 N N . VAL A 1 376 ? 21.731 -4.826 -25.565 1.00 95.19 376 VAL A N 1
ATOM 3098 C CA . VAL A 1 376 ? 20.874 -5.740 -24.805 1.00 95.19 376 VAL A CA 1
ATOM 3099 C C . VAL A 1 376 ? 19.579 -5.032 -24.418 1.00 95.19 376 VAL A C 1
ATOM 3101 O O . VAL A 1 376 ? 18.508 -5.601 -24.623 1.00 95.19 376 VAL A O 1
ATOM 3104 N N . ALA A 1 377 ? 19.647 -3.782 -23.956 1.00 96.25 377 ALA A N 1
ATOM 3105 C CA . ALA A 1 377 ? 18.459 -2.985 -23.654 1.00 96.25 377 ALA A CA 1
ATOM 3106 C C . ALA A 1 377 ? 17.535 -2.833 -24.881 1.00 96.25 377 ALA A C 1
A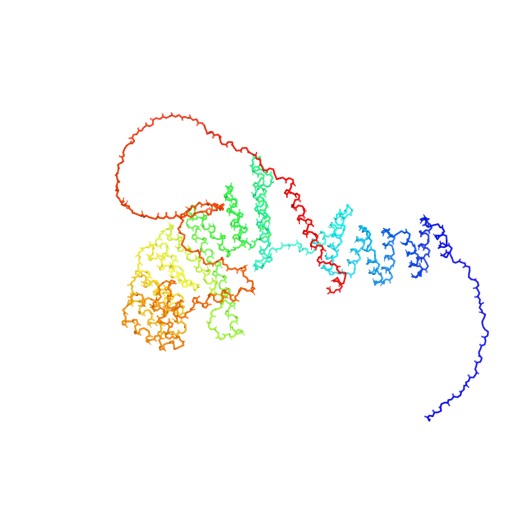TOM 3108 O O . ALA A 1 377 ? 16.339 -3.115 -24.786 1.00 96.25 377 ALA A O 1
ATOM 3109 N N . ILE A 1 378 ? 18.087 -2.505 -26.057 1.00 95.69 378 ILE A N 1
ATOM 3110 C CA . ILE A 1 378 ? 17.333 -2.432 -27.324 1.00 95.69 378 ILE A CA 1
ATOM 3111 C C . ILE A 1 378 ? 16.689 -3.784 -27.665 1.00 95.69 378 ILE A C 1
ATOM 3113 O O . ILE A 1 378 ? 15.519 -3.840 -28.047 1.00 95.69 378 ILE A O 1
ATOM 3117 N N . LYS A 1 379 ? 17.409 -4.901 -27.498 1.00 96.62 379 LYS A N 1
ATOM 3118 C CA . LYS A 1 379 ? 16.847 -6.248 -27.714 1.00 96.62 379 LYS A CA 1
ATOM 3119 C C . LYS A 1 379 ? 15.693 -6.561 -26.760 1.00 96.62 379 LYS A C 1
ATOM 3121 O O . LYS A 1 379 ? 14.730 -7.207 -27.175 1.00 96.62 379 LYS A O 1
ATOM 3126 N N . ILE A 1 380 ? 15.768 -6.119 -25.504 1.00 97.38 380 ILE A N 1
ATOM 3127 C CA . ILE A 1 380 ? 14.691 -6.305 -24.522 1.00 97.38 380 ILE A CA 1
ATOM 3128 C C . ILE A 1 380 ? 13.453 -5.503 -24.922 1.00 97.38 380 ILE A C 1
ATOM 3130 O O . ILE A 1 380 ? 12.357 -6.065 -24.923 1.00 97.38 380 ILE A O 1
ATOM 3134 N N . PHE A 1 381 ? 13.618 -4.241 -25.319 1.00 97.44 381 PHE A N 1
ATOM 3135 C CA . PHE A 1 381 ? 12.506 -3.431 -25.813 1.00 97.44 381 PHE A CA 1
ATOM 3136 C C . PHE A 1 381 ? 11.869 -4.023 -27.071 1.00 97.44 381 PHE A C 1
ATOM 3138 O O . PHE A 1 381 ? 10.652 -4.166 -27.121 1.00 97.44 381 PHE A O 1
ATOM 3145 N N . ASN A 1 382 ? 12.672 -4.465 -28.041 1.00 95.12 382 ASN A N 1
ATOM 3146 C CA . ASN A 1 382 ? 12.169 -5.132 -29.245 1.00 95.12 382 ASN A CA 1
ATOM 3147 C C . ASN A 1 382 ? 11.387 -6.412 -28.934 1.00 95.12 382 ASN A C 1
ATOM 3149 O O . ASN A 1 382 ? 10.429 -6.745 -29.627 1.00 95.12 382 ASN A O 1
ATOM 3153 N N . LEU A 1 383 ? 11.777 -7.150 -27.894 1.00 95.62 383 LEU A N 1
ATOM 3154 C CA . LEU A 1 383 ? 10.994 -8.291 -27.439 1.00 95.62 383 LEU A CA 1
ATOM 3155 C C . LEU A 1 383 ? 9.678 -7.857 -26.781 1.00 95.62 383 LEU A C 1
ATOM 3157 O O . LEU A 1 383 ? 8.659 -8.492 -27.030 1.00 95.62 383 LEU A O 1
ATOM 3161 N N . GLY A 1 384 ? 9.689 -6.786 -25.985 1.00 95.12 384 GLY A N 1
ATOM 3162 C CA . GLY A 1 384 ? 8.471 -6.196 -25.427 1.00 95.12 384 GLY A CA 1
ATOM 3163 C C . GLY A 1 384 ? 7.512 -5.700 -26.514 1.00 95.12 384 GLY A C 1
ATOM 3164 O O . GLY A 1 384 ? 6.319 -5.957 -26.422 1.00 95.12 384 GLY A O 1
ATOM 3165 N N . MET A 1 385 ? 8.029 -5.112 -27.600 1.00 94.06 385 MET A N 1
ATOM 3166 C CA . MET A 1 385 ? 7.235 -4.652 -28.751 1.00 94.06 385 MET A CA 1
ATOM 3167 C C . MET A 1 385 ? 6.451 -5.774 -29.436 1.00 94.06 385 MET A C 1
ATOM 3169 O O . MET A 1 385 ? 5.402 -5.511 -30.006 1.00 94.06 385 MET A O 1
ATOM 3173 N N . LYS A 1 386 ? 6.919 -7.027 -29.364 1.00 93.81 386 LYS A N 1
ATOM 3174 C CA . LYS A 1 386 ? 6.178 -8.182 -29.903 1.00 93.81 386 LYS A CA 1
ATOM 3175 C C . LYS A 1 386 ? 4.944 -8.549 -29.077 1.00 93.81 386 LYS A C 1
ATOM 3177 O O . LYS A 1 386 ? 4.099 -9.280 -29.573 1.00 93.81 386 LYS A O 1
ATOM 3182 N N . LEU A 1 387 ? 4.896 -8.126 -27.814 1.00 92.88 387 LEU A N 1
ATOM 3183 C CA . LEU A 1 387 ? 3.848 -8.486 -26.855 1.00 92.88 387 LEU A CA 1
ATOM 3184 C C . LEU A 1 387 ? 2.938 -7.301 -26.509 1.00 92.88 387 LEU A C 1
ATOM 3186 O O . LEU A 1 387 ? 1.776 -7.510 -26.190 1.00 92.88 387 LEU A O 1
ATOM 3190 N N . TYR A 1 388 ? 3.475 -6.081 -26.551 1.00 93.00 388 TYR A N 1
ATOM 3191 C CA . TYR A 1 388 ? 2.834 -4.856 -26.069 1.00 93.00 388 TYR A CA 1
ATOM 3192 C C . TYR A 1 388 ? 2.844 -3.747 -27.128 1.00 93.00 388 TYR A C 1
ATOM 3194 O O . TYR A 1 388 ? 2.973 -2.576 -26.787 1.00 93.00 388 TYR A O 1
ATOM 3202 N N . SER A 1 389 ? 2.741 -4.103 -28.414 1.00 90.19 389 SER A N 1
ATOM 3203 C CA . SER A 1 389 ? 2.635 -3.125 -29.511 1.00 90.19 389 SER A CA 1
ATOM 3204 C C . SER A 1 389 ? 1.435 -2.194 -29.360 1.00 90.19 389 SER A C 1
ATOM 3206 O O . SER A 1 389 ? 1.495 -1.046 -29.791 1.00 90.19 389 SER A O 1
ATOM 3208 N N . ASP A 1 390 ? 0.371 -2.696 -28.735 1.00 88.12 390 ASP A N 1
ATOM 3209 C CA . ASP A 1 390 ? -0.913 -2.007 -28.623 1.00 88.12 390 ASP A CA 1
ATOM 3210 C C . ASP A 1 390 ? -0.950 -1.058 -27.410 1.00 88.12 390 ASP A C 1
ATOM 3212 O O . ASP A 1 390 ? -1.760 -0.134 -27.359 1.00 88.12 390 ASP A O 1
ATOM 3216 N N . ASP A 1 391 ? -0.042 -1.243 -26.443 1.00 90.44 391 ASP A N 1
ATOM 3217 C CA . ASP A 1 391 ? 0.071 -0.389 -25.262 1.00 90.44 391 ASP A CA 1
ATOM 3218 C C . ASP A 1 391 ? 0.943 0.839 -25.574 1.00 90.44 391 ASP A C 1
ATOM 3220 O O . ASP A 1 391 ? 2.177 0.779 -25.647 1.00 90.44 391 ASP A O 1
ATOM 3224 N N . MET A 1 392 ? 0.285 1.984 -25.754 1.00 91.06 392 MET A N 1
ATOM 3225 C CA . MET A 1 392 ? 0.947 3.234 -26.133 1.00 91.06 392 MET A CA 1
ATOM 3226 C C . MET A 1 392 ? 1.894 3.775 -25.058 1.00 91.06 392 MET A C 1
ATOM 3228 O O . MET A 1 392 ? 2.863 4.458 -25.406 1.00 91.06 392 MET A O 1
ATOM 3232 N N . ASP A 1 393 ? 1.685 3.455 -23.779 1.00 92.12 393 ASP A N 1
ATOM 3233 C CA . ASP A 1 393 ? 2.595 3.881 -22.714 1.00 92.12 393 ASP A CA 1
ATOM 3234 C C . ASP A 1 393 ? 3.931 3.137 -22.816 1.00 92.12 393 ASP A C 1
ATOM 3236 O O . ASP A 1 393 ? 5.000 3.746 -22.670 1.00 92.12 393 ASP A O 1
ATOM 3240 N N . PHE A 1 394 ? 3.891 1.839 -23.139 1.00 95.31 394 PHE A N 1
ATOM 3241 C CA . PHE A 1 394 ? 5.098 1.057 -23.407 1.00 95.31 394 PHE A CA 1
ATOM 3242 C C . PHE A 1 394 ? 5.842 1.576 -24.642 1.00 95.31 394 PHE A C 1
ATOM 3244 O O . PHE A 1 394 ? 7.050 1.838 -24.574 1.00 95.31 394 PHE A O 1
ATOM 3251 N N . VAL A 1 395 ? 5.126 1.778 -25.752 1.00 94.69 395 VAL A N 1
ATOM 3252 C CA . VAL A 1 395 ? 5.703 2.309 -26.998 1.00 94.69 395 VAL A CA 1
ATOM 3253 C C . VAL A 1 395 ? 6.365 3.663 -26.750 1.00 94.69 395 VAL A C 1
ATOM 3255 O O . VAL A 1 395 ? 7.502 3.889 -27.170 1.00 94.69 395 VAL A O 1
ATOM 3258 N N . LEU A 1 396 ? 5.698 4.556 -26.016 1.00 94.12 396 LEU A N 1
ATOM 3259 C CA . LEU A 1 396 ? 6.236 5.870 -25.683 1.00 94.12 396 LEU A CA 1
ATOM 3260 C C . LEU A 1 396 ? 7.501 5.776 -24.822 1.00 94.12 396 LEU A C 1
ATOM 3262 O O . LEU A 1 396 ? 8.443 6.550 -25.022 1.00 94.12 396 LEU A O 1
ATOM 3266 N N . LYS A 1 397 ? 7.549 4.840 -23.869 1.00 95.62 397 LYS A N 1
ATOM 3267 C CA . LYS A 1 397 ? 8.752 4.593 -23.061 1.00 95.62 397 LYS A CA 1
ATOM 3268 C C . LYS A 1 397 ? 9.915 4.114 -23.919 1.00 95.62 397 LYS A C 1
ATOM 3270 O O . LYS A 1 397 ? 11.011 4.659 -23.781 1.00 95.62 397 LYS A O 1
ATOM 3275 N N . TYR A 1 398 ? 9.678 3.176 -24.834 1.00 96.38 398 TYR A N 1
ATOM 3276 C CA . TYR A 1 398 ? 10.719 2.712 -25.751 1.00 96.38 398 TYR A CA 1
ATOM 3277 C C . TYR A 1 398 ? 11.195 3.831 -26.689 1.00 96.38 398 TYR A C 1
ATOM 3279 O O . TYR A 1 398 ? 12.394 4.048 -26.856 1.00 96.38 398 TYR A O 1
ATOM 3287 N N . PHE A 1 399 ? 10.268 4.614 -27.232 1.00 95.31 399 PHE A N 1
ATOM 3288 C CA . PHE A 1 399 ? 10.583 5.750 -28.090 1.00 95.31 399 PHE A CA 1
ATOM 3289 C C . PHE A 1 399 ? 11.456 6.799 -27.386 1.00 95.31 399 PHE A C 1
ATOM 3291 O O . PHE A 1 399 ? 12.490 7.211 -27.914 1.00 95.31 399 PHE A O 1
ATOM 3298 N N . ARG A 1 400 ? 11.096 7.192 -26.156 1.00 94.75 400 ARG A N 1
ATOM 3299 C CA . ARG A 1 400 ? 11.908 8.118 -25.346 1.00 94.75 400 ARG A CA 1
ATOM 3300 C C . ARG A 1 400 ? 13.294 7.549 -25.043 1.00 94.75 400 ARG A C 1
ATOM 3302 O O . ARG A 1 400 ? 14.263 8.304 -25.022 1.00 94.75 400 ARG A O 1
ATOM 3309 N N . PHE A 1 401 ? 13.395 6.237 -24.836 1.00 95.69 401 PHE A N 1
ATOM 3310 C CA . PHE A 1 401 ? 14.679 5.569 -24.656 1.00 95.69 401 PHE A CA 1
ATOM 3311 C C . PHE A 1 401 ? 15.558 5.675 -25.913 1.00 95.69 401 PHE A C 1
ATOM 3313 O O . PHE A 1 401 ? 16.706 6.100 -25.799 1.00 95.69 401 PHE A O 1
ATOM 3320 N N . LEU A 1 402 ? 15.027 5.401 -27.109 1.00 95.12 402 LEU A N 1
ATOM 3321 C CA . LEU A 1 402 ? 15.777 5.539 -28.370 1.00 95.12 402 LEU A CA 1
ATOM 3322 C C . LEU A 1 402 ? 16.257 6.977 -28.614 1.00 95.12 402 LEU A C 1
ATOM 3324 O O . LEU A 1 402 ? 17.415 7.185 -28.976 1.00 95.12 402 LEU A O 1
ATOM 3328 N N . ILE A 1 403 ? 15.408 7.970 -28.329 1.00 93.75 403 ILE A N 1
ATOM 3329 C CA . ILE A 1 403 ? 15.802 9.386 -28.385 1.00 93.75 403 ILE A CA 1
ATOM 3330 C C . ILE A 1 403 ? 16.950 9.670 -27.410 1.00 93.75 403 ILE A C 1
ATOM 3332 O O . ILE A 1 403 ? 17.913 10.338 -27.775 1.00 93.75 403 ILE A O 1
ATOM 3336 N N . SER A 1 404 ? 16.893 9.136 -26.186 1.00 93.56 404 SER A N 1
ATOM 3337 C CA . SER A 1 404 ? 17.963 9.329 -25.196 1.00 93.56 404 SER A CA 1
ATOM 3338 C C . SER A 1 404 ? 19.296 8.687 -25.600 1.00 93.56 404 SER A C 1
ATOM 3340 O O . SER A 1 404 ? 20.350 9.153 -25.173 1.00 93.56 404 SER A O 1
ATOM 3342 N N . LEU A 1 405 ? 19.257 7.652 -26.448 1.00 93.06 405 LEU A N 1
ATOM 3343 C CA . LEU A 1 405 ? 20.438 7.024 -27.044 1.00 93.06 405 LEU A CA 1
ATOM 3344 C C . LEU A 1 405 ? 20.970 7.771 -28.275 1.00 93.06 405 LEU A C 1
ATOM 3346 O O . LEU A 1 405 ? 21.996 7.366 -28.823 1.00 93.06 405 LEU A O 1
ATOM 3350 N N . ASN A 1 406 ? 20.288 8.835 -28.709 1.00 90.94 406 ASN A N 1
ATOM 3351 C CA . ASN A 1 406 ? 20.546 9.526 -29.969 1.00 90.94 406 ASN A CA 1
ATOM 3352 C C . ASN A 1 406 ? 20.439 8.593 -31.195 1.00 90.94 406 ASN A C 1
ATOM 3354 O O . ASN A 1 406 ? 21.197 8.718 -32.158 1.00 90.94 406 ASN A O 1
ATOM 3358 N N . ASP A 1 407 ? 19.515 7.630 -31.147 1.00 92.50 407 ASP A N 1
ATOM 3359 C CA . ASP A 1 407 ? 19.246 6.687 -32.235 1.00 92.50 407 ASP A CA 1
ATOM 3360 C C . ASP A 1 407 ? 18.011 7.126 -33.034 1.00 92.50 407 ASP A C 1
ATOM 3362 O O . ASP A 1 407 ? 16.923 6.548 -32.947 1.00 92.50 407 ASP A O 1
ATOM 3366 N N . GLU A 1 408 ? 18.181 8.215 -33.787 1.00 90.00 408 GLU A N 1
ATOM 3367 C CA . GLU A 1 408 ? 17.111 8.846 -34.568 1.00 90.00 408 GLU A CA 1
ATOM 3368 C C . GLU A 1 408 ? 16.514 7.907 -35.617 1.00 90.00 408 GLU A C 1
ATOM 3370 O O . GLU A 1 408 ? 15.302 7.908 -35.824 1.00 90.00 408 GLU A O 1
ATOM 3375 N N . ASN A 1 409 ? 17.346 7.071 -36.245 1.00 91.50 409 ASN A N 1
ATOM 3376 C CA . ASN A 1 409 ? 16.907 6.151 -37.291 1.00 91.50 409 ASN A CA 1
ATOM 3377 C C . ASN A 1 409 ? 15.929 5.111 -36.734 1.00 91.50 409 ASN A C 1
ATOM 3379 O O . ASN A 1 409 ? 14.853 4.910 -37.301 1.00 91.50 409 ASN A O 1
ATOM 3383 N N . ASN A 1 410 ? 16.265 4.482 -35.603 1.00 91.56 410 ASN A N 1
ATOM 3384 C CA . ASN A 1 410 ? 15.373 3.511 -34.973 1.00 91.56 410 ASN A CA 1
ATOM 3385 C C . ASN A 1 410 ? 14.158 4.189 -34.324 1.00 91.56 410 ASN A C 1
ATOM 3387 O O . ASN A 1 410 ? 13.059 3.637 -34.385 1.00 91.56 410 ASN A O 1
ATOM 3391 N N . ALA A 1 411 ? 14.315 5.390 -33.752 1.00 93.06 411 ALA A N 1
ATOM 3392 C CA . ALA A 1 411 ? 13.190 6.158 -33.214 1.00 93.06 411 ALA A CA 1
ATOM 3393 C C . ALA A 1 411 ? 12.179 6.533 -34.311 1.00 93.06 411 ALA A C 1
ATOM 3395 O O . ALA A 1 411 ? 10.972 6.369 -34.122 1.00 93.06 411 ALA A O 1
ATOM 3396 N N . GLN A 1 412 ? 12.663 6.970 -35.477 1.00 92.62 412 GLN A N 1
ATOM 3397 C CA . GLN A 1 412 ? 11.829 7.272 -36.636 1.00 92.62 412 GLN A CA 1
ATOM 3398 C C . GLN A 1 412 ? 11.168 6.008 -37.194 1.00 92.62 412 GLN A C 1
ATOM 3400 O O . GLN A 1 412 ? 9.973 6.026 -37.479 1.00 92.62 412 GLN A O 1
ATOM 3405 N N . ALA A 1 413 ? 11.904 4.900 -37.316 1.00 93.19 413 ALA A N 1
ATOM 3406 C CA . ALA A 1 413 ? 11.336 3.633 -37.774 1.00 93.19 413 ALA A CA 1
ATOM 3407 C C . ALA A 1 413 ? 10.214 3.136 -36.843 1.00 93.19 413 ALA A C 1
ATOM 3409 O O . ALA A 1 413 ? 9.157 2.724 -37.323 1.00 93.19 413 ALA A O 1
ATOM 3410 N N . LEU A 1 414 ? 10.410 3.231 -35.522 1.00 93.12 414 LEU A N 1
ATOM 3411 C CA . LEU A 1 414 ? 9.385 2.910 -34.526 1.00 93.12 414 LEU A CA 1
ATOM 3412 C C . LEU A 1 414 ? 8.160 3.823 -34.673 1.00 93.12 414 LEU A C 1
ATOM 3414 O O . LEU A 1 414 ? 7.031 3.336 -34.684 1.00 93.12 414 LEU A O 1
ATOM 3418 N N . PHE A 1 415 ? 8.382 5.131 -34.819 1.00 93.81 415 PHE A N 1
ATOM 3419 C CA . PHE A 1 415 ? 7.318 6.113 -35.019 1.00 93.81 415 PHE A CA 1
ATOM 3420 C C . PHE A 1 415 ? 6.467 5.793 -36.256 1.00 93.81 415 PHE A C 1
ATOM 3422 O O . PHE A 1 415 ? 5.246 5.682 -36.151 1.00 93.81 415 PHE A O 1
ATOM 3429 N N . GLU A 1 416 ? 7.099 5.592 -37.414 1.00 92.81 416 GLU A N 1
ATOM 3430 C CA . GLU A 1 416 ? 6.389 5.290 -38.662 1.00 92.81 416 GLU A CA 1
ATOM 3431 C C . GLU A 1 416 ? 5.656 3.945 -38.603 1.00 92.81 416 GLU A C 1
ATOM 3433 O O . GLU A 1 416 ? 4.526 3.826 -39.087 1.00 92.81 416 GLU A O 1
ATOM 3438 N N . GLY A 1 417 ? 6.263 2.939 -37.966 1.00 91.25 417 GLY A N 1
ATOM 3439 C CA . GLY A 1 417 ? 5.646 1.628 -37.773 1.00 91.25 417 GLY A CA 1
ATOM 3440 C C . GLY A 1 417 ? 4.377 1.688 -36.920 1.00 91.25 417 GLY A C 1
ATOM 3441 O O . GLY A 1 417 ? 3.359 1.115 -37.292 1.00 91.25 417 GLY A O 1
ATOM 3442 N N . VAL A 1 418 ? 4.398 2.426 -35.808 1.00 90.81 418 VAL A N 1
ATOM 3443 C CA . VAL A 1 418 ? 3.244 2.517 -34.894 1.00 90.81 418 VAL A CA 1
ATOM 3444 C C . VAL A 1 418 ? 2.129 3.382 -35.481 1.00 90.81 418 VAL A C 1
ATOM 3446 O O . VAL A 1 418 ? 0.959 3.009 -35.438 1.00 90.81 418 VAL A O 1
ATOM 3449 N N . VAL A 1 419 ? 2.476 4.525 -36.077 1.00 89.81 419 VAL A N 1
ATOM 3450 C CA . VAL A 1 419 ? 1.497 5.451 -36.670 1.00 89.81 419 VAL A CA 1
ATOM 3451 C C . VAL A 1 419 ? 0.787 4.847 -37.883 1.00 89.81 419 VAL A C 1
ATOM 3453 O O . VAL A 1 419 ? -0.348 5.218 -38.169 1.00 89.81 419 VAL A O 1
ATOM 3456 N N . SER A 1 420 ? 1.436 3.933 -38.607 1.00 88.50 420 SER A N 1
ATOM 3457 C CA . SER A 1 420 ? 0.789 3.199 -39.702 1.00 88.50 420 SER A CA 1
ATOM 3458 C C . SER A 1 420 ? -0.103 2.052 -39.218 1.00 88.50 420 SER A C 1
ATOM 3460 O O . SER A 1 420 ? -1.050 1.699 -39.917 1.00 88.50 420 SER A O 1
ATOM 3462 N N . ALA A 1 421 ? 0.166 1.495 -38.033 1.00 87.62 421 ALA A N 1
ATOM 3463 C CA . ALA A 1 421 ? -0.587 0.380 -37.464 1.00 87.62 421 ALA A CA 1
ATOM 3464 C C . ALA A 1 421 ? -1.828 0.808 -36.656 1.00 87.62 421 ALA A C 1
ATOM 3466 O O . ALA A 1 421 ? -2.807 0.065 -36.617 1.00 87.62 421 ALA A O 1
ATOM 3467 N N . CYS A 1 422 ? -1.810 1.985 -36.018 1.00 86.31 422 CYS A N 1
ATOM 3468 C CA . CYS A 1 422 ? -2.855 2.414 -35.081 1.00 86.31 422 CYS A CA 1
ATOM 3469 C C . CYS A 1 422 ? -3.588 3.695 -35.531 1.00 86.31 422 CYS A C 1
ATOM 3471 O O . CYS A 1 422 ? -2.990 4.558 -36.177 1.00 86.31 422 CYS A O 1
ATOM 3473 N N . PRO A 1 423 ? -4.863 3.893 -35.131 1.00 85.31 423 PRO A N 1
ATOM 3474 C CA . PRO A 1 423 ? -5.594 5.124 -35.417 1.00 85.31 423 PRO A CA 1
ATOM 3475 C C . PRO A 1 423 ? -4.906 6.394 -34.869 1.00 85.31 423 PRO A C 1
ATOM 3477 O O . PRO A 1 423 ? -4.209 6.342 -33.846 1.00 85.31 423 PRO A O 1
ATOM 3480 N N . PRO A 1 424 ? -5.152 7.570 -35.482 1.00 81.94 424 PRO A N 1
ATOM 3481 C CA . PRO A 1 424 ? -4.565 8.845 -35.058 1.00 81.94 424 PRO A CA 1
ATOM 3482 C C . PRO A 1 424 ? -4.817 9.205 -33.590 1.00 81.94 424 PRO A C 1
ATOM 3484 O O . PRO A 1 424 ? -3.958 9.785 -32.931 1.00 81.94 424 PRO A O 1
ATOM 3487 N N . GLU A 1 425 ? -5.986 8.853 -33.058 1.00 83.94 425 GLU A N 1
ATOM 3488 C CA . GLU A 1 425 ? -6.379 9.194 -31.687 1.00 83.94 425 GLU A CA 1
ATOM 3489 C C . GLU A 1 425 ? -5.490 8.513 -30.642 1.00 83.94 425 GLU A C 1
ATOM 3491 O O . GLU A 1 425 ? -5.022 9.166 -29.709 1.00 83.94 425 GLU A O 1
ATOM 3496 N N . HIS A 1 426 ? -5.179 7.232 -30.852 1.00 82.88 426 HIS A N 1
ATOM 3497 C CA . HIS A 1 426 ? -4.355 6.431 -29.947 1.00 82.88 426 HIS A CA 1
ATOM 3498 C C . HIS A 1 426 ? -2.870 6.813 -30.042 1.00 82.88 426 HIS A C 1
ATOM 3500 O O . HIS A 1 426 ? -2.160 6.828 -29.040 1.00 82.88 426 HIS A O 1
ATOM 3506 N N . SER A 1 427 ? -2.399 7.216 -31.226 1.00 88.19 427 SER A N 1
ATOM 3507 C CA . SER A 1 427 ? -1.001 7.620 -31.448 1.00 88.19 427 SER A CA 1
ATOM 3508 C C . SER A 1 427 ? -0.719 9.100 -31.145 1.00 88.19 427 SER A C 1
ATOM 3510 O O . SER A 1 427 ? 0.429 9.542 -31.245 1.00 88.19 427 SER A O 1
ATOM 3512 N N . LYS A 1 428 ? -1.724 9.895 -30.749 1.00 88.62 428 LYS A N 1
ATOM 3513 C CA . LYS A 1 428 ? -1.601 11.353 -30.552 1.00 88.62 428 LYS A CA 1
ATOM 3514 C C . LYS A 1 428 ? -0.475 11.751 -29.593 1.00 88.62 428 LYS A C 1
ATOM 3516 O O . LYS A 1 428 ? 0.226 12.731 -29.844 1.00 88.62 428 LYS A O 1
ATOM 3521 N N . ILE A 1 429 ? -0.280 10.995 -28.514 1.00 88.25 429 ILE A N 1
ATOM 3522 C CA . ILE A 1 429 ? 0.786 11.257 -27.535 1.00 88.25 429 ILE A CA 1
ATOM 3523 C C . ILE A 1 429 ? 2.166 11.063 -28.182 1.00 88.25 429 ILE A C 1
ATOM 3525 O O . ILE A 1 429 ? 3.065 11.885 -28.002 1.00 88.25 429 ILE A O 1
ATOM 3529 N N . LEU A 1 430 ? 2.327 10.020 -28.999 1.00 91.50 430 LEU A N 1
ATOM 3530 C CA . LEU A 1 430 ? 3.569 9.750 -29.719 1.00 91.50 430 LEU A CA 1
ATOM 3531 C C . LEU A 1 430 ? 3.880 10.859 -30.741 1.00 91.50 430 LEU A C 1
ATOM 3533 O O . LEU A 1 430 ? 5.012 11.339 -30.805 1.00 91.50 430 LEU A O 1
ATOM 3537 N N . TRP A 1 431 ? 2.862 11.336 -31.464 1.00 91.12 431 TRP A N 1
ATOM 3538 C CA . TRP A 1 431 ? 2.963 12.496 -32.357 1.00 91.12 431 TRP A CA 1
ATOM 3539 C C . TRP A 1 431 ? 3.446 13.758 -31.646 1.00 91.12 431 TRP A C 1
ATOM 3541 O O . TRP A 1 431 ? 4.328 14.449 -32.155 1.00 91.12 431 TRP A O 1
ATOM 3551 N N . GLN A 1 432 ? 2.894 14.052 -30.467 1.00 89.25 432 GLN A N 1
ATOM 3552 C CA . GLN A 1 432 ? 3.312 15.205 -29.669 1.00 89.25 432 GLN A CA 1
ATOM 3553 C C . GLN A 1 432 ? 4.793 15.104 -29.305 1.00 89.25 432 GLN A C 1
ATOM 3555 O O . GLN A 1 432 ? 5.549 16.031 -29.586 1.00 89.25 432 GLN A O 1
ATOM 3560 N N . HIS A 1 433 ? 5.235 13.959 -28.783 1.00 90.38 433 HIS A N 1
ATOM 3561 C CA . HIS A 1 433 ? 6.634 13.767 -28.403 1.00 90.38 433 HIS A CA 1
ATOM 3562 C C . HIS A 1 433 ? 7.605 13.836 -29.584 1.00 90.38 433 HIS A C 1
ATOM 3564 O O . HIS A 1 433 ? 8.653 14.471 -29.459 1.00 90.38 433 HIS A O 1
ATOM 3570 N N . TRP A 1 434 ? 7.261 13.238 -30.728 1.00 91.62 434 TRP A N 1
ATOM 3571 C CA . TRP A 1 434 ? 8.095 13.339 -31.925 1.00 91.62 434 TRP A CA 1
ATOM 3572 C C . TRP A 1 434 ? 8.161 14.771 -32.456 1.00 91.62 434 TRP A C 1
ATOM 3574 O O . TRP A 1 434 ? 9.239 15.244 -32.805 1.00 91.62 434 TRP A O 1
ATOM 3584 N N . SER A 1 435 ? 7.038 15.495 -32.449 1.00 90.38 435 SER A N 1
ATOM 3585 C CA . SER A 1 435 ? 7.005 16.897 -32.874 1.00 90.38 435 SER A CA 1
ATOM 3586 C C . SER A 1 435 ? 7.841 17.801 -31.973 1.00 90.38 435 SER A C 1
ATOM 3588 O O . SER A 1 435 ? 8.652 18.560 -32.488 1.00 90.38 435 SER A O 1
ATOM 3590 N N . SER A 1 436 ? 7.743 17.660 -30.646 1.00 88.94 436 SER A N 1
ATOM 3591 C CA . SER A 1 436 ? 8.576 18.415 -29.704 1.00 88.94 436 SER A CA 1
ATOM 3592 C C . SER A 1 436 ? 10.064 18.154 -29.927 1.00 88.94 436 SER A C 1
ATOM 3594 O O . SER A 1 436 ? 10.853 19.095 -29.942 1.00 88.94 436 SER A O 1
ATOM 3596 N N . TYR A 1 437 ? 10.444 16.894 -30.160 1.00 90.50 437 TYR A N 1
ATOM 3597 C CA . TYR A 1 437 ? 11.824 16.538 -30.480 1.00 90.50 437 TYR A CA 1
ATOM 3598 C C . TYR A 1 437 ? 12.291 17.182 -31.798 1.00 90.50 437 TYR A C 1
ATOM 3600 O O . TYR A 1 437 ? 13.335 17.832 -31.836 1.00 90.50 437 TYR A O 1
ATOM 3608 N N . GLN A 1 438 ? 11.494 17.069 -32.863 1.00 90.12 438 GLN A N 1
ATOM 3609 C CA . GLN A 1 438 ? 11.819 17.629 -34.178 1.00 90.12 438 GLN A CA 1
ATOM 3610 C C . GLN A 1 438 ? 11.860 19.164 -34.178 1.00 90.12 438 GLN A C 1
ATOM 3612 O O . GLN A 1 438 ? 12.723 19.740 -34.833 1.00 90.12 438 GLN A O 1
ATOM 3617 N N . TYR A 1 439 ? 10.999 19.839 -33.411 1.00 90.12 439 TYR A N 1
ATOM 3618 C CA . TYR A 1 439 ? 11.035 21.298 -33.261 1.00 90.12 439 TYR A CA 1
ATOM 3619 C C . TYR A 1 439 ? 12.306 21.787 -32.570 1.00 90.12 439 TYR A C 1
ATOM 3621 O O . TYR A 1 439 ? 12.803 22.864 -32.896 1.00 90.12 439 TYR A O 1
ATOM 3629 N N . GLN A 1 440 ? 12.822 21.006 -31.622 1.00 88.44 440 GLN A N 1
ATOM 3630 C CA . GLN A 1 440 ? 13.976 21.395 -30.824 1.00 88.44 440 GLN A CA 1
ATOM 3631 C C . GLN A 1 440 ? 15.311 21.054 -31.497 1.00 88.44 440 GLN A C 1
ATOM 3633 O O . GLN A 1 440 ? 16.255 21.837 -31.394 1.00 88.44 440 GLN A O 1
ATOM 3638 N N . TYR A 1 441 ? 15.396 19.902 -32.167 1.00 88.75 441 TYR A N 1
ATOM 3639 C CA . TYR A 1 441 ? 16.664 19.351 -32.664 1.00 88.75 441 TYR A CA 1
ATOM 3640 C C . TYR A 1 441 ? 16.680 19.063 -34.171 1.00 88.75 441 TYR A C 1
ATOM 3642 O O . TYR A 1 441 ? 17.754 18.926 -34.755 1.00 88.75 441 TYR A O 1
ATOM 3650 N N . GLY A 1 442 ? 15.514 18.973 -34.811 1.00 87.88 442 GLY A N 1
ATOM 3651 C CA . GLY A 1 442 ? 15.392 18.648 -36.227 1.00 87.88 442 GLY A CA 1
ATOM 3652 C C . GLY A 1 442 ? 15.735 19.814 -37.156 1.00 87.88 442 GLY A C 1
ATOM 3653 O O . GLY A 1 442 ? 15.881 20.972 -36.759 1.00 87.88 442 GLY A O 1
ATOM 3654 N N . THR A 1 443 ? 15.827 19.519 -38.453 1.00 91.56 443 THR A N 1
ATOM 3655 C CA . THR A 1 443 ? 15.981 20.564 -39.473 1.00 91.56 443 THR 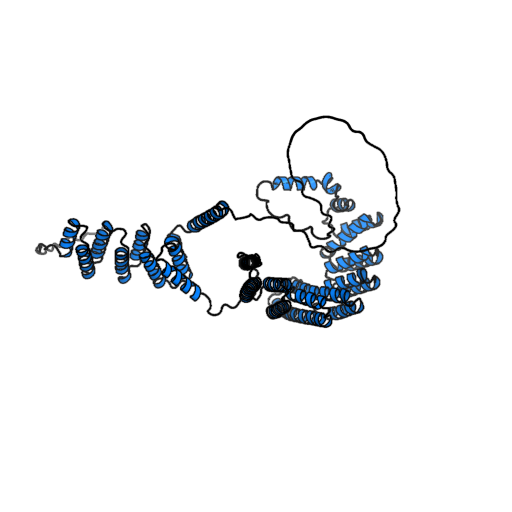A CA 1
ATOM 3656 C C . THR A 1 443 ? 14.657 21.284 -39.722 1.00 91.56 443 THR A C 1
ATOM 3658 O O . THR A 1 443 ? 13.566 20.733 -39.545 1.00 91.56 443 THR A O 1
ATOM 3661 N N . PHE A 1 444 ? 14.736 22.526 -40.204 1.00 88.81 444 PHE A N 1
ATOM 3662 C CA . PHE A 1 444 ? 13.546 23.296 -40.570 1.00 88.81 444 PHE A CA 1
ATOM 3663 C C . PHE A 1 444 ? 12.701 22.593 -41.643 1.00 88.81 444 PHE A C 1
ATOM 3665 O O . PHE A 1 444 ? 11.476 22.572 -41.549 1.00 88.81 444 PHE A 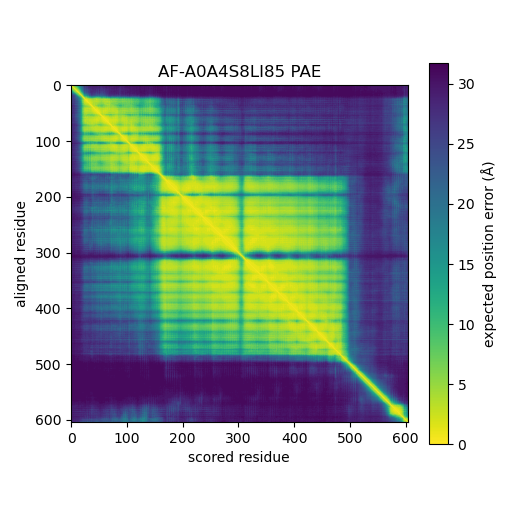O 1
ATOM 3672 N N . GLU A 1 445 ? 13.344 21.971 -42.633 1.00 90.75 445 GLU A N 1
ATOM 3673 C CA . GLU A 1 445 ? 12.647 21.230 -43.686 1.00 90.75 445 GLU A CA 1
ATOM 3674 C C . GLU A 1 445 ? 11.922 19.992 -43.127 1.00 90.75 445 GLU A C 1
ATOM 3676 O O . GLU A 1 445 ? 10.764 19.748 -43.476 1.00 90.75 445 GLU A O 1
ATOM 3681 N N . ALA A 1 446 ? 12.564 19.237 -42.227 1.00 87.88 446 ALA A N 1
ATOM 3682 C CA . ALA A 1 446 ? 11.942 18.094 -41.555 1.00 87.88 446 ALA A CA 1
ATOM 3683 C C . ALA A 1 446 ? 10.746 18.529 -40.693 1.00 87.88 446 ALA A C 1
ATOM 3685 O O . ALA A 1 446 ? 9.674 17.928 -40.774 1.00 87.88 446 ALA A O 1
ATOM 3686 N N . THR A 1 447 ? 10.897 19.633 -39.958 1.00 89.25 447 THR A N 1
ATOM 3687 C CA . THR A 1 447 ? 9.827 20.253 -39.165 1.00 89.25 447 THR A CA 1
ATOM 3688 C C . THR A 1 447 ? 8.621 20.624 -40.033 1.00 89.25 447 THR A C 1
ATOM 3690 O O . THR A 1 447 ? 7.496 20.240 -39.723 1.00 89.25 447 THR A O 1
ATOM 3693 N N . GLN A 1 448 ? 8.838 21.296 -41.169 1.00 89.56 448 GLN A N 1
ATOM 3694 C CA . GLN A 1 448 ? 7.753 21.664 -42.088 1.00 89.56 448 GLN A CA 1
ATOM 3695 C C . GLN A 1 448 ? 7.046 20.446 -42.695 1.00 89.56 448 GLN A C 1
ATOM 3697 O O . GLN A 1 448 ? 5.828 20.463 -42.887 1.00 89.56 448 GLN A O 1
ATOM 3702 N N . LYS A 1 449 ? 7.793 19.386 -43.031 1.00 90.88 449 LYS A N 1
ATOM 3703 C CA . LYS A 1 449 ? 7.211 18.129 -43.531 1.00 90.88 449 LYS A CA 1
ATOM 3704 C C . LYS A 1 449 ? 6.347 17.461 -42.461 1.00 90.88 449 LYS A C 1
ATOM 3706 O O . LYS A 1 449 ? 5.236 17.026 -42.770 1.00 90.88 449 LYS A O 1
ATOM 3711 N N . LEU A 1 450 ? 6.818 17.430 -41.214 1.00 90.12 450 LEU A N 1
ATOM 3712 C CA . LEU A 1 450 ? 6.071 16.875 -40.089 1.00 90.12 450 LEU A CA 1
ATOM 3713 C C . LEU A 1 450 ? 4.791 17.673 -39.811 1.00 90.12 450 LEU A C 1
ATOM 3715 O O . LEU A 1 450 ? 3.722 17.076 -39.712 1.00 90.12 450 LEU A O 1
ATOM 3719 N N . GLU A 1 451 ? 4.866 19.006 -39.775 1.00 88.06 451 GLU A N 1
ATOM 3720 C CA . GLU A 1 451 ? 3.702 19.887 -39.596 1.00 88.06 451 GLU A CA 1
ATOM 3721 C C . GLU A 1 451 ? 2.642 19.656 -40.681 1.00 88.06 451 GLU A C 1
ATOM 3723 O O . GLU A 1 451 ? 1.456 19.522 -40.372 1.00 88.06 451 GLU A O 1
ATOM 3728 N N . LYS A 1 452 ? 3.059 19.541 -41.951 1.00 90.50 452 LYS A N 1
ATOM 3729 C CA . LYS A 1 452 ? 2.155 19.220 -43.068 1.00 90.50 452 LYS A CA 1
ATOM 3730 C C . LYS A 1 452 ? 1.428 17.899 -42.863 1.00 90.50 452 LYS A C 1
ATOM 3732 O O . LYS A 1 452 ? 0.219 17.835 -43.077 1.00 90.50 452 LYS A O 1
ATOM 3737 N N . ARG A 1 453 ? 2.139 16.868 -42.413 1.00 91.12 453 ARG A N 1
ATOM 3738 C CA . ARG A 1 453 ? 1.535 15.565 -42.124 1.00 91.12 453 ARG A CA 1
ATOM 3739 C C . ARG A 1 453 ? 0.606 15.631 -40.909 1.00 91.12 453 ARG A C 1
ATOM 3741 O O . ARG A 1 453 ? -0.497 15.104 -40.965 1.00 91.12 453 ARG A O 1
ATOM 3748 N N . MET A 1 454 ? 0.982 16.348 -39.852 1.00 87.12 454 MET A N 1
ATOM 3749 C CA . MET A 1 454 ? 0.126 16.545 -38.676 1.00 87.12 454 MET A CA 1
ATOM 3750 C C . MET A 1 454 ? -1.161 17.307 -39.001 1.00 87.12 454 MET A C 1
ATOM 3752 O O . MET A 1 454 ? -2.193 16.996 -38.414 1.00 87.12 454 MET A O 1
ATOM 3756 N N . MET A 1 455 ? -1.127 18.275 -39.924 1.00 87.12 455 M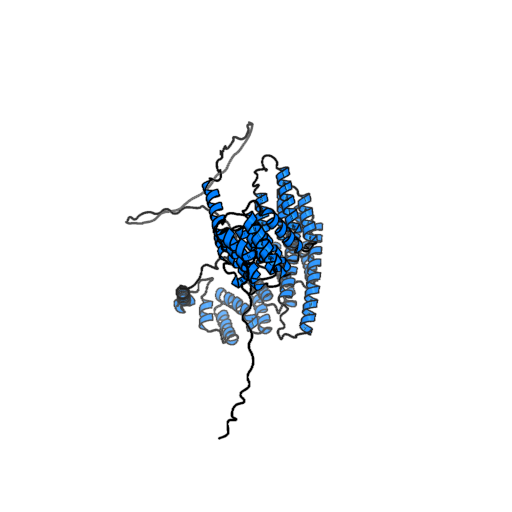ET A N 1
ATOM 3757 C CA . MET A 1 455 ? -2.334 18.963 -40.406 1.00 87.12 455 MET A CA 1
ATOM 3758 C C . MET A 1 455 ? -3.313 18.001 -41.083 1.00 87.12 455 MET A C 1
ATOM 3760 O O . MET A 1 455 ? -4.517 18.136 -40.899 1.00 87.12 455 MET A O 1
ATOM 3764 N N . GLN A 1 456 ? -2.802 17.030 -41.842 1.00 89.06 456 GLN A N 1
ATOM 3765 C CA . GLN A 1 456 ? -3.627 16.017 -42.505 1.00 89.06 456 GLN A CA 1
ATOM 3766 C C . GLN A 1 456 ? -4.192 14.998 -41.508 1.00 89.06 456 GLN A C 1
ATOM 3768 O O . GLN A 1 456 ? -5.343 14.597 -41.632 1.00 89.06 456 GLN A O 1
ATOM 3773 N N . VAL A 1 457 ? -3.389 14.596 -40.517 1.00 88.31 457 VAL A N 1
ATOM 3774 C CA . VAL A 1 457 ? -3.758 13.570 -39.526 1.00 88.31 457 VAL A CA 1
ATOM 3775 C C . VAL A 1 457 ? -4.676 14.123 -38.427 1.00 88.31 457 VAL A C 1
ATOM 3777 O O . VAL A 1 457 ? -5.566 13.414 -37.968 1.00 88.31 457 VAL A O 1
ATOM 3780 N N . PHE A 1 458 ? -4.507 15.389 -38.025 1.00 87.88 458 PHE A N 1
ATOM 3781 C CA . PHE A 1 458 ? -5.325 16.053 -37.000 1.00 87.88 458 PHE A CA 1
ATOM 3782 C C . PHE A 1 458 ? -5.893 17.395 -37.505 1.00 87.88 458 PHE A C 1
ATOM 3784 O O . PHE A 1 458 ? -5.401 18.457 -37.104 1.00 87.88 458 PHE A O 1
ATOM 3791 N N . PRO A 1 459 ? -6.926 17.393 -38.366 1.00 85.75 459 PRO A N 1
ATOM 3792 C CA . PRO A 1 459 ? -7.507 18.626 -38.910 1.00 85.75 459 PRO A CA 1
ATOM 3793 C C . PRO A 1 459 ? -8.114 19.553 -37.843 1.00 85.75 459 PRO A C 1
ATOM 3795 O O . PRO A 1 459 ? -8.083 20.769 -37.999 1.00 85.75 459 PRO A O 1
ATOM 3798 N N . GLU A 1 460 ? -8.601 18.977 -36.739 1.00 85.56 460 GLU A N 1
ATOM 3799 C CA . GLU A 1 460 ? -9.228 19.695 -35.618 1.00 85.56 460 GLU A CA 1
ATOM 3800 C C . GLU A 1 460 ? -8.249 20.576 -34.820 1.00 85.56 460 GLU A C 1
ATOM 3802 O O . GLU A 1 460 ? -8.654 21.530 -34.156 1.00 85.56 460 GLU A O 1
ATOM 3807 N N . ASP A 1 461 ? -6.946 20.271 -34.846 1.00 82.81 461 ASP A N 1
ATOM 3808 C CA . ASP A 1 461 ? -5.953 21.050 -34.104 1.00 82.81 461 ASP A CA 1
ATOM 3809 C C . ASP A 1 461 ? -5.597 22.336 -34.887 1.00 82.81 461 ASP A C 1
ATOM 3811 O O . ASP A 1 461 ? -5.061 22.256 -36.003 1.00 82.81 461 ASP A O 1
ATOM 3815 N N . PRO A 1 462 ? -5.829 23.536 -34.312 1.00 84.25 462 PRO A N 1
ATOM 3816 C CA . PRO A 1 462 ? -5.694 24.785 -35.046 1.00 84.25 462 PRO A CA 1
ATOM 3817 C C . PRO A 1 462 ? -4.222 25.071 -35.397 1.00 84.25 462 PRO A C 1
ATOM 3819 O O . PRO A 1 462 ? -3.338 24.857 -34.559 1.00 84.25 462 PRO A O 1
ATOM 3822 N N . PRO A 1 463 ? -3.923 25.625 -36.591 1.00 84.81 463 PRO A N 1
ATOM 3823 C CA . PRO A 1 463 ? -2.545 25.877 -37.032 1.00 84.81 463 PRO A CA 1
ATOM 3824 C C . PRO A 1 463 ? -1.723 26.725 -36.052 1.00 84.81 463 PRO A C 1
ATOM 3826 O O . PRO A 1 463 ? -0.541 26.459 -35.837 1.00 84.81 463 PRO A O 1
ATOM 3829 N N . ILE A 1 464 ? -2.364 27.697 -35.393 1.00 85.50 464 ILE A N 1
ATOM 3830 C CA . ILE A 1 464 ? -1.715 28.589 -34.423 1.00 85.50 464 ILE A CA 1
ATOM 3831 C C . ILE A 1 464 ? -1.168 27.847 -33.197 1.00 85.50 464 ILE A C 1
ATOM 3833 O O . ILE A 1 464 ? -0.139 28.233 -32.653 1.00 85.50 464 ILE A O 1
ATOM 3837 N N . LYS A 1 465 ? -1.814 26.751 -32.782 1.00 83.56 465 LYS A N 1
ATOM 3838 C CA . LYS A 1 465 ? -1.373 25.946 -31.637 1.00 83.56 465 LYS A CA 1
ATOM 3839 C C . LYS A 1 465 ? -0.057 25.236 -31.944 1.00 83.56 465 LYS A C 1
ATOM 3841 O O . LYS A 1 465 ? 0.841 25.251 -31.111 1.00 83.56 465 LYS A O 1
ATOM 3846 N N . ARG A 1 466 ? 0.084 24.670 -33.149 1.00 83.06 466 ARG A N 1
ATOM 3847 C CA . ARG A 1 466 ? 1.337 24.037 -33.600 1.00 83.06 466 ARG A CA 1
ATOM 3848 C C . ARG A 1 466 ? 2.451 25.067 -33.765 1.00 83.06 466 ARG A C 1
ATOM 3850 O O . ARG A 1 466 ? 3.571 24.830 -33.325 1.00 83.06 466 ARG A O 1
ATOM 3857 N N . PHE A 1 467 ? 2.111 26.228 -34.331 1.00 87.06 467 PHE A N 1
ATOM 3858 C CA . PHE A 1 467 ? 3.041 27.347 -34.451 1.00 87.06 467 PHE A CA 1
ATOM 3859 C C . PHE A 1 467 ? 3.570 27.783 -33.081 1.00 87.06 467 PHE A C 1
ATOM 3861 O O . PHE A 1 467 ? 4.779 27.874 -32.909 1.00 87.06 467 PHE A O 1
ATOM 3868 N N . ALA A 1 468 ? 2.692 27.987 -32.092 1.00 86.88 468 ALA A N 1
ATOM 3869 C CA . ALA A 1 468 ? 3.105 28.332 -30.733 1.00 86.88 468 ALA A CA 1
ATOM 3870 C C . ALA A 1 468 ? 4.012 27.249 -30.128 1.00 86.88 468 ALA A C 1
ATOM 3872 O O . ALA A 1 468 ? 5.117 27.564 -29.697 1.00 86.88 468 ALA A O 1
ATOM 3873 N N . GLN A 1 469 ? 3.599 25.975 -30.198 1.00 84.94 469 GLN A N 1
ATOM 3874 C CA . GLN A 1 469 ? 4.357 24.823 -29.684 1.00 84.94 469 GLN A CA 1
ATOM 3875 C C . GLN A 1 469 ? 5.790 24.752 -30.216 1.00 84.94 469 GLN A C 1
ATOM 3877 O O . GLN A 1 469 ? 6.708 24.438 -29.462 1.00 84.94 469 GLN A O 1
ATOM 3882 N N . ARG A 1 470 ? 6.009 25.084 -31.488 1.00 88.19 470 ARG A N 1
ATOM 3883 C CA . ARG A 1 470 ? 7.344 25.084 -32.090 1.00 88.19 470 ARG A CA 1
ATOM 3884 C C . ARG A 1 470 ? 8.316 26.074 -31.441 1.00 88.19 470 ARG A C 1
ATOM 3886 O O . ARG A 1 470 ? 9.519 25.831 -31.441 1.00 88.19 470 ARG A O 1
ATOM 3893 N N . TYR A 1 471 ? 7.806 27.173 -30.896 1.00 88.56 471 TYR A N 1
ATOM 3894 C CA . TYR A 1 471 ? 8.603 28.197 -30.217 1.00 88.56 471 TYR A CA 1
ATOM 3895 C C . TYR A 1 471 ? 8.514 28.103 -28.690 1.00 88.56 471 TYR A C 1
ATOM 3897 O O . TYR A 1 471 ? 8.938 29.026 -27.993 1.00 88.56 471 TYR A O 1
ATOM 3905 N N . THR A 1 472 ? 7.981 26.996 -28.164 1.00 87.75 472 THR A N 1
ATOM 3906 C CA . THR A 1 472 ? 8.025 26.713 -26.728 1.00 87.75 472 THR A CA 1
ATOM 3907 C C . THR A 1 472 ? 9.358 26.102 -26.332 1.00 87.75 472 THR A C 1
ATOM 3909 O O . THR A 1 472 ? 9.961 25.331 -27.079 1.00 87.75 472 THR A O 1
ATOM 3912 N N . TYR A 1 473 ? 9.818 26.437 -25.133 1.00 86.19 473 TYR A N 1
ATOM 3913 C CA . TYR A 1 473 ? 10.972 25.790 -24.525 1.00 86.19 473 TYR A CA 1
ATOM 3914 C C . TYR A 1 473 ? 10.714 25.596 -23.035 1.00 86.19 473 TYR A C 1
ATOM 3916 O O . TYR A 1 473 ? 10.567 26.576 -22.301 1.00 86.19 473 TYR A O 1
ATOM 3924 N N . LEU A 1 474 ? 10.671 24.337 -22.585 1.00 84.75 474 LEU A N 1
ATOM 3925 C CA . LEU A 1 474 ? 10.240 23.978 -21.228 1.00 84.75 474 LEU A CA 1
ATOM 3926 C C . LEU A 1 474 ? 8.880 24.639 -20.914 1.00 84.75 474 LEU A C 1
ATOM 3928 O O . LEU A 1 474 ? 7.937 24.479 -21.682 1.00 84.75 474 LEU A O 1
ATOM 3932 N N . ASP A 1 475 ? 8.791 25.422 -19.838 1.00 80.75 475 ASP A N 1
ATOM 3933 C CA . ASP A 1 475 ? 7.570 26.134 -19.432 1.00 80.75 475 ASP A CA 1
ATOM 3934 C C . ASP A 1 475 ? 7.444 27.546 -20.040 1.00 80.75 475 ASP A C 1
ATOM 3936 O O . ASP A 1 475 ? 6.559 28.323 -19.668 1.00 80.75 475 ASP A O 1
ATOM 3940 N N . ILE A 1 476 ? 8.344 27.923 -20.953 1.00 86.12 476 ILE A N 1
ATOM 3941 C CA . ILE A 1 476 ? 8.363 29.250 -21.572 1.00 86.12 476 ILE A CA 1
ATOM 3942 C C . ILE A 1 476 ? 7.573 29.199 -22.879 1.00 86.12 476 ILE A C 1
ATOM 3944 O O . ILE A 1 476 ? 8.068 28.741 -23.908 1.00 86.12 476 ILE A O 1
ATOM 3948 N N . ASP A 1 477 ? 6.355 29.734 -22.836 1.00 84.94 477 ASP A N 1
ATOM 3949 C CA . ASP A 1 477 ? 5.497 29.916 -24.006 1.00 84.94 477 ASP A CA 1
ATOM 3950 C C . ASP A 1 477 ? 5.122 31.396 -24.161 1.00 84.94 477 ASP A C 1
ATOM 3952 O O . ASP A 1 477 ? 4.077 31.868 -23.699 1.00 84.94 477 ASP A O 1
ATOM 3956 N N . ALA A 1 478 ? 6.029 32.170 -24.764 1.00 85.56 478 ALA A N 1
ATOM 3957 C CA . ALA A 1 478 ? 5.831 33.602 -24.995 1.00 85.56 478 ALA A CA 1
ATOM 3958 C C . ALA A 1 478 ? 4.667 33.873 -25.961 1.00 85.56 478 ALA A C 1
ATOM 3960 O O . ALA A 1 478 ? 3.924 34.832 -25.762 1.00 85.56 478 ALA A O 1
ATOM 3961 N N . VAL A 1 479 ? 4.477 33.000 -26.955 1.00 84.81 479 VAL A N 1
ATOM 3962 C CA . VAL A 1 479 ? 3.424 33.128 -27.969 1.00 84.81 479 VAL A CA 1
ATOM 3963 C C . VAL A 1 479 ? 2.056 32.926 -27.320 1.00 84.81 479 VAL A C 1
ATOM 3965 O O . VAL A 1 479 ? 1.181 33.781 -27.447 1.00 84.81 479 VAL A O 1
ATOM 3968 N N . ALA A 1 480 ? 1.866 31.863 -26.536 1.00 82.38 480 ALA A N 1
ATOM 3969 C CA . ALA A 1 480 ? 0.603 31.656 -25.836 1.00 82.38 480 ALA A CA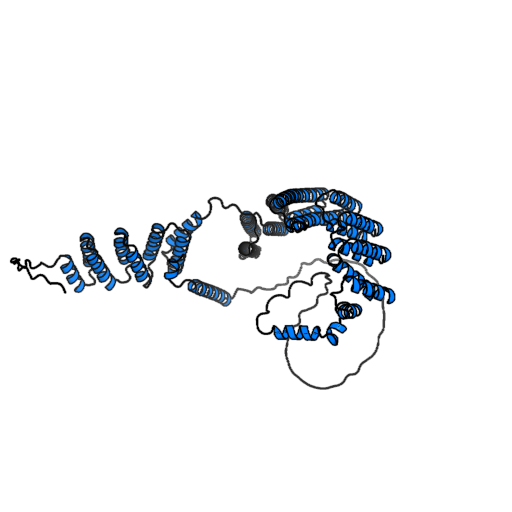 1
ATOM 3970 C C . ALA A 1 480 ? 0.359 32.702 -24.745 1.00 82.38 480 ALA A C 1
ATOM 3972 O O . ALA A 1 480 ? -0.767 33.181 -24.588 1.00 82.38 480 ALA A O 1
ATOM 3973 N N . SER A 1 481 ? 1.392 33.064 -23.979 1.00 81.44 481 SER A N 1
ATOM 3974 C CA . SER A 1 481 ? 1.245 33.983 -22.845 1.00 81.44 481 SER A CA 1
ATOM 3975 C C . SER A 1 481 ? 1.001 35.433 -23.264 1.00 81.44 481 SER A C 1
ATOM 3977 O O . SER A 1 481 ? 0.142 36.082 -22.662 1.00 81.44 481 SER A O 1
ATOM 3979 N N . ARG A 1 482 ? 1.720 35.938 -24.273 1.00 82.06 482 ARG A N 1
ATOM 3980 C CA . ARG A 1 482 ? 1.670 37.348 -24.693 1.00 82.06 482 ARG A CA 1
ATOM 3981 C C . ARG A 1 482 ? 0.784 37.582 -25.909 1.00 82.06 482 ARG A C 1
ATOM 3983 O O . ARG A 1 482 ? 0.013 38.534 -25.885 1.00 82.06 482 ARG A O 1
ATOM 3990 N N . ASP A 1 483 ? 0.869 36.722 -26.923 1.00 83.12 483 ASP A N 1
ATOM 3991 C CA . ASP A 1 483 ? 0.245 36.982 -28.228 1.00 83.12 483 ASP A CA 1
ATOM 3992 C C . ASP A 1 483 ? -1.141 36.328 -28.358 1.00 83.12 483 ASP A C 1
ATOM 3994 O O . ASP A 1 483 ? -2.045 36.913 -28.948 1.00 83.12 483 ASP A O 1
ATOM 3998 N N . ILE A 1 484 ? -1.346 35.145 -27.761 1.00 80.81 484 ILE A N 1
ATOM 3999 C CA . ILE A 1 484 ? -2.649 34.442 -27.729 1.00 80.81 484 ILE A CA 1
ATOM 4000 C C . ILE A 1 484 ? -3.430 34.756 -26.433 1.00 80.81 484 ILE A C 1
ATOM 4002 O O . ILE A 1 484 ? -4.630 34.508 -26.338 1.00 80.81 484 ILE A O 1
ATOM 4006 N N . GLY A 1 485 ? -2.776 35.346 -25.426 1.00 67.00 485 GLY A N 1
ATOM 4007 C CA . GLY A 1 485 ? -3.428 35.845 -24.211 1.00 67.00 485 GLY A CA 1
ATOM 4008 C C . GLY A 1 485 ? -3.819 34.779 -23.177 1.00 67.00 485 GLY A C 1
ATOM 4009 O O . GLY A 1 485 ? -4.576 35.084 -22.256 1.00 67.00 485 GLY A O 1
ATOM 4010 N N . PHE A 1 486 ? -3.287 33.552 -23.242 1.00 66.62 486 PHE A N 1
ATOM 4011 C CA . PHE A 1 486 ? -3.572 32.498 -22.251 1.00 66.62 486 PHE A CA 1
ATOM 4012 C C . PHE A 1 486 ? -3.151 32.882 -20.824 1.00 66.62 486 PHE A C 1
ATOM 4014 O O . PHE A 1 486 ? -3.821 32.515 -19.857 1.00 66.62 486 PHE A O 1
ATOM 4021 N N . ALA A 1 487 ? -2.074 33.660 -20.665 1.00 58.78 487 ALA A N 1
ATOM 4022 C CA . ALA A 1 487 ? -1.664 34.171 -19.355 1.00 58.78 487 ALA A CA 1
ATOM 4023 C C . ALA A 1 487 ? -2.648 35.222 -18.810 1.00 58.78 487 ALA A C 1
ATOM 4025 O O . ALA A 1 487 ? -2.893 35.265 -17.606 1.00 58.78 487 ALA A O 1
ATOM 4026 N N . ILE A 1 488 ? -3.258 36.016 -19.696 1.00 58.03 488 ILE A N 1
ATOM 4027 C CA . ILE A 1 488 ? -4.296 37.000 -19.365 1.00 58.03 488 ILE A CA 1
ATOM 4028 C C . ILE A 1 488 ? -5.600 36.270 -18.998 1.00 58.03 488 ILE A C 1
ATOM 4030 O O . ILE A 1 488 ? -6.192 36.566 -17.961 1.00 58.03 488 ILE A O 1
ATOM 4034 N N . ALA A 1 489 ? -5.992 35.237 -19.753 1.00 58.25 489 ALA A N 1
ATOM 4035 C CA . ALA A 1 489 ? -7.158 34.395 -19.468 1.00 58.25 489 ALA A CA 1
ATOM 4036 C C . ALA A 1 489 ? -7.045 33.644 -18.125 1.00 58.25 489 ALA A C 1
ATOM 4038 O O . ALA A 1 489 ? -7.960 33.710 -17.308 1.00 58.25 489 ALA A O 1
ATOM 4039 N N . LYS A 1 490 ? -5.895 33.021 -17.829 1.00 58.41 490 LYS A N 1
ATOM 4040 C CA . LYS A 1 490 ? -5.630 32.336 -16.545 1.00 58.41 490 LYS A CA 1
ATOM 4041 C C . LYS A 1 490 ? -5.603 33.307 -15.355 1.00 58.41 490 LYS A C 1
ATOM 4043 O O . LYS A 1 490 ? -5.961 32.938 -14.236 1.00 58.41 490 LYS A O 1
ATOM 4048 N N . HIS A 1 491 ? -5.189 34.557 -15.578 1.00 54.75 491 HIS A N 1
ATOM 4049 C CA . HIS A 1 491 ? -5.262 35.628 -14.580 1.00 54.75 491 HIS A CA 1
ATOM 4050 C C . HIS A 1 491 ? -6.716 36.082 -14.346 1.00 54.75 491 HIS A C 1
ATOM 4052 O O . HIS A 1 491 ? -7.112 36.291 -13.200 1.00 54.75 491 HIS A O 1
ATOM 4058 N N . HIS A 1 492 ? -7.537 36.150 -15.400 1.00 52.44 492 HIS A N 1
ATOM 4059 C CA . HIS A 1 492 ? -8.977 36.412 -15.309 1.00 52.44 492 HIS A CA 1
ATOM 4060 C C . HIS A 1 492 ? -9.769 35.259 -14.671 1.00 52.44 492 HIS A C 1
ATOM 4062 O O . HIS A 1 492 ? -10.667 35.535 -13.885 1.00 52.44 492 HIS A O 1
ATOM 4068 N N . GLU A 1 493 ? -9.420 33.991 -14.904 1.00 52.88 493 GLU A N 1
ATOM 4069 C CA . GLU A 1 493 ? -10.022 32.839 -14.207 1.00 52.88 493 GLU A CA 1
ATOM 4070 C C . GLU A 1 493 ? -9.695 32.838 -12.710 1.00 52.88 493 GLU A C 1
ATOM 4072 O O . GLU A 1 493 ? -10.582 32.604 -11.888 1.00 52.88 493 GLU A O 1
ATOM 4077 N N . ARG A 1 494 ? -8.449 33.167 -12.336 1.00 50.69 494 ARG A N 1
ATOM 4078 C CA . ARG A 1 494 ? -8.037 33.333 -10.927 1.00 50.69 494 ARG A CA 1
ATOM 4079 C C . ARG A 1 494 ? -8.761 34.497 -10.245 1.00 50.69 494 ARG A C 1
ATOM 4081 O O . ARG A 1 494 ? -9.133 34.391 -9.078 1.00 50.69 494 ARG A O 1
ATOM 4088 N N . LEU A 1 495 ? -9.006 35.587 -10.969 1.00 47.66 495 LEU A N 1
ATOM 4089 C CA . LEU A 1 495 ? -9.797 36.719 -10.478 1.00 47.66 495 LEU A CA 1
ATOM 4090 C C . LEU A 1 495 ? -11.314 36.430 -10.492 1.00 47.66 495 LEU A C 1
ATOM 4092 O O . LEU A 1 495 ? -12.032 36.956 -9.650 1.00 47.66 495 LEU A O 1
ATOM 4096 N N . GLY A 1 496 ? -11.799 35.553 -11.377 1.00 44.91 496 GLY A N 1
ATOM 4097 C CA . GLY A 1 496 ? -13.208 35.150 -11.504 1.00 44.91 496 GLY A CA 1
ATOM 4098 C C . GLY A 1 496 ? -13.654 34.043 -10.541 1.00 44.91 496 GLY A C 1
ATOM 4099 O O . GLY A 1 496 ? -14.831 33.960 -10.208 1.00 44.91 496 GLY A O 1
ATOM 4100 N N . THR A 1 497 ? -12.725 33.239 -10.015 1.00 43.69 497 THR A N 1
ATOM 4101 C CA . THR A 1 497 ? -12.980 32.295 -8.902 1.00 43.69 497 THR A CA 1
ATOM 4102 C C . THR A 1 497 ? -12.736 32.908 -7.520 1.00 43.69 497 THR A C 1
ATOM 4104 O O . THR A 1 497 ? -12.896 32.246 -6.492 1.00 43.69 497 THR A O 1
ATOM 4107 N N . SER A 1 498 ? -12.460 34.211 -7.456 1.00 41.38 498 SER A N 1
ATOM 4108 C CA . SER A 1 498 ? -12.346 34.963 -6.203 1.00 41.38 498 SER A CA 1
ATOM 4109 C C . SER A 1 498 ? -13.709 35.427 -5.678 1.00 41.38 498 SER A C 1
ATOM 4111 O O . SER A 1 498 ? -13.893 36.595 -5.359 1.00 41.38 498 SER A O 1
ATOM 4113 N N . ASN A 1 499 ? -14.680 34.513 -5.609 1.00 41.38 499 ASN A N 1
ATOM 4114 C CA . ASN A 1 499 ? -15.793 34.576 -4.658 1.00 41.38 499 ASN A CA 1
ATOM 4115 C C . ASN A 1 499 ? -16.548 33.241 -4.637 1.00 41.38 499 ASN A C 1
ATOM 4117 O O . ASN A 1 499 ? -17.717 33.166 -4.991 1.00 41.38 499 ASN A O 1
ATOM 4121 N N . THR A 1 500 ? -15.857 32.158 -4.273 1.00 41.53 500 THR A N 1
ATOM 4122 C CA . THR A 1 500 ? -16.340 31.113 -3.343 1.00 41.53 500 THR A CA 1
ATOM 4123 C C . THR A 1 500 ? -15.351 29.942 -3.313 1.00 41.53 500 THR A C 1
ATOM 4125 O O . THR A 1 500 ? -15.281 29.130 -4.222 1.00 41.53 500 THR A O 1
ATOM 4128 N N . GLY A 1 501 ? -14.599 29.843 -2.211 1.00 40.28 501 GLY A N 1
ATO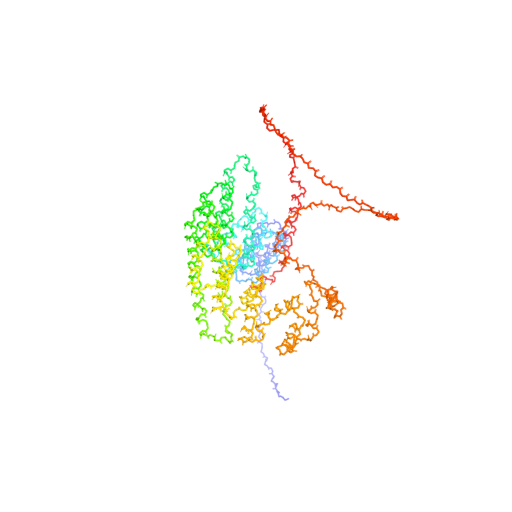M 4129 C CA . GLY A 1 501 ? -13.994 28.594 -1.735 1.00 40.28 501 GLY A CA 1
ATOM 4130 C C . GLY A 1 501 ? -12.735 28.090 -2.450 1.00 40.28 501 GLY A C 1
ATOM 4131 O O . GLY A 1 501 ? -12.820 27.210 -3.296 1.00 40.28 501 GLY A O 1
ATOM 4132 N N . PHE A 1 502 ? -11.545 28.504 -1.994 1.00 27.83 502 PHE A N 1
ATOM 4133 C CA . PHE A 1 502 ? -10.306 27.767 -2.291 1.00 27.83 502 PHE A CA 1
ATOM 4134 C C . PHE A 1 502 ? -9.273 27.853 -1.150 1.00 27.83 502 PHE A C 1
ATOM 4136 O O . PHE A 1 502 ? -8.258 28.533 -1.224 1.00 27.83 502 PHE A O 1
ATOM 4143 N N . LEU A 1 503 ? -9.539 27.115 -0.068 1.00 31.03 503 LEU A N 1
ATOM 4144 C CA . LEU A 1 503 ? -8.510 26.575 0.831 1.00 31.03 503 LEU A CA 1
ATOM 4145 C C . LEU A 1 503 ? -8.543 25.046 0.728 1.00 31.03 503 LEU A C 1
ATOM 4147 O O . LEU A 1 503 ? -8.895 24.352 1.681 1.00 31.03 503 LEU A O 1
ATOM 4151 N N . LYS A 1 504 ? -8.238 24.497 -0.452 1.00 34.12 504 LYS A N 1
ATOM 4152 C CA . LYS A 1 504 ? -7.829 23.092 -0.583 1.00 34.12 504 LYS A CA 1
ATOM 4153 C C . LYS A 1 504 ? -7.263 22.812 -1.970 1.00 34.12 504 LYS A C 1
ATOM 4155 O O . LYS A 1 504 ? -7.902 23.138 -2.956 1.00 34.12 504 LYS A O 1
ATOM 4160 N N . ARG A 1 505 ? -6.146 22.078 -1.985 1.00 30.59 505 ARG A N 1
ATOM 4161 C CA . ARG A 1 505 ? -5.375 21.554 -3.131 1.00 30.59 505 ARG A CA 1
ATOM 4162 C C . ARG A 1 505 ? -4.297 22.486 -3.672 1.00 30.59 505 ARG A C 1
ATOM 4164 O O . ARG A 1 505 ? -4.447 23.098 -4.716 1.00 30.59 505 ARG A O 1
ATOM 4171 N N . GLN A 1 506 ? -3.168 22.477 -2.971 1.00 26.16 506 GLN A N 1
ATOM 4172 C CA . GLN A 1 506 ? -1.851 22.381 -3.601 1.00 26.16 506 GLN A CA 1
ATOM 4173 C C . GLN A 1 506 ? -0.886 21.752 -2.589 1.00 26.16 506 GLN A C 1
ATOM 4175 O O . GLN A 1 506 ? -0.218 22.421 -1.807 1.00 26.16 506 GLN A O 1
ATOM 4180 N N . ARG A 1 507 ? -0.918 20.422 -2.541 1.00 27.70 507 ARG A N 1
ATOM 4181 C CA . ARG A 1 507 ? 0.151 19.564 -2.029 1.00 27.70 507 ARG A CA 1
ATOM 4182 C C . ARG A 1 507 ? -0.094 18.199 -2.649 1.00 27.70 507 ARG A C 1
ATOM 4184 O O . ARG A 1 507 ? -0.840 17.421 -2.079 1.00 27.70 507 ARG A O 1
ATOM 4191 N N . GLU A 1 508 ? 0.434 18.016 -3.848 1.00 30.42 508 GLU A N 1
ATOM 4192 C CA . GLU A 1 508 ? 0.798 16.758 -4.513 1.00 30.42 508 GLU A CA 1
ATOM 4193 C C . GLU A 1 508 ? 1.206 17.154 -5.942 1.00 30.42 508 GLU A C 1
ATOM 4195 O O . GLU A 1 508 ? 0.566 18.025 -6.518 1.00 30.42 508 GLU A O 1
ATOM 4200 N N . GLU A 1 509 ? 2.305 16.585 -6.442 1.00 28.30 509 GLU A N 1
ATOM 4201 C CA . GLU A 1 509 ? 3.077 16.969 -7.645 1.00 28.30 509 GLU A CA 1
ATOM 4202 C C . GLU A 1 509 ? 4.162 18.039 -7.434 1.00 28.30 509 GLU A C 1
ATOM 4204 O O . GLU A 1 509 ? 4.105 19.153 -7.939 1.00 28.30 509 GLU A O 1
ATOM 4209 N N . CYS A 1 510 ? 5.174 17.664 -6.647 1.00 24.22 510 CYS A N 1
ATOM 4210 C CA . CYS A 1 510 ? 6.595 17.875 -6.959 1.00 24.22 510 CYS A CA 1
ATOM 4211 C C . CYS A 1 510 ? 7.417 17.198 -5.856 1.00 24.22 510 CYS A C 1
ATOM 4213 O O . CYS A 1 510 ? 7.786 17.804 -4.851 1.00 24.22 510 CYS A O 1
ATOM 4215 N N . SER A 1 511 ? 7.644 15.899 -6.023 1.00 24.06 511 SER A N 1
ATOM 4216 C CA . SER A 1 511 ? 8.679 15.158 -5.308 1.00 24.06 511 SER A CA 1
ATOM 4217 C C . SER A 1 511 ? 9.169 14.037 -6.215 1.00 24.06 511 SER A C 1
ATOM 4219 O O . SER A 1 511 ? 8.798 12.880 -6.042 1.00 24.06 511 SER A O 1
ATOM 4221 N N . ASP A 1 512 ? 9.977 14.401 -7.202 1.00 22.66 512 ASP A N 1
ATOM 4222 C CA . ASP A 1 512 ? 11.051 13.523 -7.637 1.00 22.66 512 ASP A CA 1
ATOM 4223 C C . ASP A 1 512 ? 12.258 14.386 -8.015 1.00 22.66 512 ASP A C 1
ATOM 4225 O O . ASP A 1 512 ? 12.091 15.480 -8.552 1.00 22.66 512 ASP A O 1
ATOM 4229 N N . LEU A 1 513 ? 13.449 13.887 -7.692 1.00 25.44 513 LEU A N 1
ATOM 4230 C CA . LEU A 1 513 ? 14.761 14.556 -7.687 1.00 25.44 513 LEU A CA 1
ATOM 4231 C C . LEU A 1 513 ? 15.078 15.375 -6.425 1.00 25.44 513 LEU A C 1
ATOM 4233 O O . LEU A 1 513 ? 15.117 16.604 -6.407 1.00 25.44 513 LEU A O 1
ATOM 4237 N N . GLY A 1 514 ? 15.390 14.645 -5.354 1.00 23.22 514 GLY A N 1
ATOM 4238 C CA . GLY A 1 514 ? 16.132 15.188 -4.226 1.00 23.22 514 GLY A CA 1
ATOM 4239 C C . GLY A 1 514 ? 17.581 15.504 -4.603 1.00 23.22 514 GLY A C 1
ATOM 4240 O O . GLY A 1 514 ? 18.326 14.615 -5.004 1.00 23.22 514 GLY A O 1
ATOM 4241 N N . LEU A 1 515 ? 17.983 16.753 -4.382 1.00 25.81 515 LEU A N 1
ATOM 4242 C CA . LEU A 1 515 ? 19.319 17.107 -3.910 1.00 25.81 515 LEU A CA 1
ATOM 4243 C C . LEU A 1 515 ? 19.152 18.142 -2.792 1.00 25.81 515 LEU A C 1
ATOM 4245 O O . LEU A 1 515 ? 18.608 19.226 -2.991 1.00 25.81 515 LEU A O 1
ATOM 4249 N N . ASP A 1 516 ? 19.565 17.727 -1.600 1.00 23.80 516 ASP A N 1
ATOM 4250 C CA . ASP A 1 516 ? 19.588 18.484 -0.355 1.00 23.80 516 ASP A CA 1
ATOM 4251 C C . ASP A 1 516 ? 20.783 19.445 -0.345 1.00 23.80 516 ASP A C 1
ATOM 4253 O O . ASP A 1 516 ? 21.912 19.028 -0.584 1.00 23.80 516 ASP A O 1
ATOM 4257 N N . TYR A 1 517 ? 20.529 20.714 -0.030 1.00 25.12 517 TYR A N 1
ATOM 4258 C CA . TYR A 1 517 ? 21.440 21.524 0.774 1.00 25.12 517 TYR A CA 1
ATOM 4259 C C . TYR A 1 517 ? 20.593 22.456 1.636 1.00 25.12 517 TYR A C 1
ATOM 4261 O O . TYR A 1 517 ? 19.992 23.422 1.161 1.00 25.12 517 TYR A O 1
ATOM 4269 N N . GLY A 1 518 ? 20.523 22.136 2.925 1.00 24.38 518 GLY A N 1
ATOM 4270 C CA . GLY A 1 518 ? 19.848 22.955 3.915 1.00 24.38 518 GLY A CA 1
ATOM 4271 C C . GLY A 1 518 ? 20.472 24.337 4.085 1.00 24.38 518 GLY A C 1
ATOM 4272 O O . GLY A 1 518 ? 21.681 24.509 3.979 1.00 24.38 518 GLY A O 1
ATOM 4273 N N . GLN A 1 519 ? 19.643 25.307 4.471 1.00 24.61 519 GLN A N 1
ATOM 4274 C CA . GLN A 1 519 ? 20.026 26.315 5.454 1.00 24.61 519 GLN A CA 1
ATOM 4275 C C . GLN A 1 519 ? 18.805 27.055 6.017 1.00 24.61 519 GLN A C 1
ATOM 4277 O O . GLN A 1 519 ? 17.980 27.601 5.298 1.00 24.61 519 GLN A O 1
ATOM 4282 N N . LYS A 1 520 ? 18.773 27.045 7.352 1.00 24.72 520 LYS A N 1
ATOM 4283 C CA . LYS A 1 520 ? 18.498 28.160 8.268 1.00 24.72 520 LYS A CA 1
ATOM 4284 C C . LYS A 1 520 ? 17.182 28.937 8.131 1.00 24.72 520 LYS A C 1
ATOM 4286 O O . LYS A 1 520 ? 16.943 29.722 7.226 1.00 24.72 520 LYS A O 1
ATOM 4291 N N . LYS A 1 521 ? 16.403 28.782 9.207 1.00 27.33 521 LYS A N 1
ATOM 4292 C CA . LYS A 1 521 ? 15.442 29.749 9.739 1.00 27.33 521 LYS A CA 1
ATOM 4293 C C . LYS A 1 521 ? 16.064 31.143 9.799 1.00 27.33 521 LYS A C 1
ATOM 4295 O O . LYS A 1 521 ? 17.122 31.284 10.403 1.00 27.33 521 LYS A O 1
ATOM 4300 N N . GLU A 1 522 ? 15.326 32.150 9.356 1.00 25.59 522 GLU A N 1
ATOM 4301 C CA . GLU A 1 522 ? 15.407 33.473 9.965 1.00 25.59 522 GLU A CA 1
ATOM 4302 C C . GLU A 1 522 ? 14.045 34.167 9.954 1.00 25.59 522 GLU A C 1
ATOM 4304 O O . GLU A 1 522 ? 13.213 33.982 9.066 1.00 25.59 522 GLU A O 1
ATOM 4309 N N . ALA A 1 523 ? 13.800 34.856 11.061 1.00 27.67 523 ALA A N 1
ATOM 4310 C CA . ALA A 1 523 ? 12.529 35.392 11.493 1.00 27.67 523 ALA A CA 1
ATOM 4311 C C . ALA A 1 523 ? 12.249 36.770 10.883 1.00 27.67 523 ALA A C 1
ATOM 4313 O O . ALA A 1 523 ? 13.153 37.562 10.628 1.00 27.67 523 ALA A O 1
ATOM 4314 N N . GLN A 1 524 ? 10.961 37.074 10.731 1.00 24.25 524 GLN A N 1
ATOM 4315 C CA . GLN A 1 524 ? 10.463 38.428 10.520 1.00 24.25 524 GLN A CA 1
ATOM 4316 C C . GLN A 1 524 ? 10.849 39.337 11.694 1.00 24.25 524 GLN A C 1
ATOM 4318 O O . GLN A 1 524 ? 10.542 39.029 12.845 1.00 24.25 524 GLN A O 1
ATOM 4323 N N . SER A 1 525 ? 11.392 40.516 11.390 1.00 27.36 525 SER A N 1
ATOM 4324 C CA . SER A 1 525 ? 11.090 41.707 12.182 1.00 27.36 525 SER A CA 1
ATOM 4325 C C . SER A 1 525 ? 10.956 42.937 11.283 1.00 27.36 525 SER A C 1
ATOM 4327 O O . SER A 1 525 ? 11.801 43.226 10.437 1.00 27.36 525 SER A O 1
ATOM 4329 N N . ASP A 1 526 ? 9.830 43.624 11.460 1.00 26.08 526 ASP A N 1
ATOM 4330 C CA . ASP A 1 526 ? 9.537 44.961 10.963 1.00 26.08 526 ASP A CA 1
ATOM 4331 C C . ASP A 1 526 ? 10.520 45.990 11.537 1.00 26.08 526 ASP A C 1
ATOM 4333 O O . ASP A 1 526 ? 10.726 46.012 12.750 1.00 26.08 526 ASP A O 1
ATOM 4337 N N . ARG A 1 527 ? 10.987 46.946 10.717 1.00 27.78 527 ARG A N 1
ATOM 4338 C CA . ARG A 1 527 ? 10.630 48.379 10.862 1.00 27.78 527 ARG A CA 1
ATOM 4339 C C . ARG A 1 527 ? 11.467 49.338 9.995 1.00 27.78 527 ARG A C 1
ATOM 4341 O O . ARG A 1 527 ? 12.688 49.350 10.005 1.00 27.78 527 ARG A O 1
ATOM 4348 N N . THR A 1 528 ? 10.716 50.276 9.408 1.00 28.41 528 THR A N 1
ATOM 4349 C CA . THR A 1 528 ? 11.010 51.706 9.155 1.00 28.41 528 THR A CA 1
ATOM 4350 C C . THR A 1 528 ? 12.037 52.159 8.104 1.00 28.41 528 THR A C 1
ATOM 4352 O O . THR A 1 528 ? 13.242 52.148 8.303 1.00 28.41 528 THR A O 1
ATOM 4355 N N . LYS A 1 529 ? 11.461 52.753 7.044 1.00 27.95 529 LYS A N 1
ATOM 4356 C CA . LYS A 1 529 ? 11.873 53.935 6.253 1.00 27.95 529 LYS A CA 1
ATOM 4357 C C . LYS A 1 529 ? 13.168 54.657 6.680 1.00 27.95 529 LYS A C 1
ATOM 4359 O O . LYS A 1 529 ? 13.178 55.286 7.736 1.00 27.95 529 LYS A O 1
ATOM 4364 N N . ARG A 1 530 ? 14.094 54.846 5.727 1.00 27.56 530 ARG A N 1
ATOM 4365 C CA . ARG A 1 530 ? 14.538 56.178 5.247 1.00 27.56 530 ARG A CA 1
ATOM 4366 C C . ARG A 1 530 ? 15.382 56.089 3.966 1.00 27.56 530 ARG A C 1
ATOM 4368 O O . ARG A 1 530 ? 15.962 55.066 3.643 1.00 27.56 530 ARG A O 1
ATOM 4375 N N . GLN A 1 531 ? 15.319 57.184 3.218 1.00 25.50 531 GLN A N 1
ATOM 4376 C CA . GLN A 1 531 ? 15.768 57.411 1.846 1.00 25.50 531 GLN A CA 1
ATOM 4377 C C . GLN A 1 531 ? 17.296 57.480 1.645 1.00 25.50 531 GLN A C 1
ATOM 4379 O O . GLN A 1 531 ? 18.017 57.877 2.553 1.00 25.50 531 GLN A O 1
ATOM 4384 N N . ARG A 1 532 ? 17.660 57.329 0.357 1.00 25.52 532 ARG A N 1
ATOM 4385 C CA . ARG A 1 532 ? 18.710 58.020 -0.433 1.00 25.52 532 ARG A CA 1
ATOM 4386 C C . ARG A 1 532 ? 20.046 57.293 -0.720 1.00 25.52 532 ARG A C 1
ATOM 4388 O O . ARG A 1 532 ? 20.956 57.268 0.089 1.00 25.52 532 ARG A O 1
ATOM 4395 N N . THR A 1 533 ? 20.131 56.897 -2.001 1.00 24.78 533 THR A N 1
ATOM 4396 C CA . THR A 1 533 ? 21.159 57.226 -3.020 1.00 24.78 533 THR A CA 1
ATOM 4397 C C . THR A 1 533 ? 22.505 56.493 -3.088 1.00 24.78 533 THR A C 1
ATOM 4399 O O . THR A 1 533 ? 23.280 56.511 -2.145 1.00 24.78 533 THR A O 1
ATOM 4402 N N . LEU A 1 534 ? 22.786 56.086 -4.341 1.00 26.02 534 LEU A N 1
ATOM 4403 C CA . LEU A 1 534 ? 24.069 55.963 -5.058 1.00 26.02 534 LEU A CA 1
ATOM 4404 C C . LEU A 1 534 ? 24.838 54.629 -4.970 1.00 26.02 534 LEU A C 1
ATOM 4406 O O . LEU A 1 534 ? 25.500 54.313 -3.991 1.00 26.02 534 LEU A O 1
ATOM 4410 N N . SER A 1 535 ? 24.800 53.895 -6.089 1.00 23.98 535 SER A N 1
ATOM 4411 C CA . SER A 1 535 ? 25.863 52.992 -6.575 1.00 23.98 535 SER A CA 1
ATOM 4412 C C . SER A 1 535 ? 27.057 53.836 -7.100 1.00 23.98 535 SER A C 1
ATOM 4414 O O . SER A 1 535 ? 26.837 55.031 -7.330 1.00 23.98 535 SER A O 1
ATOM 4416 N N . PRO A 1 536 ? 28.285 53.301 -7.335 1.00 34.81 536 PRO A N 1
ATOM 4417 C CA . PRO A 1 536 ? 28.537 52.148 -8.218 1.00 34.81 536 PRO A CA 1
ATOM 4418 C C . PRO A 1 536 ? 29.642 51.140 -7.794 1.00 34.81 536 PRO A C 1
ATOM 4420 O O . PRO A 1 536 ? 30.520 51.412 -6.987 1.00 34.81 536 PRO A O 1
ATOM 4423 N N . HIS A 1 537 ? 29.550 49.957 -8.417 1.00 24.55 537 HIS A N 1
ATOM 4424 C CA . HIS A 1 537 ? 30.561 48.915 -8.706 1.00 24.55 537 HIS A CA 1
ATOM 4425 C C . HIS A 1 537 ? 31.958 49.429 -9.161 1.00 24.55 537 HIS A C 1
ATOM 4427 O O . HIS A 1 537 ? 32.084 50.623 -9.426 1.00 24.55 537 HIS A O 1
ATOM 4433 N N . PRO A 1 538 ? 32.934 48.568 -9.559 1.00 40.53 538 PRO A N 1
ATOM 4434 C CA . PRO A 1 538 ? 33.360 47.208 -9.130 1.00 40.53 538 PRO A CA 1
ATOM 4435 C C . PRO A 1 538 ? 34.914 47.075 -9.070 1.00 40.53 538 PRO A C 1
ATOM 4437 O O . PRO A 1 538 ? 35.600 47.925 -9.622 1.00 40.53 538 PRO A O 1
ATOM 4440 N N . THR A 1 539 ? 35.508 45.972 -8.569 1.00 27.16 539 THR A N 1
ATOM 4441 C CA . THR A 1 539 ? 36.664 45.311 -9.253 1.00 27.16 539 THR A CA 1
ATOM 4442 C C . THR A 1 539 ? 37.118 43.963 -8.655 1.00 27.16 539 THR A C 1
ATOM 4444 O O . THR A 1 539 ? 37.291 43.840 -7.453 1.00 27.16 539 THR A O 1
ATOM 4447 N N . ARG A 1 540 ? 37.350 43.013 -9.584 1.00 25.20 540 ARG A N 1
ATOM 4448 C CA . ARG A 1 540 ? 38.378 41.940 -9.720 1.00 25.20 540 ARG A CA 1
ATOM 4449 C C . ARG A 1 540 ? 38.797 41.079 -8.510 1.00 25.20 540 ARG A C 1
ATOM 4451 O O . ARG A 1 540 ? 39.217 41.607 -7.499 1.00 25.20 540 ARG A O 1
ATOM 4458 N N . TYR A 1 541 ? 38.653 39.746 -8.549 1.00 23.06 541 TYR A N 1
ATOM 4459 C CA . TYR A 1 541 ? 39.370 38.679 -9.307 1.00 23.06 541 TYR A CA 1
ATOM 4460 C C . TYR A 1 541 ? 40.752 38.276 -8.749 1.00 23.06 541 TYR A C 1
ATOM 4462 O O . TYR A 1 541 ? 41.597 39.133 -8.526 1.00 23.06 541 TYR A O 1
ATOM 4470 N N . THR A 1 542 ? 40.974 36.947 -8.734 1.00 25.02 542 THR A N 1
ATOM 4471 C CA . THR A 1 542 ? 42.242 36.173 -8.615 1.00 25.02 542 THR A CA 1
ATOM 4472 C C . THR A 1 542 ? 42.856 36.074 -7.201 1.00 25.02 542 THR A C 1
ATOM 4474 O O . THR A 1 542 ? 42.797 37.040 -6.462 1.00 25.02 542 THR A O 1
ATOM 4477 N N . GLN A 1 543 ? 43.455 34.973 -6.719 1.00 26.12 543 GLN A N 1
ATOM 4478 C CA . GLN A 1 543 ? 43.842 33.671 -7.289 1.00 26.12 543 GLN A CA 1
ATOM 4479 C C . GLN A 1 543 ? 44.382 32.746 -6.156 1.00 26.12 543 GLN A C 1
ATOM 4481 O O . GLN A 1 543 ? 44.969 33.251 -5.209 1.00 26.12 543 GLN A O 1
ATOM 4486 N N . THR A 1 544 ? 44.242 31.419 -6.344 1.00 24.39 544 THR A N 1
ATOM 4487 C CA . THR A 1 544 ? 45.198 30.301 -6.045 1.00 24.39 544 THR A CA 1
ATOM 4488 C C . THR A 1 544 ? 45.675 30.003 -4.607 1.00 24.39 544 THR A C 1
ATOM 4490 O O . THR A 1 544 ? 46.085 30.906 -3.898 1.00 24.39 544 THR A O 1
ATOM 4493 N N . ARG A 1 545 ? 45.518 28.740 -4.138 1.00 24.81 545 ARG A N 1
ATOM 4494 C CA . ARG A 1 545 ? 46.520 27.621 -4.034 1.00 24.81 545 ARG A CA 1
ATOM 4495 C C . ARG A 1 545 ? 47.710 27.945 -3.121 1.00 24.81 545 ARG A C 1
ATOM 4497 O O . ARG A 1 545 ? 48.201 29.056 -3.155 1.00 24.81 545 ARG A O 1
ATOM 4504 N N . ASP A 1 546 ? 48.322 27.052 -2.360 1.00 24.59 546 ASP A N 1
ATOM 4505 C CA . ASP A 1 546 ? 48.283 25.602 -2.128 1.00 24.59 546 ASP A CA 1
ATOM 4506 C C . ASP A 1 546 ? 49.083 25.395 -0.813 1.00 24.59 546 ASP A C 1
ATOM 4508 O O . ASP A 1 546 ? 49.618 26.360 -0.265 1.00 24.59 546 ASP A O 1
ATOM 4512 N N . VAL A 1 547 ? 49.279 24.133 -0.423 1.00 28.17 547 VAL A N 1
ATOM 4513 C CA . VAL A 1 547 ? 50.435 23.577 0.322 1.00 28.17 547 VAL A CA 1
ATOM 4514 C C . VAL A 1 547 ? 50.088 22.924 1.669 1.00 28.17 547 VAL A C 1
ATOM 4516 O O . VAL A 1 547 ? 49.825 23.557 2.686 1.00 28.17 547 VAL A O 1
ATOM 4519 N N . SER A 1 548 ? 50.140 21.595 1.590 1.00 26.28 548 SER A N 1
ATOM 4520 C CA . SER A 1 548 ? 50.098 20.547 2.609 1.00 26.28 548 SER A CA 1
ATOM 4521 C C . SER A 1 548 ? 51.382 20.429 3.453 1.00 26.28 548 SER A C 1
ATOM 4523 O O . SER A 1 548 ? 52.383 21.050 3.100 1.00 26.28 548 SER A O 1
ATOM 4525 N N . ARG A 1 549 ? 51.348 19.458 4.399 1.00 28.06 549 ARG A N 1
ATOM 4526 C CA . ARG A 1 549 ? 52.445 18.756 5.130 1.00 28.06 549 ARG A CA 1
ATOM 4527 C C . ARG A 1 549 ? 52.780 19.333 6.519 1.00 28.06 549 ARG A C 1
ATOM 4529 O O . ARG A 1 549 ? 52.853 20.543 6.646 1.00 28.06 549 ARG A O 1
ATOM 4536 N N . ASP A 1 550 ? 52.968 18.589 7.617 1.00 27.55 550 ASP A N 1
ATOM 4537 C CA . ASP A 1 550 ? 53.206 17.162 7.914 1.00 27.55 550 ASP A CA 1
ATOM 4538 C C . ASP A 1 550 ? 52.785 16.857 9.388 1.00 27.55 550 ASP A C 1
ATOM 4540 O O . ASP A 1 550 ? 52.851 17.743 10.240 1.00 27.55 550 ASP A O 1
ATOM 4544 N N . ASP A 1 551 ? 52.402 15.606 9.680 1.00 26.61 551 ASP A N 1
ATOM 4545 C CA . ASP A 1 551 ? 52.355 14.939 11.014 1.00 26.61 551 ASP A CA 1
ATOM 4546 C C . ASP A 1 551 ? 53.784 14.462 11.419 1.00 26.61 551 ASP A C 1
ATOM 4548 O O . ASP A 1 551 ? 54.588 14.344 10.484 1.00 26.61 551 ASP A O 1
ATOM 4552 N N . PRO A 1 552 ? 54.172 14.106 12.691 1.00 38.78 552 PRO A N 1
ATOM 4553 C CA . PRO A 1 552 ? 53.477 13.109 13.552 1.00 38.78 552 PRO A CA 1
ATOM 4554 C C . PRO A 1 552 ? 53.700 13.103 15.113 1.00 38.78 552 PRO A C 1
ATOM 4556 O O . PRO A 1 552 ? 54.557 13.793 15.654 1.00 38.78 552 PRO A O 1
ATOM 4559 N N . ALA A 1 553 ? 52.980 12.170 15.782 1.00 27.44 553 ALA A N 1
ATOM 4560 C CA . ALA A 1 553 ? 53.301 11.364 16.999 1.00 27.44 553 ALA A CA 1
ATOM 4561 C C . ALA A 1 553 ? 52.935 11.821 18.458 1.00 27.44 553 ALA A C 1
ATOM 4563 O O . ALA A 1 553 ? 53.630 12.629 19.061 1.00 27.44 553 ALA A O 1
ATOM 4564 N N . ASP A 1 554 ? 51.855 11.194 18.986 1.00 26.36 554 ASP A N 1
ATOM 4565 C CA . ASP A 1 554 ? 51.482 10.567 20.311 1.00 26.36 554 ASP A CA 1
ATOM 4566 C C . ASP A 1 554 ? 52.449 10.621 21.549 1.00 26.36 554 ASP A C 1
ATOM 4568 O O . ASP A 1 554 ? 53.644 10.787 21.305 1.00 26.36 554 ASP A O 1
ATOM 4572 N N . PRO A 1 555 ? 52.082 10.338 22.850 1.00 39.31 555 PRO A N 1
ATOM 4573 C CA . PRO A 1 555 ? 50.798 9.916 23.476 1.00 39.31 555 PRO A CA 1
ATOM 4574 C C . PRO A 1 555 ? 50.388 10.500 24.871 1.00 39.31 555 PRO A C 1
ATOM 4576 O O . PRO A 1 555 ? 51.179 11.045 25.636 1.00 39.31 555 PRO A O 1
ATOM 4579 N N . SER A 1 556 ? 49.149 10.149 25.265 1.00 24.23 556 SER A N 1
ATOM 4580 C CA . SER A 1 556 ? 48.599 9.943 26.632 1.00 24.23 556 SER A CA 1
ATOM 4581 C C . SER A 1 556 ? 48.002 11.123 27.432 1.00 24.23 556 SER A C 1
ATOM 4583 O O . SER A 1 556 ? 48.705 12.006 27.900 1.00 24.23 556 SER A O 1
ATOM 4585 N N . HIS A 1 557 ? 46.686 11.052 27.700 1.00 28.06 557 HIS A N 1
ATOM 4586 C CA . HIS A 1 557 ? 46.122 11.055 29.062 1.00 28.06 557 HIS A CA 1
ATOM 4587 C C . HIS A 1 557 ? 44.608 10.761 29.067 1.00 28.06 557 HIS A C 1
ATOM 4589 O O . HIS A 1 557 ? 43.832 11.339 28.312 1.00 28.06 557 HIS A O 1
ATOM 4595 N N . HIS A 1 558 ? 44.210 9.842 29.953 1.00 26.09 558 HIS A N 1
ATOM 4596 C CA . HIS A 1 558 ? 42.838 9.643 30.425 1.00 26.09 558 HIS A CA 1
ATOM 4597 C C . HIS A 1 558 ? 42.244 10.946 30.984 1.00 26.09 558 HIS A C 1
ATOM 4599 O O . HIS A 1 558 ? 42.985 11.710 31.594 1.00 26.09 558 HIS A O 1
ATOM 4605 N N . VAL A 1 559 ? 40.922 11.136 30.853 1.00 26.42 559 VAL A N 1
ATOM 4606 C CA . VAL A 1 559 ? 39.972 11.555 31.914 1.00 26.42 559 VAL A CA 1
ATOM 4607 C C . VAL A 1 559 ? 38.560 11.708 31.308 1.00 26.42 559 VAL A C 1
ATOM 4609 O O . VAL A 1 559 ? 38.389 12.073 30.150 1.00 26.42 559 VAL A O 1
ATOM 4612 N N . GLU A 1 560 ? 37.577 11.336 32.121 1.00 27.30 560 GLU A N 1
ATOM 4613 C CA . GLU A 1 560 ? 36.128 11.202 31.925 1.00 27.30 560 GLU A CA 1
ATOM 4614 C C . GLU A 1 560 ? 35.376 12.402 31.297 1.00 27.30 560 GLU A C 1
ATOM 4616 O O . GLU A 1 560 ? 35.838 13.546 31.357 1.00 27.30 560 GLU A O 1
ATOM 4621 N N . PRO A 1 561 ? 34.178 12.163 30.717 1.00 27.47 561 PRO A N 1
ATOM 4622 C CA . PRO A 1 561 ? 33.386 13.190 30.049 1.00 27.47 561 PRO A CA 1
ATOM 4623 C C . PRO A 1 561 ? 32.686 14.125 31.043 1.00 27.47 561 PRO A C 1
ATOM 4625 O O . PRO A 1 561 ? 31.918 13.695 31.901 1.00 27.47 561 PRO A O 1
ATOM 4628 N N . ARG A 1 562 ? 32.916 15.433 30.873 1.00 26.41 562 ARG A N 1
ATOM 4629 C CA . ARG A 1 562 ? 32.191 16.491 31.583 1.00 26.41 562 ARG A CA 1
ATOM 4630 C C . ARG A 1 562 ? 30.747 16.602 31.102 1.00 26.41 562 ARG A C 1
ATOM 4632 O O . ARG A 1 562 ? 30.469 16.776 29.918 1.00 26.41 562 ARG A O 1
ATOM 4639 N N . GLU A 1 563 ? 29.882 16.555 32.101 1.00 24.06 563 GLU A N 1
ATOM 4640 C CA . GLU A 1 563 ? 28.475 16.917 32.151 1.00 24.06 563 GLU A CA 1
ATOM 4641 C C . GLU A 1 563 ? 28.130 18.172 31.333 1.00 24.06 563 GLU A C 1
ATOM 4643 O O . GLU A 1 563 ? 28.716 19.240 31.513 1.00 24.06 563 GLU A O 1
ATOM 4648 N N . TYR A 1 564 ? 27.092 18.061 30.503 1.00 25.25 564 TYR A N 1
ATOM 4649 C CA . TYR A 1 564 ? 26.195 19.180 30.230 1.00 25.25 564 TYR A CA 1
ATOM 4650 C C . TYR A 1 564 ? 24.929 18.952 31.052 1.00 25.25 564 TYR A C 1
ATOM 4652 O O . TYR A 1 564 ? 24.014 18.241 30.639 1.00 25.25 564 TYR A O 1
ATOM 4660 N N . VAL A 1 565 ? 24.914 19.549 32.241 1.00 24.47 565 VAL A N 1
ATOM 4661 C CA . VAL A 1 565 ? 23.703 19.773 33.028 1.00 24.47 565 VAL A CA 1
ATOM 4662 C C . VAL A 1 565 ? 22.802 20.711 32.224 1.00 24.47 565 VAL A C 1
ATOM 4664 O O . VAL A 1 565 ? 23.174 21.849 31.938 1.00 24.47 565 VAL A O 1
ATOM 4667 N N . VAL A 1 566 ? 21.618 20.234 31.847 1.00 27.30 566 VAL A N 1
ATOM 4668 C CA . VAL A 1 566 ? 20.479 21.106 31.552 1.00 27.30 566 VAL A CA 1
ATOM 4669 C C . VAL A 1 566 ? 19.396 20.712 32.538 1.00 27.30 566 VAL A C 1
ATOM 4671 O O . VAL A 1 566 ? 18.679 19.733 32.337 1.00 27.30 566 VAL A O 1
ATOM 4674 N N . ASP A 1 567 ? 19.336 21.459 33.636 1.00 25.08 567 ASP A N 1
ATOM 4675 C CA . ASP A 1 567 ? 18.284 21.331 34.626 1.00 25.08 567 ASP A CA 1
ATOM 4676 C C . ASP A 1 567 ? 16.919 21.659 34.007 1.00 25.08 567 ASP A C 1
ATOM 4678 O O . ASP A 1 567 ? 16.673 22.723 33.435 1.00 25.08 567 ASP A O 1
ATOM 4682 N N . PHE A 1 568 ? 16.070 20.643 34.098 1.00 26.88 568 PHE A N 1
ATOM 4683 C CA . PHE A 1 568 ? 14.639 20.635 34.368 1.00 26.88 568 PHE A CA 1
ATOM 4684 C C . PHE A 1 568 ? 13.949 21.994 34.602 1.00 26.88 568 PHE A C 1
ATOM 4686 O O . PHE A 1 568 ? 14.259 22.703 35.549 1.00 26.88 568 PHE A O 1
ATOM 4693 N N . GLU A 1 569 ? 12.894 22.264 33.824 1.00 25.58 569 GLU A N 1
ATOM 4694 C CA . GLU A 1 569 ? 11.528 22.427 34.352 1.00 25.58 569 GLU A CA 1
ATOM 4695 C C . GLU A 1 569 ? 10.526 22.636 33.200 1.00 25.58 569 GLU A C 1
ATOM 4697 O O . GLU A 1 569 ? 10.462 23.685 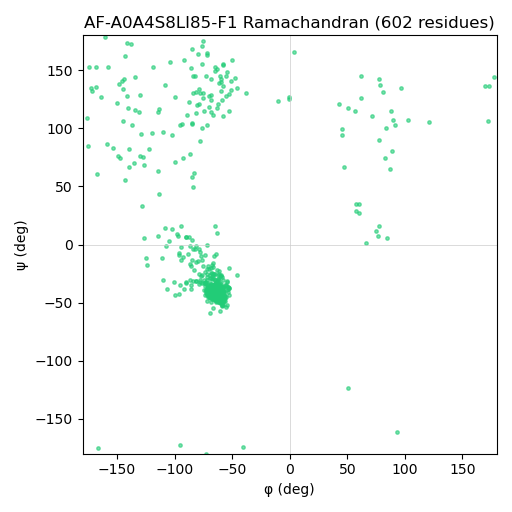32.563 1.00 25.58 569 GLU A O 1
ATOM 4702 N N . ALA A 1 570 ? 9.685 21.634 32.943 1.00 29.34 570 ALA A N 1
ATOM 4703 C CA . ALA A 1 570 ? 8.424 21.830 32.230 1.00 29.34 570 ALA A CA 1
ATOM 4704 C C . ALA A 1 570 ? 7.337 20.985 32.897 1.00 29.34 570 ALA A C 1
ATOM 4706 O O . ALA A 1 570 ? 6.796 20.032 32.338 1.00 29.34 570 ALA A O 1
ATOM 4707 N N . THR A 1 571 ? 7.012 21.358 34.134 1.00 36.72 571 THR A N 1
ATOM 4708 C CA . THR A 1 571 ? 5.716 21.037 34.720 1.00 36.72 571 THR A CA 1
ATOM 4709 C C . THR A 1 571 ? 4.636 21.653 33.829 1.00 36.72 571 THR A C 1
ATOM 4711 O O . THR A 1 571 ? 4.647 22.847 33.521 1.00 36.72 571 THR A O 1
ATOM 4714 N N . ALA A 1 572 ? 3.693 20.835 33.357 1.00 39.28 572 ALA A N 1
ATOM 4715 C CA . ALA A 1 572 ? 2.506 21.350 32.693 1.00 39.28 572 ALA A CA 1
ATOM 4716 C C . ALA A 1 572 ? 1.786 22.280 33.678 1.00 39.28 572 ALA A C 1
ATOM 4718 O O . ALA A 1 572 ? 1.265 21.839 34.703 1.00 39.28 572 ALA A O 1
ATOM 4719 N N . THR A 1 573 ? 1.794 23.581 33.394 1.00 50.31 573 THR A N 1
ATOM 4720 C CA . THR A 1 573 ? 1.171 24.572 34.269 1.00 50.31 573 THR A CA 1
ATOM 4721 C C . THR A 1 573 ? -0.321 24.273 34.416 1.00 50.31 573 THR A C 1
ATOM 4723 O O . THR A 1 573 ? -1.006 23.939 33.447 1.00 50.31 573 THR A O 1
ATOM 4726 N N . SER A 1 574 ? -0.842 24.437 35.636 1.00 49.81 574 SER A N 1
ATOM 4727 C CA . SER A 1 574 ? -2.264 24.296 36.006 1.00 49.81 574 SER A CA 1
ATOM 4728 C C . SER A 1 574 ? -3.234 25.005 35.033 1.00 49.81 574 SER A C 1
ATOM 4730 O O . SER A 1 574 ? -4.362 24.570 34.809 1.00 49.81 574 SER A O 1
ATOM 4732 N N . ALA A 1 575 ? -2.769 26.055 34.350 1.00 49.12 575 ALA A N 1
ATOM 4733 C CA . ALA A 1 575 ? -3.523 26.763 33.319 1.00 49.12 575 ALA A CA 1
ATOM 4734 C C . ALA A 1 575 ? -3.772 25.934 32.037 1.00 49.12 575 ALA A C 1
ATOM 4736 O O . ALA A 1 575 ? -4.831 26.051 31.418 1.00 49.12 575 ALA A O 1
ATOM 4737 N N . GLN A 1 576 ? -2.830 25.077 31.625 1.00 43.97 576 GLN A N 1
ATOM 4738 C CA . GLN A 1 576 ? -2.965 24.240 30.425 1.00 43.97 576 GLN A CA 1
ATOM 4739 C C . GLN A 1 576 ? -3.873 23.025 30.664 1.00 43.97 576 GLN A C 1
ATOM 4741 O O . GLN A 1 576 ? -4.595 22.609 29.753 1.00 43.97 576 GLN A O 1
ATOM 4746 N N . SER A 1 577 ? -3.892 22.480 31.883 1.00 47.56 577 SER A N 1
ATOM 4747 C CA . SER A 1 577 ? -4.842 21.436 32.289 1.00 47.56 577 SER A CA 1
ATOM 4748 C C . SER A 1 577 ? -6.254 22.000 32.480 1.00 47.56 577 SER A C 1
ATOM 4750 O O . SER A 1 577 ? -7.212 21.392 31.999 1.00 47.56 577 SER A O 1
ATOM 4752 N N . ALA A 1 578 ? -6.393 23.200 33.055 1.00 57.25 578 ALA A N 1
ATOM 4753 C CA . ALA A 1 578 ? -7.677 23.895 33.169 1.00 57.25 578 ALA A CA 1
ATOM 4754 C C . ALA A 1 578 ? -8.304 24.192 31.796 1.00 57.25 578 ALA A C 1
ATOM 4756 O O . ALA A 1 578 ? -9.488 23.930 31.588 1.00 57.25 578 ALA A O 1
ATOM 4757 N N . LYS A 1 579 ? -7.498 24.641 30.824 1.00 62.91 579 LYS A N 1
ATOM 4758 C CA . LYS A 1 579 ? -7.969 24.925 29.460 1.00 62.91 579 LYS A CA 1
ATOM 4759 C C . LYS A 1 579 ? -8.415 23.667 28.707 1.00 62.91 579 LYS A C 1
ATOM 4761 O O . LYS A 1 579 ? -9.428 23.688 28.013 1.00 62.91 579 LYS A O 1
ATOM 4766 N N . ARG A 1 580 ? -7.716 22.539 28.892 1.00 51.53 580 ARG A N 1
ATOM 4767 C CA . ARG A 1 580 ? -8.132 21.232 28.341 1.00 51.53 580 ARG A CA 1
ATOM 4768 C C . ARG A 1 580 ? -9.441 20.736 28.956 1.00 51.53 580 ARG A C 1
ATOM 4770 O O . ARG A 1 580 ? -10.265 20.153 28.253 1.00 51.53 580 ARG A O 1
ATOM 4777 N N . GLU A 1 581 ? -9.645 20.982 30.245 1.00 51.31 581 GLU A N 1
ATOM 4778 C CA . GLU A 1 581 ? -10.867 20.602 30.954 1.00 51.31 581 GLU A CA 1
ATOM 4779 C C . GLU A 1 581 ? -12.062 21.492 30.566 1.00 51.31 581 GLU A C 1
ATOM 4781 O O . GLU A 1 581 ? -13.195 21.016 30.450 1.00 51.31 581 GLU A O 1
ATOM 4786 N N . GLU A 1 582 ? -11.812 22.766 30.270 1.00 62.44 582 GLU A N 1
ATOM 4787 C CA . GLU A 1 582 ? -12.803 23.702 29.737 1.00 62.44 582 GLU A CA 1
ATOM 4788 C C . GLU A 1 582 ? -13.210 23.356 28.294 1.00 62.44 582 GLU A C 1
ATOM 4790 O O . GLU A 1 582 ? -14.405 23.290 27.986 1.00 62.44 582 GLU A O 1
ATOM 4795 N N . ASP A 1 583 ? -12.251 22.993 27.437 1.00 56.94 583 ASP A N 1
ATOM 4796 C CA . ASP A 1 583 ? -12.516 22.502 26.077 1.00 56.94 583 ASP A CA 1
ATOM 4797 C C . ASP A 1 583 ? -13.280 21.166 26.080 1.00 56.94 583 ASP A C 1
ATOM 4799 O O . ASP A 1 583 ? -14.179 20.950 25.254 1.00 56.94 583 ASP A O 1
ATOM 4803 N N . ARG A 1 584 ? -12.993 20.277 27.044 1.00 50.41 584 ARG A N 1
ATOM 4804 C CA . ARG A 1 584 ? -13.746 19.030 27.267 1.00 50.41 584 ARG A CA 1
ATOM 4805 C C . ARG A 1 584 ? -15.200 19.321 27.645 1.00 50.41 584 ARG A C 1
ATOM 4807 O O . ARG A 1 584 ? -16.113 18.754 27.038 1.00 50.41 584 ARG A O 1
ATOM 4814 N N . LYS A 1 585 ? -15.430 20.250 28.580 1.00 47.16 585 LYS A N 1
ATOM 4815 C CA . LYS A 1 585 ? -16.775 20.696 28.997 1.00 47.16 585 LYS A CA 1
ATOM 4816 C C . LYS A 1 585 ? -17.527 21.422 27.875 1.00 47.16 585 LYS A C 1
ATOM 4818 O O . LYS A 1 585 ? -18.737 21.241 27.742 1.00 47.16 585 LYS A O 1
ATOM 4823 N N . SER A 1 586 ? -16.829 22.185 27.034 1.00 49.75 586 SER A N 1
ATOM 4824 C CA . SER A 1 586 ? -17.392 22.883 25.869 1.00 49.75 586 SER A CA 1
ATOM 4825 C C . SER A 1 586 ? -17.834 21.914 24.765 1.00 49.75 586 SER A C 1
ATOM 4827 O O . SER A 1 586 ? -18.955 22.015 24.255 1.00 49.75 586 SER A O 1
ATOM 4829 N N . ARG A 1 587 ? -17.018 20.896 24.448 1.00 45.16 587 ARG A N 1
ATOM 4830 C CA . ARG A 1 587 ? -17.387 19.825 23.498 1.00 45.16 587 ARG A CA 1
ATOM 4831 C C . ARG A 1 587 ? -18.534 18.964 24.020 1.00 45.16 587 ARG A C 1
ATOM 4833 O O . ARG A 1 587 ? -19.411 18.603 23.239 1.00 45.16 587 ARG A O 1
ATOM 4840 N N . TRP A 1 588 ? -18.570 18.700 25.326 1.00 40.75 588 TRP A N 1
ATOM 4841 C CA . TRP A 1 588 ? -19.685 18.005 25.969 1.00 40.75 588 TRP A CA 1
ATOM 4842 C C . TRP A 1 588 ? -20.988 18.818 25.881 1.00 40.75 588 TRP A C 1
ATOM 4844 O O . TRP A 1 588 ? -21.998 18.292 25.423 1.00 40.75 588 TRP A O 1
ATOM 4854 N N . LYS A 1 589 ? -20.957 20.130 26.167 1.00 40.59 589 LYS A N 1
ATOM 4855 C CA . LYS A 1 589 ? -22.116 21.028 25.979 1.00 40.59 589 LYS A CA 1
ATOM 4856 C C . LYS A 1 589 ? -22.583 21.121 24.520 1.00 40.59 589 LYS A C 1
ATOM 4858 O O . LYS A 1 589 ? -23.787 21.122 24.279 1.00 40.59 589 LYS A O 1
ATOM 4863 N N . LYS A 1 590 ? -21.663 21.160 23.546 1.00 40.88 590 LYS A N 1
ATOM 4864 C CA . LYS A 1 590 ? -22.001 21.146 22.107 1.00 40.88 590 LYS A CA 1
ATOM 4865 C C . LYS A 1 590 ? -22.616 19.819 21.649 1.00 40.88 590 LYS A C 1
ATOM 4867 O O . LYS A 1 590 ? -23.531 19.846 20.837 1.00 40.88 590 LYS A O 1
ATOM 4872 N N . GLY A 1 591 ? -22.156 18.682 22.178 1.00 35.22 591 GLY A N 1
ATOM 4873 C CA . GLY A 1 591 ? -22.717 17.360 21.867 1.00 35.22 591 GLY A CA 1
ATOM 4874 C C . GLY A 1 591 ? -24.108 17.136 22.469 1.00 35.22 591 GLY A C 1
ATOM 4875 O O . GLY A 1 591 ? -24.983 16.576 21.817 1.00 35.22 591 GLY A O 1
ATOM 4876 N N . VAL A 1 592 ? -24.347 17.652 23.677 1.00 36.59 592 VAL A N 1
ATOM 4877 C CA . VAL A 1 592 ? -25.653 17.577 24.361 1.00 36.59 592 VAL A CA 1
ATOM 4878 C C . VAL A 1 592 ? -26.717 18.460 23.681 1.00 36.59 592 VAL A C 1
ATOM 4880 O O . VAL A 1 592 ? -27.909 18.195 23.803 1.00 36.59 592 VAL A O 1
ATOM 4883 N N . GLY A 1 593 ? -26.310 19.472 22.905 1.00 34.47 593 GLY A N 1
ATOM 4884 C CA . GLY A 1 593 ? -27.217 20.352 22.156 1.00 34.47 593 GLY A CA 1
ATOM 4885 C C . GLY A 1 593 ? -27.792 19.768 20.858 1.00 34.47 593 GLY A C 1
ATOM 4886 O O . GLY A 1 593 ? -28.646 20.409 20.249 1.00 34.47 593 GLY A O 1
ATOM 4887 N N . MET A 1 594 ? -27.348 18.584 20.422 1.00 38.44 594 MET A N 1
ATOM 4888 C CA . MET A 1 594 ? -27.701 18.037 19.103 1.00 38.44 594 MET A CA 1
ATOM 4889 C C . MET A 1 594 ? -28.994 17.202 19.085 1.00 38.44 594 MET A C 1
ATOM 4891 O O . MET A 1 594 ? -29.488 16.882 18.012 1.00 38.44 594 MET A O 1
ATOM 4895 N N . PHE A 1 595 ? -29.589 16.907 20.247 1.00 43.66 595 PHE A N 1
ATOM 4896 C CA . PHE A 1 595 ? -30.839 16.143 20.351 1.00 43.66 595 PHE A CA 1
ATOM 4897 C C . PHE A 1 595 ? -31.736 16.743 21.436 1.00 43.66 595 PHE A C 1
ATOM 4899 O O . PHE A 1 595 ? -31.731 16.316 22.590 1.00 43.66 595 PHE A O 1
ATOM 4906 N N . SER A 1 596 ? -32.468 17.800 21.078 1.00 36.88 596 SER A N 1
ATOM 4907 C CA . SER A 1 596 ? -33.256 18.596 22.027 1.00 36.88 596 SER A CA 1
ATOM 4908 C C . SER A 1 596 ? -34.766 18.356 21.973 1.00 36.88 596 SER A C 1
ATOM 4910 O O . SER A 1 596 ? -35.492 19.011 22.721 1.00 36.88 596 SER A O 1
ATOM 4912 N N . LYS A 1 597 ? -35.275 17.425 21.150 1.00 40.19 597 LYS A N 1
ATOM 4913 C CA . LYS A 1 597 ? -36.725 17.218 21.024 1.00 40.19 597 LYS A CA 1
ATOM 4914 C C . LYS A 1 597 ? -37.151 15.760 21.162 1.00 40.19 597 LYS A C 1
ATOM 4916 O O . LYS A 1 597 ? -36.667 14.862 20.488 1.00 40.19 597 LYS A O 1
ATOM 4921 N N . TRP A 1 598 ? -38.129 15.565 22.042 1.00 39.56 598 TRP A N 1
ATOM 4922 C CA . TRP A 1 598 ? -38.838 14.311 22.295 1.00 39.56 598 TRP A CA 1
ATOM 4923 C C . TRP A 1 598 ? -39.565 13.773 21.044 1.00 39.56 598 TRP A C 1
ATOM 4925 O O . TRP A 1 598 ? -39.669 12.564 20.869 1.00 39.56 598 TRP A O 1
ATOM 4935 N N . SER A 1 599 ? -39.945 14.656 20.110 1.00 39.66 599 SER A N 1
ATOM 4936 C CA . SER A 1 599 ? -40.538 14.302 18.809 1.00 39.66 599 SER A CA 1
ATOM 4937 C C . SER A 1 599 ? -39.631 13.460 17.906 1.00 39.66 599 SER A C 1
ATOM 4939 O O . SER A 1 599 ? -40.128 12.753 17.032 1.00 39.66 599 SER A O 1
ATOM 4941 N N . ASP A 1 600 ? -38.314 13.511 18.113 1.00 41.47 600 ASP A N 1
ATOM 4942 C CA . ASP A 1 600 ? -37.342 12.857 17.229 1.00 41.47 600 ASP A CA 1
ATOM 4943 C C . ASP A 1 600 ? -37.133 11.375 17.598 1.00 41.47 600 ASP A C 1
ATOM 4945 O O . ASP A 1 600 ? -36.593 10.603 16.809 1.00 41.47 600 ASP A O 1
ATOM 4949 N N . LEU A 1 601 ? -37.611 10.952 18.777 1.00 40.78 601 LEU A N 1
ATOM 4950 C CA . LEU A 1 601 ? -37.605 9.557 19.236 1.00 40.78 601 LEU A CA 1
ATOM 4951 C C . LEU A 1 601 ? -38.831 8.755 18.767 1.00 40.78 601 LEU A C 1
ATOM 4953 O O . LEU A 1 601 ? -38.788 7.531 18.810 1.00 40.78 601 LEU A O 1
ATOM 4957 N N . GLN A 1 602 ? -39.904 9.417 18.314 1.00 35.72 602 GLN A N 1
ATOM 4958 C CA . GLN A 1 602 ? -41.118 8.759 17.804 1.00 35.72 602 GLN A CA 1
ATOM 4959 C C . GLN A 1 602 ? -41.115 8.543 16.276 1.00 35.72 602 GLN A C 1
ATOM 4961 O O . GLN A 1 602 ? -41.984 7.838 15.773 1.00 35.72 602 GLN A O 1
ATOM 4966 N N . ARG A 1 603 ? -40.171 9.133 15.523 1.00 34.84 603 ARG A N 1
ATOM 4967 C CA . ARG A 1 603 ? -40.112 9.058 14.043 1.00 34.84 603 ARG A CA 1
ATOM 4968 C C . ARG A 1 603 ? -38.978 8.191 13.471 1.00 34.84 603 ARG A C 1
ATOM 4970 O O . ARG A 1 603 ? -38.701 8.304 12.280 1.00 34.84 603 ARG A O 1
ATOM 4977 N N . ALA A 1 604 ? -38.320 7.363 14.282 1.00 31.30 604 ALA A N 1
ATOM 4978 C CA . ALA A 1 604 ? -37.242 6.476 13.833 1.00 31.30 604 ALA A CA 1
ATOM 4979 C C . ALA A 1 604 ? -37.587 5.008 14.067 1.00 31.30 604 ALA A C 1
ATOM 4981 O O . ALA A 1 604 ? -37.970 4.689 15.217 1.00 31.30 604 ALA A O 1
#

Organism: Dendrothele bispora (strain CBS 962.96) (NCBI:txid1314807)

Solvent-accessible surface area (backbone atoms only — not comparable to full-atom values): 36747 Å² total; per-residue (Å²): 141,79,84,88,83,84,87,85,92,72,88,81,80,91,79,82,92,79,77,91,77,74,82,48,72,68,55,54,46,51,56,49,39,73,75,42,77,81,45,63,69,58,53,52,52,44,44,49,56,23,60,75,64,71,42,66,67,52,35,49,50,46,53,52,59,48,37,72,79,46,76,78,48,47,69,60,55,46,50,58,41,50,53,34,65,71,72,69,44,60,71,60,38,51,54,49,51,60,57,57,67,75,53,82,83,51,66,67,48,51,52,50,47,52,58,46,50,62,70,75,44,86,54,62,69,61,50,49,53,50,52,53,55,47,43,75,73,40,57,86,45,86,84,29,57,64,58,54,52,51,49,52,52,54,58,54,70,72,42,61,98,69,82,71,66,64,78,75,82,74,43,74,68,53,51,50,50,52,51,51,51,54,51,51,53,52,48,57,70,64,41,88,78,64,34,71,87,80,38,46,70,58,47,53,51,52,45,51,52,52,41,54,54,47,40,62,65,41,47,58,40,61,67,58,36,48,51,45,22,51,52,31,41,75,73,65,42,49,71,60,16,50,50,44,44,53,56,39,29,74,61,33,68,83,37,64,69,50,54,51,55,49,39,54,52,30,51,75,71,64,39,55,72,58,32,53,53,50,52,53,54,44,51,52,51,47,49,54,53,48,54,50,53,53,49,53,53,56,56,48,50,74,76,52,81,66,97,59,96,65,75,57,68,66,61,54,50,53,25,49,57,52,19,50,53,53,45,52,49,33,50,46,28,38,73,78,70,28,69,66,45,20,51,51,48,48,59,55,47,75,74,41,92,64,56,38,69,68,39,41,53,53,49,18,51,42,31,32,77,74,68,66,36,55,70,58,16,52,52,39,45,58,55,42,49,77,76,39,67,84,40,56,70,58,49,46,51,52,42,53,49,30,54,74,70,70,35,61,69,62,32,49,52,52,49,56,54,49,56,72,74,45,60,64,80,76,41,43,66,57,51,51,55,52,48,56,48,30,52,74,73,48,52,72,69,59,37,54,54,50,51,55,51,46,48,71,71,40,69,86,60,56,72,66,60,57,58,36,57,53,68,41,54,92,93,45,44,62,49,43,37,68,76,70,33,52,53,55,49,55,50,49,50,58,60,68,56,71,83,71,87,83,93,76,88,90,86,82,92,87,87,82,82,91,79,90,77,88,79,81,91,80,80,91,77,91,83,82,91,84,87,85,87,83,86,82,88,87,85,84,84,88,80,82,90,85,87,84,89,83,88,89,85,89,88,91,80,91,82,82,87,81,81,82,84,75,84,83,85,82,75,83,52,72,68,62,56,50,52,53,53,48,51,51,53,50,53,50,55,57,60,63,65,76,72,84,56,79,73,66,71,77,76,112

Secondary structure (DSSP, 8-state):
--------------------PPPPHHHHHHHHHHH-TT-HHHHHHHHHHHHHTT-HHHHHHHHHHHHHH-TT-HHHHHHHHHHHHHTT-HHHHHHHHHHHTTS---HHHHHHHHHHHHHH---HHHHHHHHHHHHHHHTTSGGGHHHHHHHHHHHHHSS-SS---------HHHHHHHHHHHHHHHHHHT-TT-TTTT-HHHHHHHHHHHHHHHHHHTTT-HHHHHHHHHHHHHTT-HHHHHHHHHHHHHH-TT-HHHHHHHHHHHHHTT-HHHHHHHHHHHHHHHHHHHHHHHHHHHHHHHHS--S--PPPHHHHHHHHHHHHHHHHHHHHHHHHT-HHHHHHHHHHHTTSTT--HHHHHHHHHHIIIII--HHHHHHHHHHHHTT-TT-HHHHHHHHHHHHHTT-HHHHHHHHHHHHHHS-HHHHHHHHHHHHHHHHHHS-HHHHHHHHHHHHHH-TTS-HHHHHHHHT-BTTB-HIIIIIS-HHHHHHHHHHHSTTS-------SS--S-----------------------------------------------PPP-----------HHHHHHHHHHHHHHHHHHHTT---GGGGS--

Foldseek 3Di:
DDDDDDDDDDDDDDDDDDDDDDQDPLRVLVVVCVVVVPPPVSLVVNCVVQVVVVDPVSNVVSLVSNCVSVVQPLVSLLVSLVSCVVVVNVVVSVVSLVVNVVDDDDLSNLVVVLVVQVVVDPDLVLSLVSLVVSCLRCVPPPPCVVSVVVNVVSVVVPDDPDDDADADPPPPVVVVVVVVLVVVLVVLVVVPPPCVVPPVVVSVVSSLVSLVVVCRNPVNDLVSLLVSLVVCVVVVVNVVSLVSLVSSCVSHVQDPSSLVVNLVVCVVVVVVVVNVVSLVSNLVVLLVVLVVVVVVQVVVCVVDPDPDPDRPPVSVVSLVSSQVSLLVQLVCCCVNPRDVSSVVSLVVLVVDPSHDLVNLLSSLCCCCPPVVNNVVSLVSLVVSCVVCVVPVVSLVSSLVVCVVVVNVVVSVVSLVVSPVVDALVSCVVVLLVVLLVCLVPNDPVVNVVSLVVCCVRCVPDDSLVSVQSSPDDDPDRCCCVPVVPVVVVVVVVVVVPVPDDDPDDDDDPDDDDDDDDDDDDDDDDDDDDDDDDDDDDDDDDDDDDDDDDDDDDDDDDDDDDDDDDDDDDDDPDPVNVVVVVVVVVVVSVVVVVPDDDPVVSVPD

Mean predicted aligned error: 18.52 Å

Radius of gyration: 42.81 Å; Cα contacts (8 Å, |Δi|>4): 351; chains: 1; bounding box: 153×76×101 Å

Nearest PDB structures (foldseek):
  4eba-assembly1_A  TM=5.736E-01  e=1.567E-15  Kluyveromyces lactis NRRL Y-1140
  1w3b-assembly1_A  TM=2.868E-01  e=1.044E-06  Homo sapiens
  6eou-assembly1_A  TM=3.246E-01  e=1.558E-05  Homo sapiens
  7yeh-assembly1_A  TM=1.910E-01  e=3.480E-07  Homo sapiens
  3uq3-assembly1_A  TM=2.772E-01  e=1.460E-02  Saccharomyces cerevisiae S288C